Protein AF-A0A3M5ZUZ1-F1 (afdb_monomer_lite)

pLDDT: mean 70.33, std 20.99, range [25.12, 96.31]

Secondary structure (DSSP, 8-state):
------HHHHHHHHHHHHTT--THHHHHHHHHHHHHHGGG-------EEEEEEEEE-----------PPPP--------------TTGGGGGEEEPPTTTTTT--HHHHHHHHHHHTTSS-HHHHHHH--HHHHHHHHHHHHHHHHS--SSHHHHHHHHHHHHHHHHHHTT--EEEEEEEEEGGGHHHHHHHHTSTTEEEEEEEEEEETTEEEEEEEEEEEETTEEEEEETTTEEEEEETTTHHHHHHHHHHHHHHHTT-S--HHHHHHHHTS-HHHHHHHHHHTT--TT----------TTHHHHHHHHHHHHHSPPTT---EEEEEEEEEEEEEESSPPPPPBTTBPPP--S-EEEEEEEEEEEEEETTTTEEEEEEESS--GGGGG-------

Sequence (396 aa):
MLLLRSAELSRRTRERLEQSFPTAEEDKQQADSIVQRGRTRVRSGAGLHRLEILTHQSVERGCSSSKALSSSDDDVSSAESSEADIDAVFNYRIAALNNANASQSCMGLAIQWLRLRDEGEASYRMEALDLDHASDIQNQYENAAGSVSGPREQREAGRISARKTLLRSQDLQPVGEPSVFHADRQSTALQKIARDGSAHLISLCFENNGKRVRHAITASSSEGSVNLFDPNYGEFSTTLPELPSMFQNLMTRYGSRLNGHLQLESMARAAGISSTTVHKLWAANDLKPHLTRTFKLSNDPQFEEKFWDVIGLYLAPPDKALVLCCDEKSQVQALERTQPGLPLGIGHIQTKSHDYTRHGTVTLFAALDYLQGKLISSIERQHRHSRVAGVSQEDQ

Radius of gyration: 28.64 Å; chains: 1; bounding box: 67×58×81 Å

InterPro domains:
  IPR006473 Peptidase C58, YopT-type domain [PF03543] (88-268)
  IPR006473 Peptidase C58, YopT-type domain [TIGR01586] (90-268)
  IPR038765 Papain-like cysteine peptidase superfamily [SSF54001] (89-262)

Organism: Pseudomonas savastanoi (NCBI:txid29438)

Foldseek 3Di:
DDDDDDVVVLPVVVVVVVVPDPPPPVVVVVVVVLVVVLPPDDDDFWFQFKKKKWWWADPDDDDDDDDDDDDDDDDPPDDDDDPPPLCVLCVQFQEWADCQCVVVLQLLQQLQCLVCVVPDGQHVSSVPRDPVSSNVLSVQLCVQLVVQDDDPVSSVVSSQVSSCVSSVVSVIHTDDGMDMDTPVPVVVVLVVLQDASIKIWMWTWIDDPNDIDIGIKIWHHHPQKIWIQGSRTGIGIDGSVCSVVSVVSVRVNCSVCVLPLVDLVSVCVSSVHDSVVSVVVCVVVVNDSVDDDDDDDDPDPCCVVVVSVLVCCLVPNPPPDFDKDKDKDWFAWPKDAPDDWDDDDDVDDTDGDPDIDTPGGKMKIWIARSVVRDIDIDIGRDDDPVCVPDPDDPDD

Structure (mmCIF, N/CA/C/O backbone):
data_AF-A0A3M5ZUZ1-F1
#
_entry.id   AF-A0A3M5ZUZ1-F1
#
loop_
_atom_site.group_PDB
_atom_site.id
_atom_site.type_symbol
_atom_site.label_atom_id
_atom_site.label_alt_id
_atom_site.label_comp_id
_atom_site.label_asym_id
_atom_site.label_entity_id
_atom_site.label_seq_id
_atom_site.pdbx_PDB_ins_code
_atom_site.Cartn_x
_atom_site.Cartn_y
_atom_site.Cartn_z
_atom_site.occupancy
_atom_site.B_iso_or_equiv
_atom_site.auth_seq_id
_atom_site.auth_comp_id
_atom_site.auth_asym_id
_atom_site.auth_atom_id
_atom_site.pdbx_PDB_model_num
ATOM 1 N N . MET A 1 1 ? 25.439 -23.753 -20.422 1.00 34.78 1 MET A N 1
ATOM 2 C CA . MET A 1 1 ? 26.272 -24.328 -19.345 1.00 34.78 1 MET A CA 1
ATOM 3 C C . MET A 1 1 ? 27.610 -24.704 -19.965 1.00 34.78 1 MET A C 1
ATOM 5 O O . MET A 1 1 ? 27.639 -25.662 -20.719 1.00 34.78 1 MET A O 1
ATOM 9 N N . LEU A 1 2 ? 28.662 -23.910 -19.750 1.00 25.83 2 LEU A N 1
ATOM 10 C CA . LEU A 1 2 ? 30.067 -24.305 -19.936 1.00 25.83 2 LEU A CA 1
ATOM 11 C C . LEU A 1 2 ? 30.952 -23.242 -19.265 1.00 25.83 2 LEU A C 1
ATOM 13 O O . LEU A 1 2 ? 30.914 -22.071 -19.628 1.00 25.83 2 LEU A O 1
ATOM 17 N N . LEU A 1 3 ? 31.666 -23.683 -18.229 1.00 34.84 3 LEU A N 1
ATOM 18 C CA . LEU A 1 3 ? 32.649 -22.955 -17.428 1.00 34.84 3 LEU A CA 1
ATOM 19 C C . LEU A 1 3 ? 34.019 -23.074 -18.104 1.00 34.84 3 LEU A C 1
ATOM 21 O O . LEU A 1 3 ? 34.517 -24.192 -18.227 1.00 34.84 3 LEU A O 1
ATOM 25 N N . LEU A 1 4 ? 34.660 -21.958 -18.455 1.00 29.80 4 LEU A N 1
ATOM 26 C CA . LEU A 1 4 ? 36.109 -21.899 -18.675 1.00 29.80 4 LEU A CA 1
ATOM 27 C C . LEU A 1 4 ? 36.680 -20.625 -18.031 1.00 29.80 4 LEU A C 1
ATOM 29 O O . LEU A 1 4 ? 36.145 -19.534 -18.186 1.00 29.80 4 LEU A O 1
ATOM 33 N N . ARG A 1 5 ? 37.747 -20.828 -17.251 1.00 37.72 5 ARG A N 1
ATOM 34 C CA . ARG A 1 5 ? 38.413 -19.890 -16.331 1.00 37.72 5 ARG A CA 1
ATOM 35 C C . ARG A 1 5 ? 38.852 -18.588 -17.029 1.00 37.72 5 ARG A C 1
ATOM 37 O O . ARG A 1 5 ? 39.708 -18.652 -17.906 1.00 37.72 5 ARG A O 1
ATOM 44 N N . SER A 1 6 ? 38.339 -17.429 -16.586 1.00 32.53 6 SER A N 1
ATOM 45 C CA . SER A 1 6 ? 38.612 -16.095 -17.174 1.00 32.53 6 SER A CA 1
ATOM 46 C C . SER A 1 6 ? 39.343 -15.096 -16.244 1.00 32.53 6 SER A C 1
ATOM 48 O O . SER A 1 6 ? 39.505 -13.925 -16.589 1.00 32.53 6 SER A O 1
ATOM 50 N N . ALA A 1 7 ? 39.841 -15.540 -15.081 1.00 36.84 7 ALA A N 1
ATOM 51 C CA . ALA A 1 7 ? 40.311 -14.658 -13.998 1.00 36.84 7 ALA A CA 1
ATOM 52 C C . ALA A 1 7 ? 41.355 -13.584 -14.401 1.00 36.84 7 ALA A C 1
ATOM 54 O O . ALA A 1 7 ? 41.451 -12.545 -13.753 1.00 36.84 7 ALA A O 1
ATOM 55 N N . GLU A 1 8 ? 42.111 -13.783 -15.484 1.00 36.66 8 GLU A N 1
ATOM 56 C CA . GLU A 1 8 ? 43.169 -12.862 -15.923 1.00 36.66 8 GLU A CA 1
ATOM 57 C C . GLU A 1 8 ? 42.714 -11.840 -16.992 1.00 36.66 8 GLU A C 1
ATOM 59 O O . GLU A 1 8 ? 43.302 -10.764 -17.116 1.00 36.66 8 GLU A O 1
ATOM 64 N N . LEU A 1 9 ? 41.614 -12.115 -17.709 1.00 38.94 9 LEU A N 1
ATOM 65 C CA . LEU A 1 9 ? 41.008 -11.204 -18.698 1.00 38.94 9 LEU A CA 1
ATOM 66 C C . LEU A 1 9 ? 40.111 -10.137 -18.041 1.00 38.94 9 LEU A C 1
ATOM 68 O O . LEU A 1 9 ? 40.000 -9.015 -18.544 1.00 38.94 9 LEU A O 1
ATOM 72 N N . SER A 1 10 ? 39.526 -10.454 -16.883 1.00 51.03 10 SER A N 1
ATOM 73 C CA . SER A 1 10 ? 38.612 -9.576 -16.138 1.00 51.03 10 SER A CA 1
ATOM 74 C C . SER A 1 10 ? 39.303 -8.320 -15.580 1.00 51.03 10 SER A C 1
ATOM 76 O O . SER A 1 10 ? 38.789 -7.205 -15.698 1.00 51.03 10 SER A O 1
ATOM 78 N N . ARG A 1 11 ? 40.533 -8.450 -15.065 1.00 46.84 11 ARG A N 1
ATOM 79 C CA . ARG A 1 11 ? 41.207 -7.351 -14.355 1.00 46.84 11 ARG A CA 1
ATOM 80 C C . ARG A 1 11 ? 41.618 -6.185 -15.267 1.00 46.84 11 ARG A C 1
ATOM 82 O O . ARG A 1 11 ? 41.347 -5.032 -14.949 1.00 46.84 11 ARG A O 1
ATOM 89 N N . ARG A 1 12 ? 42.214 -6.472 -16.432 1.00 46.00 12 ARG A N 1
ATOM 90 C CA . ARG A 1 12 ? 42.627 -5.433 -17.404 1.00 46.00 12 ARG A CA 1
ATOM 91 C C . ARG A 1 12 ? 41.441 -4.718 -18.056 1.00 46.00 12 ARG A C 1
ATOM 93 O O . ARG A 1 12 ? 41.565 -3.564 -18.457 1.00 46.00 12 ARG A O 1
ATOM 100 N N . THR A 1 13 ? 40.305 -5.401 -18.174 1.00 48.91 13 THR A N 1
ATOM 101 C CA . THR A 1 13 ? 39.075 -4.845 -18.758 1.00 48.91 13 THR A CA 1
ATOM 102 C C . THR A 1 13 ? 38.362 -3.936 -17.754 1.00 48.91 13 THR A C 1
ATOM 104 O O . THR A 1 13 ? 37.908 -2.852 -18.118 1.00 48.91 13 THR A O 1
ATOM 107 N N . ARG A 1 14 ? 38.374 -4.318 -16.470 1.00 46.56 14 ARG A N 1
ATOM 108 C CA . ARG A 1 14 ? 37.874 -3.521 -15.343 1.00 46.56 14 ARG A CA 1
ATOM 109 C C . ARG A 1 14 ? 38.654 -2.217 -15.141 1.00 46.56 14 ARG A C 1
ATOM 111 O O . ARG A 1 14 ? 38.046 -1.153 -15.094 1.00 46.56 14 ARG A O 1
ATOM 118 N N . GLU A 1 15 ? 39.988 -2.277 -15.140 1.00 49.69 15 GLU A N 1
ATOM 119 C CA . GLU A 1 15 ? 40.851 -1.095 -14.954 1.00 49.69 15 GLU A CA 1
ATOM 120 C C . GLU A 1 15 ? 40.660 -0.031 -16.065 1.00 49.69 15 GLU A C 1
ATOM 122 O O . GLU A 1 15 ? 40.760 1.166 -15.800 1.00 49.69 15 GLU A O 1
ATOM 127 N N . ARG A 1 16 ? 40.331 -0.427 -17.308 1.00 47.22 16 ARG A N 1
ATOM 128 C CA . ARG A 1 16 ? 40.065 0.519 -18.418 1.00 47.22 16 ARG A CA 1
ATOM 129 C C . ARG A 1 16 ? 38.681 1.175 -18.342 1.00 47.22 16 ARG A C 1
ATOM 131 O O . ARG A 1 16 ? 38.518 2.299 -18.813 1.00 47.22 16 ARG A O 1
ATOM 138 N N . LEU A 1 17 ? 37.693 0.492 -17.766 1.00 43.78 17 LEU A N 1
ATOM 139 C CA . LEU A 1 17 ? 36.330 1.011 -17.615 1.00 43.78 17 LEU A CA 1
ATOM 140 C C . LEU A 1 17 ? 36.210 1.964 -16.418 1.00 43.78 17 LEU A C 1
ATOM 142 O O . LEU A 1 17 ? 35.552 2.995 -16.532 1.00 43.78 17 LEU A O 1
ATOM 146 N N . GLU A 1 18 ? 36.909 1.683 -15.315 1.00 48.16 18 GLU A N 1
ATOM 147 C CA . GLU A 1 18 ? 36.943 2.552 -14.126 1.00 48.16 18 GLU A CA 1
ATOM 148 C C . GLU A 1 18 ? 37.613 3.915 -14.409 1.00 48.16 18 GLU A C 1
ATOM 150 O O . GLU A 1 18 ? 37.200 4.934 -13.865 1.00 48.16 18 GLU A O 1
ATOM 155 N N . GLN A 1 19 ? 38.568 3.981 -15.346 1.00 51.69 19 GLN A N 1
ATOM 156 C CA . GLN A 1 19 ? 39.190 5.243 -15.786 1.00 51.69 19 GLN A CA 1
ATOM 157 C C . GLN A 1 19 ? 38.265 6.148 -16.624 1.00 51.69 19 GLN A C 1
ATOM 159 O O . GLN A 1 19 ? 38.619 7.293 -16.898 1.00 51.69 19 GLN A O 1
ATOM 164 N N . SER A 1 20 ? 37.090 5.661 -17.037 1.00 41.59 20 SER A N 1
ATOM 165 C CA . SER A 1 20 ? 36.193 6.377 -17.956 1.00 41.59 20 SER A CA 1
ATOM 166 C C . SER A 1 20 ? 35.068 7.167 -17.261 1.00 41.59 20 SER A C 1
ATOM 168 O O . SER A 1 20 ? 34.337 7.879 -17.946 1.00 41.59 20 SER A O 1
ATOM 170 N N . PHE A 1 21 ? 34.923 7.090 -15.928 1.00 41.91 21 PHE A N 1
ATOM 171 C CA . PHE A 1 21 ? 33.821 7.732 -15.182 1.00 41.91 21 PHE A CA 1
ATOM 172 C C . PHE A 1 21 ? 34.289 8.451 -13.890 1.00 41.91 21 PHE A C 1
ATOM 174 O O . PHE A 1 21 ? 34.092 7.924 -12.798 1.00 41.91 21 PHE A O 1
ATOM 181 N N . PRO A 1 22 ? 34.881 9.662 -13.970 1.00 39.38 22 PRO A N 1
ATOM 182 C CA . PRO A 1 22 ? 35.411 10.388 -12.806 1.00 39.38 22 PRO A CA 1
ATOM 183 C C . PRO A 1 22 ? 34.400 11.307 -12.081 1.00 39.38 22 PRO A C 1
ATOM 185 O O . PRO A 1 22 ? 34.723 11.852 -11.033 1.00 39.38 22 PRO A O 1
ATOM 188 N N . THR A 1 23 ? 33.188 11.512 -12.607 1.00 46.59 23 THR A N 1
ATOM 189 C CA . THR A 1 23 ? 32.266 12.592 -12.183 1.00 46.59 23 THR A CA 1
ATOM 190 C C . THR A 1 23 ? 31.438 12.316 -10.920 1.00 46.59 23 THR A C 1
ATOM 192 O O . THR A 1 23 ? 30.857 13.236 -10.357 1.00 46.59 23 THR A O 1
ATOM 195 N N . ALA A 1 24 ? 31.375 11.073 -10.435 1.00 41.72 24 ALA A N 1
ATOM 196 C CA . ALA A 1 24 ? 30.440 10.698 -9.367 1.00 41.72 24 ALA A CA 1
ATOM 197 C C . ALA A 1 24 ? 30.808 11.238 -7.968 1.00 41.72 24 ALA A C 1
ATOM 199 O O . ALA A 1 24 ? 29.923 11.440 -7.135 1.00 41.72 24 ALA A O 1
ATOM 200 N N . GLU A 1 25 ? 32.094 11.480 -7.698 1.00 40.75 25 GLU A N 1
ATOM 201 C CA . GLU A 1 25 ? 32.556 11.854 -6.354 1.00 40.75 25 GLU A CA 1
ATOM 202 C C . GLU A 1 25 ? 32.456 13.371 -6.093 1.00 40.75 25 GLU A C 1
ATOM 204 O O . GLU A 1 25 ? 32.211 13.789 -4.960 1.00 40.75 25 GLU A O 1
ATOM 209 N N . GLU A 1 26 ? 32.561 14.196 -7.141 1.00 44.91 26 GLU A N 1
ATOM 210 C CA . GLU A 1 26 ? 32.371 15.655 -7.064 1.00 44.91 26 GLU A CA 1
ATOM 211 C C . GLU A 1 26 ? 30.886 16.021 -6.877 1.00 44.91 26 GLU A C 1
ATOM 213 O O . GLU A 1 26 ? 30.549 16.847 -6.022 1.00 44.91 26 GLU A O 1
ATOM 218 N N . ASP A 1 27 ? 29.981 15.325 -7.575 1.00 41.25 27 ASP A N 1
ATOM 219 C CA . ASP A 1 27 ? 28.526 15.506 -7.450 1.00 41.25 27 ASP A CA 1
ATOM 220 C C . ASP A 1 27 ? 28.016 15.175 -6.034 1.00 41.25 27 ASP A C 1
ATOM 222 O O . ASP A 1 27 ? 27.109 15.826 -5.501 1.00 41.25 27 ASP A O 1
ATOM 226 N N . LYS A 1 28 ? 28.644 14.191 -5.382 1.00 37.62 28 LYS A N 1
ATOM 227 C CA . LYS A 1 28 ? 28.319 13.760 -4.017 1.00 37.62 28 LYS A CA 1
ATOM 228 C C . LYS A 1 28 ? 28.689 14.821 -2.974 1.00 37.62 28 LYS A C 1
ATOM 230 O O . LYS A 1 28 ? 27.882 15.132 -2.100 1.00 37.62 28 LYS A O 1
ATOM 235 N N . GLN A 1 29 ? 29.861 15.446 -3.105 1.00 41.16 29 GLN A N 1
ATOM 236 C CA . GLN A 1 29 ? 30.312 16.503 -2.187 1.00 41.16 29 GLN A CA 1
ATOM 237 C C . GLN A 1 29 ? 29.487 17.792 -2.323 1.00 41.16 29 GLN A C 1
ATOM 239 O O . GLN A 1 29 ? 29.234 18.493 -1.336 1.00 41.16 29 GLN A O 1
ATOM 244 N N . GLN A 1 30 ? 29.020 18.100 -3.534 1.00 37.03 30 GLN A N 1
ATOM 245 C CA . GLN A 1 30 ? 28.183 19.271 -3.781 1.00 37.03 30 GLN A CA 1
ATOM 246 C C . GLN A 1 30 ? 26.756 19.100 -3.232 1.00 37.03 30 GLN A C 1
ATOM 248 O O . GLN A 1 30 ? 26.184 20.062 -2.707 1.00 37.03 30 GLN A O 1
ATOM 253 N N . ALA A 1 31 ? 26.208 17.880 -3.268 1.00 33.44 31 ALA A N 1
ATOM 254 C CA . ALA A 1 31 ? 24.922 17.553 -2.654 1.00 33.44 31 ALA A CA 1
ATOM 255 C C . ALA A 1 31 ? 24.942 17.738 -1.123 1.00 33.44 31 ALA A C 1
ATOM 257 O O . ALA A 1 31 ? 24.043 18.379 -0.568 1.00 33.44 31 ALA A O 1
ATOM 258 N N . ASP A 1 32 ? 26.003 17.285 -0.449 1.00 33.84 32 ASP A N 1
ATOM 259 C CA . ASP A 1 32 ? 26.138 17.392 1.012 1.00 33.84 32 ASP A CA 1
ATOM 260 C C . ASP A 1 32 ? 26.249 18.853 1.497 1.00 33.84 32 ASP A C 1
ATOM 262 O O . ASP A 1 32 ? 25.678 19.231 2.526 1.00 33.84 32 ASP A O 1
ATOM 266 N N . SER A 1 33 ? 26.905 19.725 0.720 1.00 36.34 33 SER A N 1
ATOM 267 C CA . SER A 1 33 ? 27.034 21.163 1.021 1.00 36.34 33 SER A CA 1
ATOM 268 C C . SER A 1 33 ? 25.692 21.914 0.977 1.00 36.34 33 SER A C 1
ATOM 270 O O . SER A 1 33 ? 25.433 22.816 1.784 1.00 36.34 33 SER A O 1
ATOM 272 N N . ILE A 1 34 ? 24.805 21.533 0.052 1.00 37.56 34 ILE A N 1
ATOM 273 C CA . ILE A 1 34 ? 23.483 22.153 -0.126 1.00 37.56 34 ILE A CA 1
ATOM 274 C C . ILE A 1 34 ? 22.536 21.742 1.010 1.00 37.56 34 ILE A C 1
ATOM 276 O O . ILE A 1 34 ? 21.806 22.586 1.539 1.00 37.56 34 ILE A O 1
ATOM 280 N N . VAL A 1 35 ? 22.606 20.481 1.447 1.00 34.22 35 VAL A N 1
ATOM 281 C CA . VAL A 1 35 ? 21.817 19.948 2.571 1.00 34.22 35 VAL A CA 1
ATOM 282 C C . VAL A 1 35 ? 22.137 20.674 3.884 1.00 34.22 35 VAL A C 1
ATOM 284 O O . VAL A 1 35 ? 21.235 20.937 4.680 1.00 34.22 35 VAL A O 1
ATOM 287 N N . GLN A 1 36 ? 23.390 21.081 4.112 1.00 33.06 36 GLN A N 1
ATOM 288 C CA . GLN A 1 36 ? 23.755 21.817 5.329 1.00 33.06 36 GLN A CA 1
ATOM 289 C C . GLN A 1 36 ? 23.239 23.266 5.364 1.00 33.06 36 GLN A C 1
ATOM 291 O O . GLN A 1 36 ? 22.896 23.763 6.437 1.00 33.06 36 GLN A O 1
ATOM 296 N N . ARG A 1 37 ? 23.115 23.948 4.217 1.00 34.44 37 ARG A N 1
ATOM 297 C CA . ARG A 1 37 ? 22.659 25.355 4.160 1.00 34.44 37 ARG A CA 1
ATOM 298 C C . ARG A 1 37 ? 21.145 25.528 4.325 1.00 34.44 37 ARG A C 1
ATOM 300 O O . ARG A 1 37 ? 20.709 26.584 4.777 1.00 34.44 37 ARG A O 1
ATOM 307 N N . GLY A 1 38 ? 20.347 24.503 4.016 1.00 31.03 38 GLY A N 1
ATOM 308 C CA . GLY A 1 38 ? 18.881 24.529 4.147 1.00 31.03 38 GLY A CA 1
ATOM 309 C C . GLY A 1 38 ? 18.345 24.439 5.586 1.00 31.03 38 GLY A C 1
ATOM 310 O O . GLY A 1 38 ? 17.158 24.659 5.812 1.00 31.03 38 GLY A O 1
ATOM 311 N N . ARG A 1 39 ? 19.202 24.156 6.577 1.00 31.62 39 ARG A N 1
ATOM 312 C CA . ARG A 1 39 ? 18.813 23.868 7.972 1.00 31.62 39 ARG A CA 1
ATOM 313 C C . ARG A 1 39 ? 18.324 25.073 8.804 1.00 31.62 39 ARG A C 1
ATOM 315 O O . ARG A 1 39 ? 17.899 24.876 9.935 1.00 31.62 39 ARG A O 1
ATOM 322 N N . THR A 1 40 ? 18.346 26.312 8.298 1.00 27.70 40 THR A N 1
ATOM 323 C CA . THR A 1 40 ? 18.153 27.527 9.134 1.00 27.70 40 THR A CA 1
ATOM 324 C C . THR A 1 40 ? 16.782 28.216 9.072 1.00 27.70 40 THR A C 1
ATOM 326 O O . THR A 1 40 ? 16.598 29.236 9.736 1.00 27.70 40 THR A O 1
ATOM 329 N N . ARG A 1 41 ? 15.770 27.695 8.361 1.00 28.47 41 ARG A N 1
ATOM 330 C CA . ARG A 1 41 ? 14.402 28.265 8.413 1.00 28.47 41 ARG A CA 1
ATOM 331 C C . ARG A 1 41 ? 13.316 27.195 8.359 1.00 28.47 41 ARG A C 1
ATOM 333 O O . ARG A 1 41 ? 12.845 26.827 7.291 1.00 28.47 41 ARG A O 1
ATOM 340 N N . VAL A 1 42 ? 12.864 26.755 9.531 1.00 26.94 42 VAL A N 1
ATOM 341 C CA . VAL A 1 42 ? 11.729 25.834 9.679 1.00 26.94 42 VAL A CA 1
ATOM 342 C C . VAL A 1 42 ? 10.481 26.624 10.076 1.00 26.94 42 VAL A C 1
ATOM 344 O O . VAL A 1 42 ? 10.418 27.134 11.191 1.00 26.94 42 VAL A O 1
ATOM 347 N N . ARG A 1 43 ? 9.465 26.700 9.200 1.00 29.16 43 ARG A N 1
ATOM 348 C CA . ARG A 1 43 ? 8.064 26.916 9.616 1.00 29.16 43 ARG A CA 1
ATOM 349 C C . ARG A 1 43 ? 7.053 26.155 8.736 1.00 29.16 43 ARG A C 1
ATOM 351 O O . ARG A 1 43 ? 7.025 26.320 7.523 1.00 29.16 43 ARG A O 1
ATOM 358 N N . SER A 1 44 ? 6.228 25.372 9.449 1.00 34.53 44 SER A N 1
ATOM 359 C CA . SER A 1 44 ? 4.926 24.733 9.152 1.00 34.53 44 SER A CA 1
ATOM 360 C C . SER A 1 44 ? 4.786 23.846 7.902 1.00 34.53 44 SER A C 1
ATOM 362 O O . SER A 1 44 ? 4.429 24.323 6.825 1.00 34.53 44 SER A O 1
ATOM 364 N N . GLY A 1 45 ? 4.976 22.532 8.088 1.00 36.16 45 GLY A N 1
ATOM 365 C CA . GLY A 1 45 ? 4.643 21.469 7.128 1.00 36.16 45 GLY A CA 1
ATOM 366 C C . GLY A 1 45 ? 3.220 20.900 7.289 1.00 36.16 45 GLY A C 1
ATOM 367 O O . GLY A 1 45 ? 2.520 21.207 8.252 1.00 36.16 45 GLY A O 1
ATOM 368 N N . ALA A 1 46 ? 2.793 20.074 6.325 1.00 45.72 46 ALA A N 1
ATOM 369 C CA . ALA A 1 46 ? 1.489 19.404 6.297 1.00 45.72 46 ALA A CA 1
ATOM 370 C C . ALA A 1 46 ? 1.344 18.404 7.460 1.00 45.72 46 ALA A C 1
ATOM 372 O O . ALA A 1 46 ? 1.930 17.323 7.445 1.00 45.72 46 ALA A O 1
ATOM 373 N N . GLY A 1 47 ? 0.572 18.783 8.477 1.00 50.16 47 GLY A N 1
ATOM 374 C CA . GLY A 1 47 ? 0.248 17.928 9.617 1.00 50.16 47 GLY A CA 1
ATOM 375 C C . GLY A 1 47 ? -0.972 17.046 9.354 1.00 50.16 47 GLY A C 1
ATOM 376 O O . GLY A 1 47 ? -1.832 17.365 8.526 1.00 50.16 47 GLY A O 1
ATOM 377 N N . LEU A 1 48 ? -1.072 15.940 10.098 1.00 52.50 48 LEU A N 1
ATOM 378 C CA . LEU A 1 48 ? -2.340 15.234 10.285 1.00 52.50 48 LEU A CA 1
ATOM 379 C C . LEU A 1 48 ? -3.417 16.271 10.624 1.00 52.50 48 LEU A C 1
ATOM 381 O O . LEU A 1 48 ? -3.211 17.106 11.497 1.00 52.50 48 LEU A O 1
ATOM 385 N N . HIS A 1 49 ? -4.547 16.247 9.922 1.00 59.34 49 HIS A N 1
ATOM 386 C CA . HIS A 1 49 ? -5.622 17.213 10.159 1.00 59.34 49 HIS A CA 1
ATOM 387 C C . HIS A 1 49 ? -6.721 16.604 11.037 1.00 59.34 49 HIS A C 1
ATOM 389 O O . HIS A 1 49 ? -7.316 17.277 11.882 1.00 59.34 49 HIS A O 1
ATOM 395 N N . ARG A 1 50 ? -7.052 15.330 10.801 1.00 70.56 50 ARG A N 1
ATOM 396 C CA . ARG A 1 50 ? -8.174 14.645 11.451 1.00 70.56 50 ARG A CA 1
ATOM 397 C C . ARG A 1 50 ? -7.972 13.131 11.436 1.00 70.56 50 ARG A C 1
ATOM 399 O O . ARG A 1 50 ? -7.486 12.589 10.448 1.00 70.56 50 ARG A O 1
ATOM 406 N N . LEU A 1 51 ? -8.418 12.467 12.495 1.00 71.69 51 LEU A N 1
ATOM 407 C CA . LEU A 1 51 ? -8.614 11.026 12.560 1.00 71.69 51 LEU A CA 1
ATOM 408 C C . LEU A 1 51 ? -10.106 10.729 12.625 1.00 71.69 51 LEU A C 1
ATOM 410 O O . LEU A 1 51 ? -10.858 11.419 13.311 1.00 71.69 51 LEU A O 1
ATOM 414 N N . GLU A 1 52 ? -10.531 9.673 11.953 1.00 72.56 52 GLU A N 1
ATOM 415 C CA . GLU A 1 52 ? -11.870 9.137 12.129 1.00 72.56 52 GLU A CA 1
ATOM 416 C C . GLU A 1 52 ? -11.799 7.651 12.459 1.00 72.56 52 GLU A C 1
ATOM 418 O O . GLU A 1 52 ? -11.178 6.885 11.729 1.00 72.56 52 GLU A O 1
ATOM 423 N N . ILE A 1 53 ? -12.427 7.259 13.566 1.00 79.38 53 ILE A N 1
ATOM 424 C CA . ILE A 1 53 ? -12.342 5.913 14.128 1.00 79.38 53 ILE A CA 1
ATOM 425 C C . ILE A 1 53 ? -13.717 5.254 14.072 1.00 79.38 53 ILE A C 1
ATOM 427 O O . ILE A 1 53 ? -14.658 5.703 14.733 1.00 79.38 53 ILE A O 1
ATOM 431 N N . LEU A 1 54 ? -13.808 4.157 13.324 1.00 72.00 54 LEU A N 1
ATOM 432 C CA . LEU A 1 54 ? -14.937 3.234 13.301 1.00 72.00 54 LEU A CA 1
ATOM 433 C C . LEU A 1 54 ? -14.590 2.010 14.154 1.00 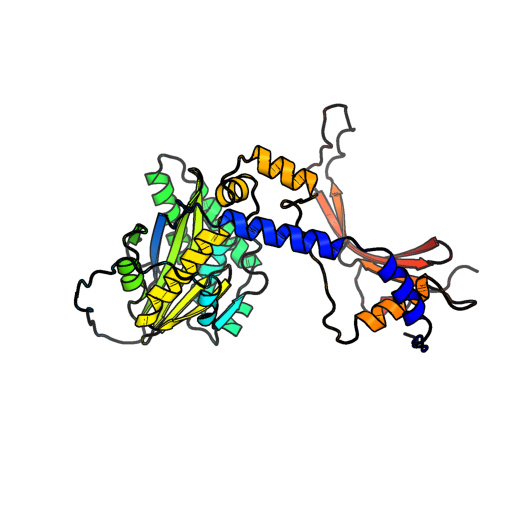72.00 54 LEU A C 1
ATOM 435 O O . LEU A 1 54 ? -13.648 1.284 13.852 1.00 72.00 54 LEU A O 1
ATOM 439 N N . THR A 1 55 ? -15.326 1.804 15.248 1.00 74.44 55 THR A N 1
ATOM 440 C CA . THR A 1 55 ? -15.153 0.638 16.126 1.00 74.44 55 THR A CA 1
ATOM 441 C C . THR A 1 55 ? -15.879 -0.572 15.560 1.00 74.44 55 THR A C 1
ATOM 443 O O . THR A 1 55 ? -16.992 -0.439 15.059 1.00 74.44 55 THR A O 1
ATOM 446 N N . HIS A 1 56 ? -15.277 -1.746 15.705 1.00 61.72 56 HIS A N 1
ATOM 447 C CA . HIS A 1 56 ? -15.854 -3.042 15.382 1.00 61.72 56 HIS A CA 1
ATOM 448 C C . HIS A 1 56 ? -16.005 -3.899 16.633 1.00 61.72 56 HIS A C 1
ATOM 450 O O . HIS A 1 56 ? -15.190 -3.828 17.551 1.00 61.72 56 HIS A O 1
ATOM 456 N N . GLN A 1 57 ? -17.079 -4.684 16.663 1.00 52.44 57 GLN A N 1
ATOM 457 C CA . GLN A 1 57 ? -17.348 -5.649 17.721 1.00 52.44 57 GLN A CA 1
ATOM 458 C C . GLN A 1 57 ? -16.405 -6.842 17.543 1.00 52.44 57 GLN A C 1
ATOM 460 O O . GLN A 1 57 ? -16.336 -7.421 16.456 1.00 52.44 57 GLN A O 1
ATOM 465 N N . SER A 1 58 ? -15.673 -7.196 18.599 1.00 47.16 58 SER A N 1
ATOM 466 C CA . SER A 1 58 ? -14.986 -8.484 18.652 1.00 47.16 58 SER A CA 1
ATOM 467 C C . SER A 1 58 ? -16.016 -9.577 18.941 1.00 47.16 58 SER A C 1
ATOM 469 O O . SER A 1 58 ? -16.963 -9.343 19.694 1.00 47.16 58 SER A O 1
ATOM 471 N N . VAL A 1 59 ? -15.883 -10.750 18.318 1.00 41.62 59 VAL A N 1
ATOM 472 C CA . VAL A 1 59 ? -16.748 -11.896 18.630 1.00 41.62 59 VAL A CA 1
ATOM 473 C C . VAL A 1 59 ? -16.398 -12.337 20.053 1.00 41.62 59 VAL A C 1
ATOM 475 O O . VAL A 1 59 ? -15.321 -12.876 20.288 1.00 41.62 59 VAL A O 1
ATOM 478 N N . GLU A 1 60 ? -17.264 -12.032 21.024 1.00 38.72 60 GLU A N 1
ATOM 479 C CA . GLU A 1 60 ? -16.988 -12.278 22.441 1.00 38.72 60 GLU A CA 1
ATOM 480 C C . GLU A 1 60 ? -16.784 -13.772 22.748 1.00 38.72 60 GLU A C 1
ATOM 482 O O . GLU A 1 60 ? -17.662 -14.606 22.518 1.00 38.72 60 GLU A O 1
ATOM 487 N N . ARG A 1 61 ? -15.675 -14.084 23.428 1.00 33.16 61 ARG A N 1
ATOM 488 C CA . ARG A 1 61 ? -15.688 -15.042 24.539 1.00 33.16 61 ARG A CA 1
ATOM 489 C C . ARG A 1 61 ? -15.222 -14.334 25.813 1.00 33.16 61 ARG A C 1
ATOM 491 O O . ARG A 1 61 ? -14.033 -14.249 26.069 1.00 33.16 61 ARG A O 1
ATOM 498 N N . GLY A 1 62 ? -16.182 -13.885 26.622 1.00 26.47 62 GLY A N 1
ATOM 499 C CA . GLY A 1 62 ? -16.059 -13.869 28.084 1.00 26.47 62 GLY A CA 1
ATOM 500 C C . GLY A 1 62 ? -15.336 -12.698 28.770 1.00 26.47 62 GLY A C 1
ATOM 501 O O . GLY A 1 62 ? -14.163 -12.793 29.087 1.00 26.47 62 GLY A O 1
ATOM 502 N N . CYS A 1 63 ? -16.157 -11.747 29.229 1.00 25.12 63 CYS A N 1
ATOM 503 C CA . CYS A 1 63 ? -16.185 -11.192 30.597 1.00 25.12 63 CYS A CA 1
ATOM 504 C C . CYS A 1 63 ? -15.219 -10.055 31.033 1.00 25.12 63 CYS A C 1
ATOM 506 O O . CYS A 1 63 ? -14.071 -10.270 31.391 1.00 25.12 63 CYS A O 1
ATOM 508 N N . SER A 1 64 ? -15.840 -8.875 31.190 1.00 28.97 64 SER A N 1
ATOM 509 C CA . SER A 1 64 ? -15.854 -7.960 32.355 1.00 28.97 64 SER A CA 1
ATOM 510 C C . SER A 1 64 ? -14.554 -7.446 32.994 1.00 28.97 64 SER A C 1
ATOM 512 O O . SER A 1 64 ? -13.919 -8.141 33.776 1.00 28.97 64 SER A O 1
ATOM 514 N N . SER A 1 65 ? -14.332 -6.129 32.881 1.00 28.25 65 SER A N 1
ATOM 515 C CA . SER A 1 65 ? -14.240 -5.177 34.013 1.00 28.25 65 SER A CA 1
ATOM 516 C C . SER A 1 65 ? -13.527 -3.890 33.583 1.00 28.25 65 SER A C 1
ATOM 518 O O . SER A 1 65 ? -12.337 -3.869 33.293 1.00 28.25 65 SER A O 1
ATOM 520 N N . SER A 1 66 ? -14.253 -2.779 33.633 1.00 35.03 66 SER A N 1
ATOM 521 C CA . SER A 1 66 ? -13.771 -1.413 33.434 1.00 35.03 66 SER A CA 1
ATOM 522 C C . SER A 1 66 ? -12.757 -0.956 34.494 1.00 35.03 66 SER A C 1
ATOM 524 O O . SER A 1 66 ? -13.058 -0.977 35.687 1.00 35.03 66 SER A O 1
ATOM 526 N N . LYS A 1 67 ? -11.619 -0.401 34.055 1.00 27.92 67 LYS A N 1
ATOM 527 C CA . LYS A 1 67 ? -10.832 0.579 34.822 1.00 27.92 67 LYS A CA 1
ATOM 528 C C . LYS A 1 67 ? -10.566 1.809 33.956 1.00 27.92 67 LYS A C 1
ATOM 530 O O . LYS A 1 67 ? -9.878 1.736 32.944 1.00 27.92 67 LYS A O 1
ATOM 535 N N . ALA A 1 68 ? -11.158 2.931 34.353 1.00 26.72 68 ALA A N 1
ATOM 536 C CA . ALA A 1 68 ? -10.847 4.244 33.811 1.00 26.72 68 ALA A CA 1
ATOM 537 C C . ALA A 1 68 ? -9.470 4.686 34.330 1.00 26.72 68 ALA A C 1
ATOM 539 O O . ALA A 1 68 ? -9.212 4.610 35.531 1.00 26.72 68 ALA A O 1
ATOM 540 N N . LEU A 1 69 ? -8.597 5.133 33.427 1.00 31.98 69 LEU A N 1
ATOM 541 C CA . LEU A 1 69 ? -7.354 5.809 33.787 1.00 31.98 69 LEU A CA 1
ATOM 542 C C . LEU A 1 69 ? -7.689 7.214 34.300 1.00 31.98 69 LEU A C 1
ATOM 544 O O . LEU A 1 69 ? -8.416 7.969 33.652 1.00 31.98 69 LEU A O 1
ATOM 548 N N . SER A 1 70 ? -7.191 7.514 35.496 1.00 26.12 70 SER A N 1
ATOM 549 C CA . SER A 1 70 ? -7.318 8.790 36.191 1.00 26.12 70 SER A CA 1
ATOM 550 C C . SER A 1 70 ? -6.571 9.907 35.467 1.00 26.12 70 SER A C 1
ATOM 552 O O . SER A 1 70 ? -5.467 9.705 34.968 1.00 26.12 70 SER A O 1
ATOM 554 N N . SER A 1 71 ? -7.182 11.089 35.466 1.00 26.86 71 SER A N 1
ATOM 555 C CA . SER 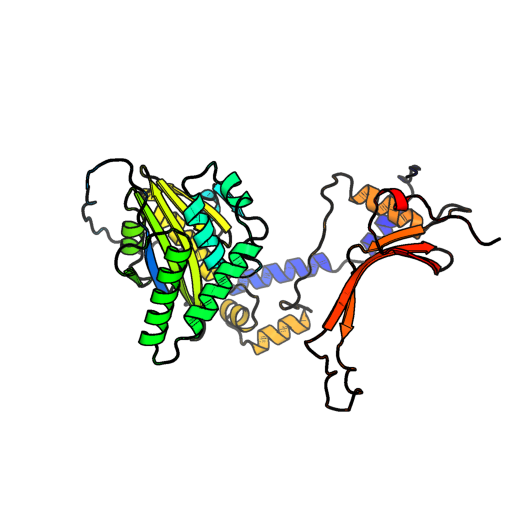A 1 71 ? -6.628 12.350 34.986 1.00 26.86 71 SER A CA 1
ATOM 556 C C . SER A 1 71 ? -5.510 12.857 35.899 1.00 26.86 71 SER A C 1
ATOM 558 O O . SER A 1 71 ? -5.755 13.147 37.071 1.00 26.86 71 SER A O 1
ATOM 560 N N . SER A 1 72 ? -4.325 13.044 35.336 1.00 26.89 72 SER A N 1
ATOM 561 C CA . SER A 1 72 ? -3.328 13.987 35.836 1.00 26.89 72 SER A CA 1
ATOM 562 C C . SER A 1 72 ? -2.836 14.780 34.631 1.00 26.89 72 SER A C 1
ATOM 564 O O . SER A 1 72 ? -2.166 14.238 33.752 1.00 26.89 72 SER A O 1
ATOM 566 N N . ASP A 1 73 ? -3.293 16.028 34.559 1.00 30.30 73 ASP A N 1
ATOM 567 C CA . ASP A 1 73 ? -2.810 17.039 33.629 1.00 30.30 73 ASP A CA 1
ATOM 568 C C . ASP A 1 73 ? -1.395 17.429 34.062 1.00 30.30 73 ASP A C 1
ATOM 570 O O . ASP A 1 73 ? -1.236 18.174 35.026 1.00 30.30 73 ASP A O 1
ATOM 574 N N . ASP A 1 74 ? -0.386 16.917 33.362 1.00 27.22 74 ASP A N 1
ATOM 575 C CA . ASP A 1 74 ? 0.971 17.447 33.441 1.00 27.22 74 ASP A CA 1
ATOM 576 C C . ASP A 1 74 ? 1.362 18.039 32.084 1.00 27.22 74 ASP A C 1
ATOM 578 O O . ASP A 1 74 ? 1.355 17.374 31.042 1.00 27.22 74 ASP A O 1
ATOM 582 N N . ASP A 1 75 ? 1.667 19.334 32.139 1.00 27.73 75 ASP A N 1
ATOM 583 C CA . ASP A 1 75 ? 2.206 20.186 31.089 1.00 27.73 75 ASP A CA 1
ATOM 584 C C . ASP A 1 75 ? 3.351 19.506 30.322 1.00 27.73 75 ASP A C 1
ATOM 586 O O . ASP A 1 75 ? 4.469 19.355 30.826 1.00 27.73 75 ASP A O 1
ATOM 590 N N . VAL A 1 76 ? 3.129 19.193 29.042 1.00 29.75 76 VAL A N 1
ATOM 591 C CA . VAL A 1 76 ? 4.240 18.922 28.121 1.00 29.75 76 VAL A CA 1
ATOM 592 C C . VAL A 1 76 ? 4.781 20.260 27.636 1.00 29.75 76 VAL A C 1
ATOM 594 O O . VAL A 1 76 ? 4.404 20.797 26.592 1.00 29.75 76 VAL A O 1
ATOM 597 N N . SER A 1 77 ? 5.669 20.802 28.465 1.00 28.34 77 SER A N 1
ATOM 598 C CA . SER A 1 77 ? 6.600 21.862 28.106 1.00 28.34 77 SER A CA 1
ATOM 599 C C . SER A 1 77 ? 7.390 21.502 26.842 1.00 28.34 77 SER A C 1
ATOM 601 O O . SER A 1 77 ? 7.750 20.355 26.579 1.00 28.34 77 SER A O 1
ATOM 603 N N . SER A 1 78 ? 7.630 22.535 26.042 1.00 33.97 78 SER A N 1
ATOM 604 C CA . SER A 1 78 ? 8.438 22.558 24.830 1.00 33.97 78 SER A CA 1
ATOM 605 C C . SER A 1 78 ? 9.832 21.959 25.049 1.00 33.97 78 SER A C 1
ATOM 607 O O . SER A 1 78 ? 10.743 22.656 25.492 1.00 33.97 78 SER A O 1
ATOM 609 N N . ALA A 1 79 ? 9.997 20.682 24.706 1.00 28.56 79 ALA A N 1
ATOM 610 C CA . ALA A 1 79 ? 11.301 20.055 24.561 1.00 28.56 79 ALA A CA 1
ATOM 611 C C . ALA A 1 79 ? 11.892 20.420 23.192 1.00 28.56 79 ALA A C 1
ATOM 613 O O . ALA A 1 79 ? 11.249 20.260 22.150 1.00 28.56 79 ALA A O 1
ATOM 614 N N . GLU A 1 80 ? 13.111 20.952 23.215 1.00 26.77 80 GLU A N 1
ATOM 615 C CA . GLU A 1 80 ? 13.915 21.261 22.040 1.00 26.77 80 GLU A CA 1
ATOM 616 C C . GLU A 1 80 ? 14.034 20.033 21.127 1.00 26.77 80 GLU A C 1
ATOM 618 O O . GLU A 1 80 ? 14.303 18.918 21.572 1.00 26.77 80 GLU A O 1
ATOM 623 N N . SER A 1 81 ? 13.806 20.247 19.831 1.00 30.50 81 SER A N 1
ATOM 624 C CA . SER A 1 81 ? 13.836 19.215 18.802 1.00 30.50 81 SER A CA 1
ATOM 625 C C . SER A 1 81 ? 15.256 18.674 18.607 1.00 30.50 81 SER A C 1
ATOM 627 O O . SER A 1 81 ? 16.022 19.212 17.803 1.00 30.50 81 SER A O 1
ATOM 629 N N . SER A 1 82 ? 15.601 17.590 19.300 1.00 35.06 82 SER A N 1
ATOM 630 C CA . SER A 1 82 ? 16.571 16.636 18.764 1.00 35.06 82 SER A CA 1
ATOM 631 C C . SER A 1 82 ? 15.974 16.019 17.492 1.00 35.06 82 SER A C 1
ATOM 633 O O . SER A 1 82 ? 14.757 15.849 17.401 1.00 35.06 82 SER A O 1
ATOM 635 N N . GLU A 1 83 ? 16.796 15.781 16.462 1.00 41.62 83 GLU A N 1
ATOM 636 C CA . GLU A 1 83 ? 16.358 15.184 15.191 1.00 41.62 83 GLU A CA 1
ATOM 637 C C . GLU A 1 83 ? 15.620 13.867 15.481 1.00 41.62 83 GLU A C 1
ATOM 639 O O . GLU A 1 83 ? 16.241 12.849 15.777 1.00 41.62 83 GLU A O 1
ATOM 644 N N . ALA A 1 84 ? 14.284 13.901 15.458 1.00 50.38 84 ALA A N 1
ATOM 645 C CA . ALA A 1 84 ? 13.468 12.718 15.667 1.00 50.38 84 ALA A CA 1
ATOM 646 C C . ALA A 1 84 ? 13.811 11.716 14.564 1.00 50.38 84 ALA A C 1
ATOM 648 O O . ALA A 1 84 ? 13.598 12.001 13.383 1.00 50.38 84 ALA A O 1
ATOM 649 N N . ASP A 1 85 ? 14.357 10.566 14.951 1.00 62.88 85 ASP A N 1
ATOM 650 C CA . ASP A 1 85 ? 14.624 9.465 14.037 1.00 62.88 85 ASP A CA 1
ATOM 651 C C . ASP A 1 85 ? 13.302 9.049 13.368 1.00 62.88 85 ASP A C 1
ATOM 653 O O . ASP A 1 85 ? 12.418 8.445 13.979 1.00 62.88 85 ASP A O 1
ATOM 657 N N . ILE A 1 86 ? 13.142 9.428 12.096 1.00 61.00 86 ILE A N 1
ATOM 658 C CA . ILE A 1 86 ? 11.929 9.194 11.298 1.00 61.00 86 ILE A CA 1
ATOM 659 C C . ILE A 1 86 ? 11.661 7.686 11.147 1.00 61.00 86 ILE A C 1
ATOM 661 O O . ILE A 1 86 ? 10.515 7.271 10.919 1.00 61.00 86 ILE A O 1
ATOM 665 N N . ASP A 1 87 ? 12.698 6.858 11.285 1.00 71.44 87 ASP A N 1
ATOM 666 C CA . ASP A 1 87 ? 12.627 5.406 11.201 1.00 71.44 87 ASP A CA 1
ATOM 667 C C . ASP A 1 87 ? 12.391 4.727 12.560 1.00 71.44 87 ASP A C 1
ATOM 669 O O . ASP A 1 87 ? 12.065 3.540 12.575 1.00 71.44 87 ASP A O 1
ATOM 673 N N . ALA A 1 88 ? 12.368 5.469 13.677 1.00 78.31 88 ALA A N 1
ATOM 674 C CA . ALA A 1 88 ? 12.102 4.926 15.014 1.00 78.31 88 ALA A CA 1
ATOM 675 C C . ALA A 1 88 ? 10.747 4.207 15.139 1.00 78.31 88 ALA A C 1
ATOM 677 O O . ALA A 1 88 ? 10.574 3.349 16.004 1.00 78.31 88 ALA A O 1
ATOM 678 N N . VAL A 1 89 ? 9.774 4.512 14.270 1.00 85.31 89 VAL A N 1
ATOM 679 C CA . VAL A 1 89 ? 8.499 3.775 14.217 1.00 85.31 89 VAL A CA 1
ATOM 680 C C . VAL A 1 89 ? 8.695 2.294 13.869 1.00 85.31 89 VAL A C 1
ATOM 682 O O . VAL A 1 89 ? 7.910 1.453 14.297 1.00 85.31 89 VAL A O 1
ATOM 685 N N . PHE A 1 90 ? 9.745 1.938 13.126 1.00 87.12 90 PHE A N 1
ATOM 686 C CA . PHE A 1 90 ? 9.994 0.550 12.740 1.00 87.12 90 PHE A CA 1
ATOM 687 C C . PHE A 1 90 ? 10.565 -0.313 13.855 1.00 87.12 90 PHE A C 1
ATOM 689 O O . PHE A 1 90 ? 10.511 -1.532 13.724 1.00 87.12 90 PHE A O 1
ATOM 696 N N . ASN A 1 91 ? 11.011 0.282 14.962 1.00 89.12 91 ASN A N 1
ATOM 697 C CA . ASN A 1 91 ? 11.359 -0.478 16.163 1.00 89.12 91 ASN A CA 1
ATOM 698 C C . ASN A 1 91 ? 10.141 -1.228 16.732 1.00 89.12 91 ASN A C 1
ATOM 700 O O . ASN A 1 91 ? 10.306 -2.236 17.406 1.00 89.12 91 ASN A O 1
ATOM 704 N N . TYR A 1 92 ? 8.927 -0.770 16.411 1.00 91.31 92 TYR A N 1
ATOM 705 C CA . TYR A 1 92 ? 7.666 -1.408 16.794 1.00 91.31 92 TYR A CA 1
ATOM 706 C C . TYR A 1 92 ? 7.131 -2.376 15.727 1.00 91.31 92 TYR A C 1
ATOM 708 O O . TYR A 1 92 ? 6.096 -3.008 15.932 1.00 91.31 92 TYR A O 1
ATOM 716 N N . ARG A 1 93 ? 7.770 -2.470 14.550 1.00 93.19 93 ARG A N 1
ATOM 717 C CA . ARG A 1 93 ? 7.252 -3.275 13.437 1.00 93.19 93 ARG A CA 1
ATOM 718 C C . ARG A 1 93 ? 7.562 -4.750 13.660 1.00 93.19 93 ARG A C 1
ATOM 720 O O . ARG A 1 93 ? 8.724 -5.138 13.702 1.00 93.19 93 ARG A O 1
ATOM 727 N N . ILE A 1 94 ? 6.514 -5.564 13.698 1.00 94.25 94 ILE A N 1
ATOM 728 C CA . ILE A 1 94 ? 6.600 -7.013 13.911 1.00 94.25 94 ILE A CA 1
ATOM 729 C C . ILE A 1 94 ? 6.535 -7.804 12.599 1.00 94.25 94 ILE A C 1
ATOM 731 O O . ILE A 1 94 ? 7.080 -8.899 12.519 1.00 94.25 94 ILE A O 1
ATOM 735 N N . ALA A 1 95 ? 5.915 -7.251 11.552 1.00 92.25 95 ALA A N 1
ATOM 736 C CA . ALA A 1 95 ? 5.889 -7.860 10.225 1.00 92.25 95 ALA A CA 1
ATOM 737 C C . ALA A 1 95 ? 5.823 -6.792 9.128 1.00 92.25 95 ALA A C 1
ATOM 739 O O . ALA A 1 95 ? 5.111 -5.797 9.253 1.00 92.25 95 ALA A O 1
ATOM 740 N N . ALA A 1 96 ? 6.572 -6.985 8.043 1.00 85.56 96 ALA A N 1
ATOM 741 C CA . ALA A 1 96 ? 6.541 -6.101 6.881 1.00 85.56 96 ALA A CA 1
ATOM 742 C C . ALA A 1 96 ? 5.601 -6.658 5.805 1.00 85.56 96 ALA A C 1
ATOM 744 O O . ALA A 1 96 ? 5.565 -7.865 5.578 1.00 85.56 96 ALA A O 1
ATOM 745 N N . LEU A 1 97 ? 4.885 -5.772 5.111 1.00 79.44 97 LEU A N 1
ATOM 746 C CA . LEU A 1 97 ? 4.066 -6.151 3.962 1.00 79.44 97 LEU A CA 1
ATOM 747 C C . LEU A 1 97 ? 4.879 -6.040 2.665 1.00 79.44 97 LEU A C 1
ATOM 749 O O . LEU A 1 97 ? 5.363 -4.961 2.312 1.00 79.44 97 LEU A O 1
ATOM 753 N N . ASN A 1 98 ? 5.009 -7.146 1.935 1.00 70.94 98 ASN A N 1
ATOM 754 C CA . ASN A 1 98 ? 5.632 -7.150 0.611 1.00 70.94 98 ASN A CA 1
ATOM 755 C C . ASN A 1 98 ? 4.723 -6.433 -0.402 1.00 70.94 98 ASN A C 1
ATOM 757 O O . ASN A 1 98 ? 3.509 -6.606 -0.376 1.00 70.94 98 ASN A O 1
ATOM 761 N N . ASN A 1 99 ? 5.300 -5.623 -1.299 1.00 63.47 99 ASN A N 1
ATOM 762 C CA . ASN A 1 99 ? 4.550 -4.778 -2.248 1.00 63.47 99 ASN A CA 1
ATOM 763 C C . ASN A 1 99 ? 3.531 -3.830 -1.581 1.00 63.47 99 ASN A C 1
ATOM 765 O O . ASN A 1 99 ? 2.477 -3.539 -2.151 1.00 63.47 99 ASN A O 1
ATOM 769 N N . ALA A 1 100 ? 3.866 -3.344 -0.379 1.00 62.97 100 ALA A N 1
ATOM 770 C CA . ALA A 1 100 ? 3.030 -2.499 0.468 1.00 62.97 100 ALA A CA 1
ATOM 771 C C . ALA A 1 100 ? 2.213 -1.450 -0.310 1.00 62.97 100 ALA A C 1
ATOM 773 O O . ALA A 1 100 ? 2.765 -0.505 -0.878 1.00 62.97 100 ALA A O 1
ATOM 774 N N . ASN A 1 101 ? 0.890 -1.644 -0.319 1.00 65.62 101 ASN A N 1
ATOM 775 C CA . ASN A 1 101 ? -0.125 -0.742 -0.869 1.00 65.62 101 ASN A CA 1
ATOM 776 C C . ASN A 1 101 ? 0.185 -0.163 -2.271 1.00 65.62 101 ASN A C 1
ATOM 778 O O . ASN A 1 101 ? -0.215 0.959 -2.590 1.00 65.62 101 ASN A O 1
ATOM 782 N N . ALA A 1 102 ? 0.887 -0.915 -3.127 1.00 61.28 102 ALA A N 1
ATOM 783 C CA . ALA A 1 102 ? 1.298 -0.447 -4.454 1.00 61.28 102 ALA A CA 1
ATOM 784 C C . ALA A 1 102 ? 0.107 -0.082 -5.365 1.00 61.28 102 ALA A C 1
ATOM 786 O O . ALA A 1 102 ? 0.212 0.826 -6.189 1.00 61.28 102 ALA A O 1
ATOM 787 N N . SER A 1 103 ? -1.038 -0.748 -5.183 1.00 62.56 103 SER A N 1
ATOM 788 C CA . SER A 1 103 ? -2.298 -0.495 -5.896 1.00 62.56 103 SER A CA 1
ATOM 789 C C . SER A 1 103 ? -3.193 0.565 -5.237 1.00 62.56 103 SER A C 1
ATOM 791 O O . SER A 1 103 ? -4.303 0.793 -5.708 1.00 62.56 103 SER A O 1
ATOM 793 N N . GLN A 1 104 ? -2.738 1.235 -4.168 1.00 76.31 104 GLN A N 1
ATOM 794 C CA . GLN A 1 104 ? -3.527 2.202 -3.382 1.00 76.31 104 GLN A CA 1
ATOM 795 C C . GLN A 1 104 ? -4.802 1.608 -2.743 1.00 76.31 104 GLN A C 1
ATOM 797 O O . GLN A 1 104 ? -5.741 2.330 -2.406 1.00 76.31 104 GLN A O 1
ATOM 802 N N . SER A 1 105 ? -4.817 0.298 -2.492 1.00 82.88 105 SER A N 1
ATOM 803 C CA . SER A 1 105 ? -5.917 -0.471 -1.900 1.00 82.88 105 SER A CA 1
ATOM 804 C C . SER A 1 105 ? -5.963 -0.457 -0.363 1.00 82.88 105 SER A C 1
ATOM 806 O O . SER A 1 105 ? -6.327 -1.454 0.268 1.00 82.88 105 SER A O 1
ATOM 808 N N . CYS A 1 106 ? -5.593 0.663 0.268 1.00 85.75 106 CYS A N 1
ATOM 809 C CA . CYS A 1 106 ? -5.443 0.756 1.725 1.00 85.75 106 CYS A CA 1
ATOM 810 C C . CYS A 1 106 ? -6.706 0.351 2.505 1.00 85.75 106 CYS A C 1
ATOM 812 O O . CYS A 1 106 ? -6.593 -0.302 3.539 1.00 85.75 106 CYS A O 1
ATOM 814 N N . MET A 1 107 ? -7.904 0.682 2.008 1.00 90.88 107 MET A N 1
ATOM 815 C CA . MET A 1 107 ? -9.169 0.302 2.645 1.00 90.88 107 MET A CA 1
ATOM 816 C C . MET A 1 107 ? -9.380 -1.211 2.598 1.00 90.88 107 MET A C 1
ATOM 818 O O . MET A 1 107 ? -9.764 -1.809 3.599 1.00 90.88 107 MET A O 1
ATOM 822 N N . GLY A 1 108 ? -9.116 -1.833 1.447 1.00 90.62 108 GLY A N 1
ATOM 823 C CA . GLY A 1 108 ? -9.271 -3.275 1.279 1.00 90.62 108 GLY A CA 1
ATOM 824 C C . GLY A 1 108 ? -8.306 -4.071 2.147 1.00 90.62 108 GLY A C 1
ATOM 825 O O . GLY A 1 108 ? -8.729 -4.993 2.839 1.00 90.62 108 GLY A O 1
ATOM 826 N N . LEU A 1 109 ? -7.035 -3.658 2.182 1.00 91.75 109 LEU A N 1
ATOM 827 C CA . LEU A 1 109 ? -6.009 -4.300 3.008 1.00 91.75 109 LEU A CA 1
ATOM 828 C C . LEU A 1 109 ? -6.324 -4.171 4.500 1.00 91.75 109 LEU A C 1
ATOM 830 O O . LEU A 1 109 ? -6.246 -5.152 5.233 1.00 91.75 109 LEU A O 1
ATOM 834 N N . ALA A 1 110 ? -6.741 -2.982 4.943 1.00 94.19 110 ALA A N 1
ATOM 835 C CA . ALA A 1 110 ? -7.186 -2.749 6.313 1.00 94.19 110 ALA A CA 1
ATOM 836 C C . ALA A 1 110 ? -8.349 -3.682 6.707 1.00 94.19 110 ALA A C 1
ATOM 838 O O . ALA A 1 110 ? -8.336 -4.299 7.771 1.00 94.19 110 ALA A O 1
ATOM 839 N N . ILE A 1 111 ? -9.353 -3.828 5.840 1.00 94.44 111 ILE A N 1
ATOM 840 C CA . ILE A 1 111 ? -10.519 -4.673 6.125 1.00 94.44 111 ILE A CA 1
ATOM 841 C C . ILE A 1 111 ? -10.153 -6.161 6.162 1.00 94.44 111 ILE A C 1
ATOM 843 O O . ILE A 1 111 ? -10.615 -6.867 7.060 1.00 94.44 111 ILE A O 1
ATOM 847 N N . GLN A 1 112 ? -9.309 -6.639 5.245 1.00 94.56 112 GLN A N 1
ATOM 848 C CA . GLN A 1 112 ? -8.813 -8.017 5.297 1.00 94.56 112 GLN A CA 1
ATOM 849 C C . GLN A 1 112 ? -8.020 -8.277 6.581 1.00 94.56 112 GLN A C 1
ATOM 851 O O . GLN A 1 112 ? -8.274 -9.270 7.263 1.00 94.56 112 GLN A O 1
ATOM 856 N N . TRP A 1 113 ? -7.131 -7.356 6.967 1.00 95.62 113 TRP A N 1
ATOM 857 C CA . TRP A 1 113 ? -6.371 -7.491 8.207 1.00 95.62 113 TRP A CA 1
ATOM 858 C C . TRP A 1 113 ? -7.284 -7.565 9.435 1.00 95.62 113 TRP A C 1
ATOM 860 O O . TRP A 1 113 ? -7.074 -8.409 10.297 1.00 95.62 113 TRP A O 1
ATOM 870 N N . LEU A 1 114 ? -8.356 -6.764 9.503 1.00 93.88 114 LEU A N 1
ATOM 871 C CA . LEU A 1 114 ? -9.317 -6.840 10.614 1.00 93.88 114 LEU A CA 1
ATOM 872 C C . LEU A 1 114 ? -9.967 -8.217 10.767 1.00 93.88 114 LEU A C 1
ATOM 874 O O . LEU A 1 114 ? -10.324 -8.573 11.889 1.00 93.88 114 LEU A O 1
ATOM 878 N N . ARG A 1 115 ? -10.144 -8.967 9.674 1.00 92.56 115 ARG A N 1
ATOM 879 C CA . ARG A 1 115 ? -10.673 -10.340 9.707 1.00 92.56 115 ARG A CA 1
ATOM 880 C C . ARG A 1 115 ? -9.627 -11.345 10.178 1.00 92.56 115 ARG A C 1
ATOM 882 O O . ARG A 1 115 ? -9.984 -12.316 10.828 1.00 92.56 115 ARG A O 1
ATOM 889 N N . LEU A 1 116 ? -8.362 -11.093 9.855 1.00 92.50 116 LEU A N 1
ATOM 890 C CA . LEU A 1 116 ? -7.232 -11.962 10.174 1.00 92.50 116 LEU A CA 1
ATOM 891 C C . LEU A 1 116 ? -6.549 -11.617 11.501 1.00 92.50 116 LEU A C 1
ATOM 893 O O . LEU A 1 116 ? -5.645 -12.334 11.895 1.00 92.50 116 LEU A O 1
ATOM 897 N N . ARG A 1 117 ? -6.927 -10.529 12.184 1.00 89.75 117 ARG A N 1
ATOM 898 C CA . ARG A 1 117 ? -6.196 -9.973 13.342 1.00 89.75 117 ARG A CA 1
ATOM 899 C C . ARG A 1 117 ? -5.917 -10.976 14.472 1.00 89.75 117 ARG A C 1
ATOM 901 O O . ARG A 1 117 ? -4.910 -10.839 15.156 1.00 89.75 117 ARG A O 1
ATOM 908 N N . ASP A 1 118 ? -6.800 -11.960 14.635 1.00 87.62 118 ASP A N 1
ATOM 909 C CA . ASP A 1 118 ? -6.739 -12.986 15.681 1.00 87.62 118 ASP A CA 1
ATOM 910 C C . ASP A 1 118 ? -6.136 -14.312 15.153 1.00 87.62 118 ASP A C 1
ATOM 912 O O . ASP A 1 118 ? -6.035 -15.295 15.884 1.00 87.62 118 ASP A O 1
ATOM 916 N N . GLU A 1 119 ? -5.719 -14.346 13.881 1.00 87.06 119 GLU A N 1
ATOM 917 C CA . GLU A 1 119 ? -5.186 -15.519 13.185 1.00 87.06 119 GLU A CA 1
ATOM 918 C C . GLU A 1 119 ? -3.653 -15.501 13.147 1.00 87.06 119 GLU A C 1
ATOM 920 O O . GLU A 1 119 ? -3.031 -14.559 12.643 1.00 87.06 119 GLU A O 1
ATOM 925 N N . GLY A 1 120 ? -3.045 -16.591 13.619 1.00 88.50 120 GLY A N 1
ATOM 926 C CA . GLY A 1 120 ? -1.621 -16.890 13.451 1.00 88.50 120 GLY A CA 1
ATOM 927 C C . GLY A 1 120 ? -0.646 -15.814 13.950 1.00 88.50 120 GLY A C 1
ATOM 928 O O . GLY A 1 120 ? -0.957 -14.961 14.783 1.00 88.50 120 GLY A O 1
ATOM 929 N N . GLU A 1 121 ? 0.581 -15.874 13.436 1.00 91.44 121 GLU A N 1
ATOM 930 C CA . GLU A 1 121 ? 1.607 -14.856 13.670 1.00 91.44 121 GLU A CA 1
ATOM 931 C C . GLU A 1 121 ? 1.468 -13.684 12.686 1.00 91.44 121 GLU A C 1
ATOM 933 O O . GLU A 1 121 ? 0.856 -13.797 11.622 1.00 91.44 121 GLU A O 1
ATOM 938 N N . ALA A 1 122 ? 2.077 -12.542 13.011 1.00 91.94 122 ALA A N 1
ATOM 939 C CA . ALA A 1 122 ? 2.008 -11.342 12.176 1.00 91.94 122 ALA A CA 1
ATOM 940 C C . ALA A 1 122 ? 2.555 -11.559 10.754 1.00 91.94 122 ALA A C 1
ATOM 942 O O . ALA A 1 122 ? 2.009 -11.027 9.791 1.00 91.94 122 ALA A O 1
ATOM 943 N N . SER A 1 123 ? 3.600 -12.376 10.608 1.00 90.94 123 SER A N 1
ATOM 944 C CA . SER A 1 123 ? 4.158 -12.790 9.314 1.00 90.94 123 SER A CA 1
ATOM 945 C C . SER A 1 123 ? 3.123 -13.520 8.455 1.00 90.94 123 SER A C 1
ATOM 947 O O . SER A 1 123 ? 2.900 -13.135 7.309 1.00 90.94 123 SER A O 1
ATOM 949 N N . TYR A 1 124 ? 2.430 -14.501 9.039 1.00 91.88 124 TYR A N 1
ATOM 950 C CA . TYR A 1 124 ? 1.351 -15.237 8.382 1.00 91.88 124 TYR A CA 1
ATOM 951 C C . TYR A 1 124 ? 0.230 -14.299 7.932 1.00 91.88 124 TYR A C 1
ATOM 953 O O . TYR A 1 124 ? -0.221 -14.385 6.792 1.00 91.88 124 TYR A O 1
ATOM 961 N N . ARG A 1 125 ? -0.179 -13.346 8.783 1.00 93.75 125 ARG A N 1
ATOM 962 C CA . ARG A 1 125 ? -1.183 -12.344 8.395 1.00 93.75 125 ARG A CA 1
ATOM 963 C C . ARG A 1 125 ? -0.744 -11.530 7.185 1.00 93.75 125 ARG A C 1
ATOM 965 O O . ARG A 1 125 ? -1.569 -11.302 6.313 1.00 93.75 125 ARG A O 1
ATOM 972 N N . MET A 1 126 ? 0.523 -11.108 7.105 1.00 93.25 126 MET A N 1
ATOM 973 C CA . MET A 1 126 ? 1.024 -10.347 5.950 1.00 93.25 126 MET A CA 1
ATOM 974 C C . MET A 1 126 ? 1.027 -11.171 4.658 1.00 93.25 126 MET A C 1
ATOM 976 O O . MET A 1 126 ? 0.747 -10.618 3.598 1.00 93.25 126 MET A O 1
ATOM 980 N N . GLU A 1 127 ? 1.327 -12.468 4.736 1.00 89.94 127 GLU A N 1
ATOM 981 C CA . GLU A 1 127 ? 1.296 -13.383 3.585 1.00 89.94 127 GLU A CA 1
ATOM 982 C C . GLU A 1 127 ? -0.131 -13.746 3.154 1.00 89.94 127 GLU A C 1
ATOM 984 O O . GLU A 1 127 ? -0.384 -13.954 1.970 1.00 89.94 127 GLU A O 1
ATOM 989 N N . ALA A 1 128 ? -1.066 -13.790 4.103 1.00 91.56 128 ALA A N 1
ATOM 990 C CA . ALA A 1 128 ? -2.469 -14.111 3.862 1.00 91.56 128 ALA A CA 1
ATOM 991 C C . ALA A 1 128 ? -3.280 -12.948 3.255 1.00 91.56 128 ALA A C 1
ATOM 993 O O . ALA A 1 128 ? -4.429 -13.155 2.863 1.00 91.56 128 ALA A O 1
ATOM 994 N N . LEU A 1 129 ? -2.717 -11.735 3.176 1.00 91.69 129 LEU A N 1
ATOM 995 C CA . LEU A 1 129 ? -3.368 -10.601 2.517 1.00 91.69 129 LEU A CA 1
ATOM 996 C C . LEU A 1 129 ? -3.367 -10.780 0.994 1.00 91.69 129 LEU A C 1
ATOM 998 O O . LEU A 1 129 ? -2.319 -10.834 0.352 1.00 91.69 129 LEU A O 1
ATOM 1002 N N . ASP A 1 130 ? -4.559 -10.783 0.407 1.00 91.06 130 ASP A N 1
ATOM 1003 C CA . ASP A 1 130 ? -4.765 -10.872 -1.035 1.00 91.06 130 ASP A CA 1
ATOM 1004 C C . ASP A 1 130 ? -4.874 -9.460 -1.631 1.00 91.06 130 ASP A C 1
ATOM 1006 O O . ASP A 1 130 ? -5.866 -8.748 -1.428 1.00 91.06 130 ASP A O 1
ATOM 1010 N N . LEU A 1 131 ? -3.835 -9.050 -2.367 1.00 84.69 131 LEU A N 1
ATOM 1011 C CA . LEU A 1 131 ? -3.725 -7.726 -2.987 1.00 84.69 131 LEU A CA 1
ATOM 1012 C C . LEU A 1 131 ? -4.794 -7.475 -4.065 1.00 84.69 131 LEU A C 1
ATOM 1014 O O . LEU A 1 131 ? -5.271 -6.341 -4.198 1.00 84.69 131 LEU A O 1
ATOM 1018 N N . ASP A 1 132 ? -5.184 -8.507 -4.815 1.00 85.19 132 ASP A N 1
ATOM 1019 C CA . ASP A 1 132 ? -6.184 -8.389 -5.879 1.00 85.19 132 ASP A CA 1
ATOM 1020 C C . ASP A 1 132 ? -7.570 -8.240 -5.250 1.00 85.19 132 ASP A C 1
ATOM 1022 O O . ASP A 1 132 ? -8.288 -7.274 -5.526 1.00 85.19 132 ASP A O 1
ATOM 1026 N N . HIS A 1 133 ? -7.895 -9.100 -4.281 1.00 89.12 133 HIS A N 1
ATOM 1027 C CA . HIS A 1 133 ? -9.148 -8.988 -3.539 1.00 89.12 133 HIS A CA 1
ATOM 1028 C C . HIS A 1 133 ? -9.242 -7.671 -2.747 1.00 89.12 133 HIS A C 1
ATOM 1030 O O . HIS A 1 133 ? -10.309 -7.061 -2.649 1.00 89.12 133 HIS A O 1
ATOM 1036 N N . ALA A 1 134 ? -8.127 -7.174 -2.203 1.00 88.44 134 ALA A N 1
ATOM 1037 C CA . ALA A 1 134 ? -8.094 -5.880 -1.525 1.00 88.44 134 ALA A CA 1
ATOM 1038 C C . ALA A 1 134 ? -8.387 -4.729 -2.497 1.00 88.44 134 ALA A C 1
ATOM 1040 O O . ALA A 1 134 ? -9.052 -3.758 -2.127 1.00 88.44 134 ALA A O 1
ATOM 1041 N N . SER A 1 135 ? -7.923 -4.839 -3.741 1.00 86.12 135 SER A N 1
ATOM 1042 C CA . SER A 1 135 ? -8.205 -3.864 -4.794 1.00 86.12 135 SER A CA 1
ATOM 1043 C C . SER A 1 135 ? -9.687 -3.877 -5.187 1.00 86.12 135 SER A C 1
ATOM 1045 O O . SER A 1 135 ? -10.285 -2.813 -5.348 1.00 86.12 135 SER A O 1
ATOM 1047 N N . ASP A 1 136 ? -10.331 -5.047 -5.223 1.00 87.69 136 ASP A N 1
ATOM 1048 C CA . ASP A 1 136 ? -11.780 -5.148 -5.436 1.00 87.69 136 ASP A CA 1
ATOM 1049 C C . ASP A 1 136 ? -12.581 -4.473 -4.314 1.00 87.69 136 ASP A C 1
ATOM 1051 O O . ASP A 1 136 ? -13.498 -3.690 -4.582 1.00 87.69 136 ASP A O 1
ATOM 1055 N N . ILE A 1 137 ? -12.209 -4.716 -3.053 1.00 88.88 137 ILE A N 1
ATOM 1056 C CA . ILE A 1 137 ? -12.832 -4.070 -1.886 1.00 88.88 137 ILE A CA 1
ATOM 1057 C C . ILE A 1 137 ? -12.632 -2.544 -1.939 1.00 88.88 137 ILE A C 1
ATOM 1059 O O . ILE A 1 137 ? -13.563 -1.781 -1.661 1.00 88.88 137 ILE A O 1
ATOM 1063 N N . GLN A 1 138 ? -11.442 -2.079 -2.332 1.00 88.31 138 GLN A N 1
ATOM 1064 C CA . GLN A 1 138 ? -11.148 -0.655 -2.518 1.00 88.31 138 GLN A CA 1
ATOM 1065 C C . GLN A 1 138 ? -12.044 -0.033 -3.602 1.00 88.31 138 GLN A C 1
ATOM 1067 O O . GLN A 1 138 ? -12.647 1.014 -3.371 1.00 88.31 138 GLN A O 1
ATOM 1072 N N . ASN A 1 139 ? -12.198 -0.693 -4.750 1.00 86.25 139 ASN A N 1
ATOM 1073 C CA . ASN A 1 139 ? -13.056 -0.213 -5.835 1.00 86.25 139 ASN A CA 1
ATOM 1074 C C . ASN A 1 139 ? -14.526 -0.126 -5.401 1.00 86.25 139 ASN A C 1
ATOM 1076 O O . ASN A 1 139 ? -15.219 0.846 -5.709 1.00 86.25 139 ASN A O 1
ATOM 1080 N N . GLN A 1 140 ? -15.011 -1.109 -4.636 1.00 89.12 140 GLN A N 1
ATOM 1081 C CA . GLN A 1 140 ? -16.358 -1.070 -4.058 1.00 89.12 140 GLN A CA 1
ATOM 1082 C C . GLN A 1 140 ? -16.537 0.132 -3.121 1.00 89.12 140 GLN A C 1
ATOM 1084 O O . GLN A 1 140 ? -17.548 0.835 -3.210 1.00 89.12 140 GLN A O 1
ATOM 1089 N N . TYR A 1 141 ? -15.546 0.409 -2.264 1.00 89.12 141 TYR A N 1
ATOM 1090 C CA . TYR A 1 141 ? -15.545 1.594 -1.406 1.00 89.12 141 TYR A CA 1
ATOM 1091 C C . TYR A 1 141 ? -15.609 2.890 -2.219 1.00 89.12 141 TYR A C 1
ATOM 1093 O O . TYR A 1 141 ? -16.434 3.755 -1.925 1.00 89.12 141 TYR A O 1
ATOM 1101 N N . GLU A 1 142 ? -14.759 3.037 -3.234 1.00 86.38 142 GLU A N 1
ATOM 1102 C CA . GLU A 1 142 ? -14.669 4.258 -4.037 1.00 86.38 142 GLU A CA 1
ATOM 1103 C C . GLU A 1 142 ? -15.943 4.520 -4.836 1.00 86.38 142 GLU A C 1
ATOM 1105 O O . GLU A 1 142 ? -16.441 5.647 -4.835 1.00 86.38 142 GLU A O 1
ATOM 1110 N N . ASN A 1 143 ? -16.532 3.476 -5.421 1.00 86.94 143 ASN A N 1
ATOM 1111 C CA . ASN A 1 143 ? -17.809 3.567 -6.122 1.00 86.94 143 ASN A CA 1
ATOM 1112 C C . ASN A 1 143 ? -18.944 3.988 -5.175 1.00 86.94 143 ASN A C 1
ATOM 1114 O O . ASN A 1 143 ? -19.716 4.898 -5.487 1.00 86.94 143 ASN A O 1
ATOM 1118 N N . ALA A 1 144 ? -19.022 3.382 -3.986 1.00 87.19 144 ALA A N 1
ATOM 1119 C CA . ALA A 1 144 ? -20.035 3.728 -2.990 1.00 87.19 144 ALA A CA 1
ATOM 1120 C C . ALA A 1 144 ? -19.828 5.134 -2.398 1.00 87.19 144 ALA A C 1
ATOM 1122 O O . ALA A 1 144 ? -20.790 5.858 -2.152 1.00 87.19 144 ALA A O 1
ATOM 1123 N N . ALA A 1 145 ? -18.579 5.552 -2.187 1.00 83.75 145 ALA A N 1
ATOM 1124 C CA . ALA A 1 145 ? -18.241 6.885 -1.695 1.00 83.75 145 ALA A CA 1
ATOM 1125 C C . ALA A 1 145 ? -18.423 7.980 -2.762 1.00 83.75 145 ALA A C 1
ATOM 1127 O O . ALA A 1 145 ? -18.683 9.136 -2.413 1.00 83.75 145 ALA A O 1
ATOM 1128 N N . GLY A 1 146 ? -18.248 7.633 -4.040 1.00 81.44 146 GLY A N 1
ATOM 1129 C CA . GLY A 1 146 ? -18.366 8.526 -5.191 1.00 81.44 146 GLY A CA 1
ATOM 1130 C C . GLY A 1 146 ? -19.800 8.753 -5.667 1.00 81.44 146 GLY A C 1
ATOM 1131 O O . GLY A 1 146 ? -20.078 9.802 -6.244 1.00 81.44 146 GLY A O 1
ATOM 1132 N N . SER A 1 147 ? -20.725 7.831 -5.382 1.00 80.12 147 SER A N 1
ATOM 1133 C CA . SER A 1 147 ? -22.136 7.966 -5.777 1.00 80.12 147 SER A CA 1
ATOM 1134 C C . SER A 1 147 ? -22.865 9.106 -5.049 1.00 80.12 147 SER A C 1
ATOM 1136 O O . SER A 1 147 ? -23.851 9.643 -5.555 1.00 80.12 147 SER A O 1
ATOM 1138 N N . VAL A 1 148 ? -22.362 9.531 -3.884 1.00 82.88 148 VAL A N 1
ATOM 1139 C CA . VAL A 1 148 ? -22.952 10.609 -3.081 1.00 82.88 148 VAL A CA 1
ATOM 1140 C C . VAL A 1 148 ? -22.401 11.970 -3.508 1.00 82.88 148 VAL A C 1
ATOM 1142 O O . VAL A 1 148 ? -21.303 12.382 -3.123 1.00 82.88 148 VAL A O 1
ATOM 1145 N N . SER A 1 149 ? -23.206 12.699 -4.279 1.00 79.31 149 SER A N 1
ATOM 1146 C CA . SER A 1 149 ? -22.972 14.100 -4.650 1.00 79.31 149 SER A CA 1
ATOM 1147 C C . SER A 1 149 ? -23.724 15.051 -3.715 1.00 79.31 149 SER A C 1
ATOM 1149 O O . SER A 1 149 ? -24.799 14.721 -3.229 1.00 79.31 149 SER A O 1
ATOM 1151 N N . GLY A 1 150 ? -23.175 16.240 -3.456 1.00 82.81 150 GLY A N 1
ATOM 1152 C CA . GLY A 1 150 ? -23.811 17.235 -2.582 1.00 82.81 150 GLY A CA 1
ATOM 1153 C C . GLY A 1 150 ? -22.812 18.046 -1.752 1.00 82.81 150 GLY A C 1
ATOM 1154 O O . GLY A 1 150 ? -21.601 17.965 -1.999 1.00 82.81 150 GLY A O 1
ATOM 1155 N N . PRO A 1 151 ? -23.291 18.839 -0.774 1.00 81.75 151 PRO A N 1
ATOM 1156 C CA . PRO A 1 151 ? -22.464 19.571 0.179 1.00 81.75 151 PRO A CA 1
ATOM 1157 C C . PRO A 1 151 ? -21.506 18.663 0.956 1.00 81.75 151 PRO A C 1
ATOM 1159 O O . PRO A 1 151 ? -21.687 17.449 1.055 1.00 81.75 151 PRO A O 1
ATOM 1162 N N . ARG A 1 152 ? -20.466 19.267 1.538 1.00 76.31 152 ARG A N 1
ATOM 1163 C CA . ARG A 1 152 ? -19.375 18.549 2.218 1.00 76.31 152 ARG A CA 1
ATOM 1164 C C . ARG A 1 152 ? -19.870 17.536 3.255 1.00 76.31 152 ARG A C 1
ATOM 1166 O O . ARG A 1 152 ? -19.352 16.426 3.286 1.00 76.31 152 ARG A O 1
ATOM 1173 N N . GLU A 1 153 ? -20.847 17.913 4.070 1.00 79.94 153 GLU A N 1
ATOM 1174 C CA . GLU A 1 153 ? -21.398 17.063 5.131 1.00 79.94 153 GLU A CA 1
ATOM 1175 C C . GLU A 1 153 ? -22.071 15.806 4.572 1.00 79.94 153 GLU A C 1
ATOM 1177 O O . GLU A 1 153 ? -21.793 14.706 5.041 1.00 79.94 153 GLU A O 1
ATOM 1182 N N . GLN A 1 154 ? -22.857 15.939 3.499 1.00 80.62 154 GLN A N 1
ATOM 1183 C CA . GLN A 1 154 ? -23.494 14.799 2.832 1.00 80.62 154 GLN A CA 1
ATOM 1184 C C . GLN A 1 154 ? -22.461 13.848 2.223 1.00 80.62 154 GLN A C 1
ATOM 1186 O O . GLN A 1 154 ? -22.584 12.633 2.354 1.00 80.62 154 GLN A O 1
ATOM 1191 N N . ARG A 1 155 ? -21.394 14.382 1.618 1.00 80.62 155 ARG A N 1
ATOM 1192 C CA . ARG A 1 155 ? -20.302 13.560 1.072 1.00 80.62 155 ARG A CA 1
ATOM 1193 C C . ARG A 1 155 ? -19.493 12.835 2.152 1.00 80.62 155 ARG A C 1
ATOM 1195 O O . ARG A 1 155 ? -18.907 11.790 1.866 1.00 80.62 155 ARG A O 1
ATOM 1202 N N . GLU A 1 156 ? -19.404 13.389 3.359 1.00 80.69 156 GLU A N 1
ATOM 1203 C CA . GLU A 1 156 ? -18.752 12.727 4.497 1.00 80.69 156 GLU A CA 1
ATOM 1204 C C . GLU A 1 156 ? -19.659 11.639 5.082 1.00 80.69 156 GLU A C 1
ATOM 1206 O O . GLU A 1 156 ? -19.219 10.505 5.261 1.00 80.69 156 GLU A O 1
ATOM 1211 N N . ALA A 1 157 ? -20.951 11.933 5.256 1.00 82.88 157 ALA A N 1
ATOM 1212 C CA . ALA A 1 157 ? -21.953 10.948 5.657 1.00 82.88 157 ALA A CA 1
ATOM 1213 C C . ALA A 1 157 ? -22.028 9.771 4.667 1.00 82.88 157 ALA A C 1
ATOM 1215 O O . ALA A 1 157 ? -22.073 8.613 5.081 1.00 82.88 157 ALA A O 1
ATOM 1216 N N . GLY A 1 158 ? -21.945 10.048 3.361 1.00 85.62 158 GLY A N 1
ATOM 1217 C CA . GLY A 1 158 ? -21.861 9.030 2.312 1.00 85.62 158 GLY A CA 1
ATOM 1218 C C . GLY A 1 158 ? -20.648 8.109 2.465 1.00 85.62 158 GLY A C 1
ATOM 1219 O O . GLY A 1 158 ? -20.786 6.892 2.394 1.00 85.62 158 GLY A O 1
ATOM 1220 N N . ARG A 1 159 ? -19.467 8.663 2.772 1.00 86.94 159 ARG A N 1
ATOM 1221 C CA . ARG A 1 159 ? -18.242 7.878 3.031 1.00 86.94 159 ARG A CA 1
ATOM 1222 C C . ARG A 1 159 ? -18.318 7.044 4.303 1.00 86.94 159 ARG A C 1
ATOM 1224 O O . ARG A 1 159 ? -17.775 5.941 4.352 1.00 86.94 159 ARG A O 1
ATOM 1231 N N . ILE A 1 160 ? -18.936 7.578 5.353 1.00 86.19 160 ILE A N 1
ATOM 1232 C CA . ILE A 1 160 ? -19.214 6.835 6.588 1.00 86.19 160 ILE A CA 1
ATOM 1233 C C . ILE A 1 160 ? -20.138 5.653 6.281 1.00 86.19 160 ILE A C 1
ATOM 1235 O O . ILE A 1 160 ? -19.825 4.521 6.649 1.00 86.19 160 ILE A O 1
ATOM 1239 N N . SER A 1 161 ? -21.232 5.904 5.560 1.00 87.75 161 SER A N 1
ATOM 1240 C CA . SER A 1 161 ? -22.181 4.870 5.143 1.00 87.75 161 SER A CA 1
ATOM 1241 C C . SER A 1 161 ? -21.502 3.790 4.297 1.00 87.75 161 SER A C 1
ATOM 1243 O O . SER A 1 161 ? -21.620 2.607 4.610 1.00 87.75 161 SER A O 1
ATOM 1245 N N . ALA A 1 162 ? -20.701 4.188 3.301 1.00 89.56 162 ALA A N 1
ATOM 1246 C CA . ALA A 1 162 ? -19.956 3.275 2.436 1.00 89.56 162 ALA A CA 1
ATOM 1247 C C . ALA A 1 162 ? -19.053 2.328 3.239 1.00 89.56 162 ALA A C 1
ATOM 1249 O O . ALA A 1 162 ? -19.109 1.118 3.039 1.00 89.56 162 ALA A O 1
ATOM 1250 N N . ARG A 1 163 ? -18.288 2.849 4.210 1.00 91.00 163 ARG A N 1
ATOM 1251 C CA . ARG A 1 163 ? -17.453 2.018 5.094 1.00 91.00 163 ARG A CA 1
ATOM 1252 C C . ARG A 1 163 ? -18.280 1.070 5.952 1.00 91.00 163 ARG A C 1
ATOM 1254 O O . ARG A 1 163 ? -17.964 -0.112 5.995 1.00 91.00 163 ARG A O 1
ATOM 1261 N N . LYS A 1 164 ? -19.350 1.545 6.604 1.00 89.38 164 LYS A N 1
ATOM 1262 C CA . LYS A 1 164 ? -20.216 0.677 7.427 1.00 89.38 164 LYS A CA 1
ATOM 1263 C C . LYS A 1 164 ? -20.811 -0.468 6.598 1.00 89.38 164 LYS A C 1
ATOM 1265 O O . LYS A 1 164 ? -20.839 -1.601 7.065 1.00 89.38 164 LYS A O 1
ATOM 1270 N N . THR A 1 165 ? -21.268 -0.181 5.381 1.00 89.44 165 THR A N 1
ATOM 1271 C CA . THR A 1 165 ? -21.802 -1.188 4.452 1.00 89.44 165 THR A CA 1
ATOM 1272 C C . THR A 1 165 ? -20.728 -2.181 4.026 1.00 89.44 165 THR A C 1
ATOM 1274 O O . THR A 1 165 ? -20.963 -3.385 4.072 1.00 89.44 165 THR A O 1
ATOM 1277 N N . LEU A 1 166 ? -19.536 -1.691 3.682 1.00 90.69 166 LEU A N 1
ATOM 1278 C CA . LEU A 1 166 ? -18.421 -2.533 3.263 1.00 90.69 166 LEU A CA 1
ATOM 1279 C C . LEU A 1 166 ? -17.962 -3.469 4.382 1.00 90.69 166 LEU A C 1
ATOM 1281 O O . LEU A 1 166 ? -17.783 -4.657 4.156 1.00 90.69 166 LEU A O 1
ATOM 1285 N N . LEU A 1 167 ? -17.862 -2.963 5.608 1.00 90.12 167 LEU A N 1
ATOM 1286 C CA . LEU A 1 167 ? -17.506 -3.768 6.773 1.00 90.12 167 LEU A CA 1
ATOM 1287 C C . LEU A 1 167 ? -18.530 -4.885 7.015 1.00 90.12 167 LEU A C 1
ATOM 1289 O O . LEU A 1 167 ? -18.140 -6.038 7.166 1.00 90.12 167 LEU A O 1
ATOM 1293 N N . ARG A 1 168 ? -19.833 -4.579 6.932 1.00 89.94 168 ARG A N 1
ATOM 1294 C CA . ARG A 1 168 ? -20.892 -5.598 7.042 1.00 89.94 168 ARG A CA 1
ATOM 1295 C C . ARG A 1 168 ? -20.833 -6.642 5.931 1.00 89.94 168 ARG A C 1
ATOM 1297 O O . ARG A 1 168 ? -21.119 -7.800 6.196 1.00 89.94 168 ARG A O 1
ATOM 1304 N N . SER A 1 169 ? -20.457 -6.250 4.711 1.00 88.56 169 SER A N 1
ATOM 1305 C CA . SER A 1 169 ? -20.278 -7.193 3.594 1.00 88.56 169 SER A CA 1
ATOM 1306 C C . SER A 1 169 ? -19.087 -8.139 3.775 1.00 88.56 169 SER A C 1
ATOM 1308 O O . SER A 1 169 ? -18.976 -9.125 3.059 1.00 88.56 169 SER A O 1
ATOM 1310 N N . GLN A 1 170 ? -18.200 -7.824 4.720 1.00 89.50 170 GLN A N 1
ATOM 1311 C CA . GLN A 1 170 ? -16.995 -8.579 5.056 1.00 89.50 170 GLN A CA 1
ATOM 1312 C C . GLN A 1 170 ? -17.127 -9.266 6.425 1.00 89.50 170 GLN A C 1
ATOM 1314 O O . GLN A 1 170 ? -16.123 -9.529 7.082 1.00 89.50 170 GLN A O 1
ATOM 1319 N N . ASP A 1 171 ? -18.366 -9.501 6.872 1.00 87.12 171 ASP A N 1
ATOM 1320 C CA . ASP A 1 171 ? -18.726 -10.123 8.153 1.00 87.12 171 ASP A CA 1
ATOM 1321 C C . ASP A 1 171 ? -18.200 -9.389 9.402 1.00 87.12 171 ASP A C 1
ATOM 1323 O O . ASP A 1 171 ? -18.164 -9.936 10.504 1.00 87.12 171 ASP A O 1
ATOM 1327 N N . LEU A 1 172 ? -17.845 -8.107 9.267 1.00 87.69 172 LEU A N 1
ATOM 1328 C CA . LEU A 1 172 ? -17.442 -7.249 10.378 1.00 87.69 172 LEU A CA 1
ATOM 1329 C C . LEU A 1 172 ? -18.622 -6.386 10.838 1.00 87.69 172 LEU A C 1
ATOM 1331 O O . LEU A 1 172 ? -19.284 -5.717 10.043 1.00 87.69 172 LEU A O 1
ATOM 1335 N N . GLN A 1 173 ? -18.855 -6.330 12.150 1.00 86.00 173 GLN A N 1
ATOM 1336 C CA . GLN A 1 173 ? -19.963 -5.567 12.735 1.00 86.00 173 GLN A CA 1
ATOM 1337 C C . GLN A 1 173 ? -19.470 -4.218 13.284 1.00 86.00 173 GLN A C 1
ATOM 1339 O O . GLN A 1 173 ? -18.821 -4.194 14.333 1.00 86.00 173 GLN A O 1
ATOM 1344 N N . PRO A 1 174 ? -19.703 -3.081 12.593 1.00 85.12 174 PRO A N 1
ATOM 1345 C CA . PRO A 1 174 ? -19.379 -1.762 13.133 1.00 85.12 174 PRO A CA 1
ATOM 1346 C C . PRO A 1 174 ? -20.295 -1.406 14.313 1.00 85.12 174 PRO A C 1
ATOM 1348 O O . PRO A 1 174 ? -21.517 -1.530 14.217 1.00 85.12 174 PRO A O 1
ATOM 1351 N N . VAL A 1 175 ? -19.711 -0.903 15.399 1.00 81.38 175 VAL A N 1
ATOM 1352 C CA . VAL A 1 175 ? -20.395 -0.541 16.647 1.00 81.38 175 VAL A CA 1
ATOM 1353 C C . VAL A 1 175 ? -20.472 0.974 16.790 1.00 81.38 175 VAL A C 1
ATOM 1355 O O . VAL A 1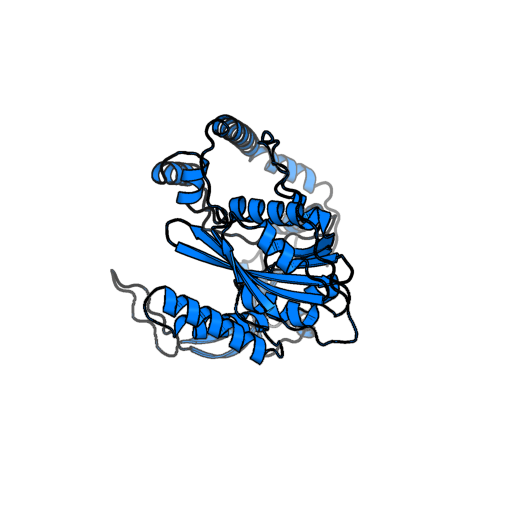 175 ? -19.452 1.661 16.872 1.00 81.38 175 VAL A O 1
ATOM 1358 N N . GLY A 1 176 ? -21.699 1.483 16.894 1.00 77.31 176 GLY A N 1
ATOM 1359 C CA . GLY A 1 176 ? -21.974 2.894 17.150 1.00 77.31 176 GLY A CA 1
ATOM 1360 C C . GLY A 1 176 ? -21.671 3.825 15.971 1.00 77.31 176 GLY A C 1
ATOM 1361 O O . GLY A 1 176 ? -21.558 3.413 14.811 1.00 77.31 176 GLY A O 1
ATOM 1362 N N . GLU A 1 177 ? -21.583 5.118 16.280 1.00 77.56 177 GLU A N 1
ATOM 1363 C CA . GLU A 1 177 ? -21.215 6.153 15.314 1.00 77.56 177 GLU A CA 1
ATOM 1364 C C . GLU A 1 177 ? -19.693 6.384 15.271 1.00 77.56 177 GLU A C 1
ATOM 1366 O O . GLU A 1 177 ? -19.018 6.241 16.300 1.00 77.56 177 GLU A O 1
ATOM 1371 N N . PRO A 1 178 ? -19.131 6.749 14.098 1.00 80.94 178 PRO A N 1
ATOM 1372 C CA . PRO A 1 178 ? -17.716 7.065 13.980 1.00 80.94 178 PRO A CA 1
ATOM 1373 C C . PRO A 1 178 ? -17.338 8.197 14.927 1.00 80.94 178 PRO A C 1
ATOM 1375 O O . PRO A 1 178 ? -18.005 9.228 15.005 1.00 80.94 178 PRO A O 1
ATOM 1378 N N . SER A 1 179 ? -16.229 8.0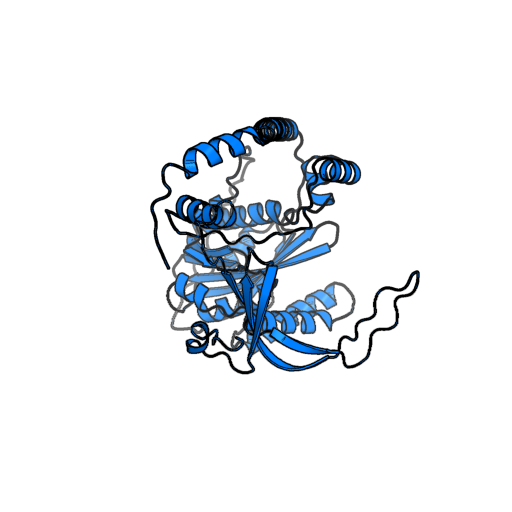15 15.633 1.00 82.06 179 SER A N 1
ATOM 1379 C CA . SER A 1 179 ? -15.658 9.060 16.475 1.00 82.06 179 SER A CA 1
ATOM 1380 C C . SER A 1 179 ? -14.645 9.855 15.656 1.00 82.06 179 SER A C 1
ATOM 1382 O O . SER A 1 179 ? -13.667 9.293 15.165 1.00 82.06 179 SER A O 1
ATOM 1384 N N . VAL A 1 180 ? -14.888 11.156 15.496 1.00 81.81 180 VAL A N 1
ATOM 1385 C CA . VAL A 1 180 ? -14.011 12.064 14.749 1.00 81.81 180 VAL A CA 1
ATOM 1386 C C . VAL A 1 180 ? -13.148 12.847 15.734 1.00 81.81 180 VAL A C 1
ATOM 1388 O O . VAL A 1 180 ? -13.671 13.561 16.587 1.00 81.81 180 VAL A O 1
ATOM 1391 N N . PHE A 1 181 ? -11.830 12.752 15.587 1.00 78.62 181 PHE A N 1
ATOM 1392 C CA . PHE A 1 181 ? -10.854 13.473 16.400 1.00 78.62 181 PHE A CA 1
ATOM 1393 C C . PHE A 1 181 ? -10.049 14.430 15.525 1.00 78.62 181 PHE A C 1
ATOM 1395 O O . PHE A 1 181 ? -9.637 14.092 14.415 1.00 78.62 181 PHE A O 1
ATOM 1402 N N . HIS A 1 182 ? -9.831 15.645 16.012 1.00 73.44 182 HIS A N 1
ATOM 1403 C CA . HIS A 1 182 ? -8.898 16.580 15.395 1.00 73.44 182 HIS A CA 1
ATOM 1404 C C . HIS A 1 182 ? -7.471 16.292 15.885 1.00 73.44 182 HIS A C 1
ATOM 1406 O O . HIS A 1 182 ? -7.276 15.603 16.886 1.00 73.44 182 HIS A O 1
ATOM 1412 N N . ALA A 1 183 ? -6.468 16.746 15.134 1.00 68.19 183 ALA A N 1
ATOM 1413 C CA . ALA A 1 183 ? -5.068 16.414 15.403 1.00 68.19 183 ALA A CA 1
ATOM 1414 C C . ALA A 1 183 ? -4.513 16.986 16.720 1.00 68.19 183 ALA A C 1
ATOM 1416 O O . ALA A 1 183 ? -3.492 16.508 17.199 1.00 68.19 183 ALA A O 1
ATOM 1417 N N . ASP A 1 184 ? -5.194 17.961 17.314 1.00 69.62 184 ASP A N 1
ATOM 1418 C CA . ASP A 1 184 ? -4.964 18.495 18.660 1.00 69.62 184 ASP A CA 1
ATOM 1419 C C . ASP A 1 184 ? -5.488 17.567 19.776 1.00 69.62 184 ASP A C 1
ATOM 1421 O O . ASP A 1 184 ? -5.097 17.704 20.929 1.00 69.62 184 ASP A O 1
ATOM 1425 N N . ARG A 1 185 ? -6.345 16.589 19.448 1.00 73.12 185 ARG A N 1
ATOM 1426 C CA . ARG A 1 185 ? -6.965 15.639 20.393 1.00 73.12 185 ARG A CA 1
ATOM 1427 C C . ARG A 1 185 ? -6.498 14.197 20.191 1.00 73.12 185 ARG A C 1
ATOM 1429 O O . ARG A 1 185 ? -7.275 13.251 20.352 1.00 73.12 185 ARG A O 1
ATOM 1436 N N . GLN A 1 186 ? -5.230 14.016 19.824 1.00 74.19 186 GLN A N 1
ATOM 1437 C CA . GLN A 1 186 ? -4.648 12.688 19.591 1.00 74.19 186 GLN A CA 1
ATOM 1438 C C . GLN A 1 186 ? -4.716 11.792 20.833 1.00 74.19 186 GLN A C 1
ATOM 1440 O O . GLN A 1 186 ? -5.048 10.618 20.708 1.00 74.19 186 GLN A O 1
ATOM 1445 N N . SER A 1 187 ? -4.509 12.339 22.032 1.00 78.00 187 SER A N 1
ATOM 1446 C CA . SER A 1 187 ? -4.581 11.588 23.294 1.00 78.00 187 SER A CA 1
ATOM 1447 C C . SER A 1 187 ? -5.929 10.879 23.489 1.00 78.00 187 SER A C 1
ATOM 1449 O O . SER A 1 187 ? -5.964 9.687 23.789 1.00 78.00 187 SER A O 1
ATOM 1451 N N . THR A 1 188 ? -7.051 11.558 23.234 1.00 81.12 188 THR A N 1
ATOM 1452 C CA . THR A 1 188 ? -8.394 10.961 23.343 1.00 81.12 188 THR A CA 1
ATOM 1453 C C . THR A 1 188 ? -8.637 9.884 22.282 1.00 81.12 188 THR A C 1
ATOM 1455 O O . THR A 1 188 ? -9.284 8.871 22.555 1.00 81.12 188 THR A O 1
ATOM 1458 N N . ALA A 1 189 ? -8.109 10.080 21.070 1.00 82.12 189 ALA A N 1
ATOM 1459 C CA . ALA A 1 189 ? -8.189 9.086 20.004 1.00 82.12 189 ALA A CA 1
ATOM 1460 C C . ALA A 1 189 ? -7.428 7.805 20.386 1.00 82.12 189 ALA A C 1
ATOM 1462 O O . ALA A 1 189 ? -7.963 6.705 20.250 1.00 82.12 189 ALA A O 1
ATOM 1463 N N . LEU A 1 190 ? -6.219 7.952 20.935 1.00 87.62 190 LEU A N 1
ATOM 1464 C CA . LEU A 1 190 ? -5.391 6.837 21.392 1.00 87.62 190 LEU A CA 1
ATOM 1465 C C . LEU A 1 190 ? -6.007 6.107 22.584 1.00 87.62 190 LEU A C 1
ATOM 1467 O O . LEU A 1 190 ? -6.016 4.884 22.593 1.00 87.62 190 LEU A O 1
ATOM 1471 N N . GLN A 1 191 ? -6.616 6.820 23.534 1.00 86.06 191 GLN A N 1
ATOM 1472 C CA . GLN A 1 191 ? -7.371 6.194 24.627 1.00 86.06 191 GLN A CA 1
ATOM 1473 C C . GLN A 1 191 ? -8.544 5.345 24.124 1.00 86.06 191 GLN A C 1
ATOM 1475 O O . GLN A 1 191 ? -8.876 4.330 24.732 1.00 86.06 191 GLN A O 1
ATOM 1480 N N . LYS A 1 192 ? -9.194 5.750 23.023 1.00 86.75 192 LYS A N 1
ATOM 1481 C CA . LYS A 1 192 ? -10.249 4.944 22.396 1.00 86.75 192 LYS A CA 1
ATOM 1482 C C . LYS A 1 192 ? -9.667 3.673 21.777 1.00 86.75 192 LYS A C 1
ATOM 1484 O O . LYS A 1 192 ? -10.248 2.619 21.998 1.00 86.75 192 LYS A O 1
ATOM 1489 N N . ILE A 1 193 ? -8.545 3.792 21.061 1.00 88.25 193 ILE A N 1
ATOM 1490 C CA . ILE A 1 193 ? -7.828 2.667 20.434 1.00 88.25 193 ILE A CA 1
ATOM 1491 C C . ILE A 1 193 ? -7.305 1.681 21.482 1.00 88.25 193 ILE A C 1
ATOM 1493 O O . ILE A 1 193 ? -7.352 0.478 21.279 1.00 88.25 193 ILE A O 1
ATOM 1497 N N . ALA A 1 194 ? -6.847 2.197 22.619 1.00 88.81 194 ALA A N 1
ATOM 1498 C CA . ALA A 1 194 ? -6.300 1.433 23.730 1.00 88.81 194 ALA A CA 1
ATOM 1499 C C . ALA A 1 194 ? -7.334 0.586 24.490 1.00 88.81 194 ALA A C 1
ATOM 1501 O O . ALA A 1 194 ? -6.941 -0.210 25.341 1.00 88.81 194 ALA A O 1
ATOM 1502 N N . ARG A 1 195 ? -8.642 0.744 24.239 1.00 87.00 195 ARG A N 1
ATOM 1503 C CA . ARG A 1 195 ? -9.673 -0.000 24.980 1.00 87.00 195 ARG A CA 1
ATOM 1504 C C . ARG A 1 195 ? -9.522 -1.494 24.735 1.00 87.00 195 ARG A C 1
ATOM 1506 O O . ARG A 1 195 ? -9.551 -1.928 23.591 1.00 87.00 195 ARG A O 1
ATOM 1513 N N . ASP A 1 196 ? -9.387 -2.260 25.805 1.00 85.56 196 ASP A N 1
ATOM 1514 C CA . ASP A 1 196 ? -9.205 -3.704 25.712 1.00 85.56 196 ASP A CA 1
ATOM 1515 C C . ASP A 1 196 ? -10.378 -4.383 24.983 1.00 85.56 196 ASP A C 1
ATOM 1517 O O . ASP A 1 196 ? -11.533 -3.958 25.106 1.00 85.56 196 ASP A O 1
ATOM 1521 N N . GLY A 1 197 ? -10.063 -5.394 24.173 1.00 84.19 197 GLY A N 1
ATOM 1522 C CA . GLY A 1 197 ? -11.025 -6.113 23.335 1.00 84.19 197 GLY A CA 1
ATOM 1523 C C . GLY A 1 197 ? -11.617 -5.290 22.185 1.00 84.19 197 GLY A C 1
ATOM 1524 O O . GLY A 1 197 ? -12.669 -5.648 21.649 1.00 84.19 197 GLY A O 1
ATOM 1525 N N . SER A 1 198 ? -10.988 -4.173 21.807 1.00 86.50 198 SER A N 1
ATOM 1526 C CA . SER A 1 198 ? -11.466 -3.316 20.720 1.00 86.50 198 SER A CA 1
ATOM 1527 C C . SER A 1 198 ? -10.690 -3.533 19.425 1.00 86.50 198 SER A C 1
ATOM 1529 O O . SER A 1 198 ? -9.484 -3.764 19.426 1.00 86.50 198 SER A O 1
ATOM 1531 N N . ALA A 1 199 ? -11.398 -3.423 18.301 1.00 91.75 199 ALA A N 1
ATOM 1532 C CA . ALA A 1 199 ? -10.814 -3.382 16.969 1.00 91.75 199 ALA A CA 1
ATOM 1533 C C . ALA A 1 199 ? -11.377 -2.181 16.207 1.00 91.75 199 ALA A C 1
ATOM 1535 O O . ALA A 1 199 ? -12.568 -1.866 16.293 1.00 91.75 199 ALA A O 1
ATOM 1536 N N . HIS A 1 200 ? -10.526 -1.485 15.467 1.00 93.19 200 HIS A N 1
ATOM 1537 C CA . HIS A 1 200 ? -10.851 -0.212 14.850 1.00 93.19 200 HIS A CA 1
ATOM 1538 C C . HIS A 1 200 ? -10.372 -0.148 13.408 1.00 93.19 200 HIS A C 1
ATOM 1540 O O . HIS A 1 200 ? -9.216 -0.443 13.112 1.00 93.19 200 HIS A O 1
ATOM 1546 N N . LEU A 1 201 ? -11.251 0.344 12.537 1.00 93.81 201 LEU A N 1
ATOM 1547 C CA . LEU A 1 201 ? -10.879 0.906 11.248 1.00 93.81 201 LEU A CA 1
ATOM 1548 C C . LEU A 1 201 ? -10.663 2.412 11.430 1.00 93.81 201 LEU A C 1
ATOM 1550 O O . LEU A 1 201 ? -11.575 3.136 11.837 1.00 93.81 201 LEU A O 1
ATOM 1554 N N . ILE A 1 202 ? -9.461 2.891 11.129 1.00 92.50 202 ILE A N 1
ATOM 1555 C CA . ILE A 1 202 ? -9.050 4.277 11.348 1.00 92.50 202 ILE A CA 1
ATOM 1556 C C . ILE A 1 202 ? -8.770 4.922 9.993 1.00 92.50 202 ILE A C 1
ATOM 1558 O O . ILE A 1 202 ? -7.944 4.462 9.213 1.00 92.50 202 ILE A O 1
ATOM 1562 N N . SER A 1 203 ? -9.458 6.020 9.702 1.00 89.38 203 SER A N 1
ATOM 1563 C CA . SER A 1 203 ? -9.219 6.842 8.518 1.00 89.38 203 SER A CA 1
ATOM 1564 C C . SER A 1 203 ? -8.411 8.078 8.905 1.00 89.38 203 SER A C 1
ATOM 1566 O O . SER A 1 203 ? -8.930 9.014 9.519 1.00 89.38 203 SER A O 1
ATOM 1568 N N . LEU A 1 204 ? -7.135 8.087 8.530 1.00 86.25 204 LEU A N 1
ATOM 1569 C CA . LEU A 1 204 ? -6.260 9.244 8.657 1.00 86.25 204 LEU A CA 1
ATOM 1570 C C . LEU A 1 204 ? -6.590 10.238 7.547 1.00 86.25 204 LEU A C 1
ATOM 1572 O O . LEU A 1 204 ? -6.592 9.886 6.369 1.00 86.25 204 LEU A O 1
ATOM 1576 N N . CYS A 1 205 ? -6.883 11.482 7.913 1.00 81.69 205 CYS A N 1
ATOM 1577 C CA . CYS A 1 205 ? -7.169 12.558 6.976 1.00 81.69 205 CYS A CA 1
ATOM 1578 C C . CYS A 1 205 ? -6.045 13.592 7.019 1.00 81.69 205 CYS A C 1
ATOM 1580 O O . CYS A 1 205 ? -5.847 14.284 8.023 1.00 81.69 205 CYS A O 1
ATOM 1582 N N . PHE A 1 206 ? -5.373 13.746 5.887 1.00 75.12 206 PHE A N 1
ATOM 1583 C CA . PHE A 1 206 ? -4.306 14.712 5.680 1.00 75.12 206 PHE A CA 1
ATOM 1584 C C . PHE A 1 206 ? -4.802 15.844 4.790 1.00 75.12 206 PHE A C 1
ATOM 1586 O O . PHE A 1 206 ? -5.561 15.616 3.844 1.00 75.12 206 PHE A O 1
ATOM 1593 N N . GLU A 1 207 ? -4.388 17.069 5.089 1.00 65.69 207 GLU A N 1
ATOM 1594 C CA . GLU A 1 207 ? -4.723 18.241 4.285 1.00 65.69 207 GLU A CA 1
ATOM 1595 C C . GLU A 1 207 ? -3.471 18.727 3.552 1.00 65.69 207 GLU A C 1
ATOM 1597 O O . GLU A 1 207 ? -2.466 19.058 4.174 1.00 65.69 207 GLU A O 1
ATOM 1602 N N . ASN A 1 208 ? -3.523 18.737 2.218 1.00 55.66 208 ASN A N 1
ATOM 1603 C CA . ASN A 1 208 ? -2.430 19.179 1.358 1.00 55.66 208 ASN A CA 1
ATOM 1604 C C . ASN A 1 208 ? -2.987 20.121 0.283 1.00 55.66 208 ASN A C 1
ATOM 1606 O O . ASN A 1 208 ? -3.752 19.697 -0.583 1.00 55.66 208 ASN A O 1
ATOM 1610 N N . ASN A 1 209 ? -2.636 21.408 0.355 1.00 50.62 209 ASN A N 1
ATOM 1611 C CA . ASN A 1 209 ? -3.025 22.441 -0.619 1.00 50.62 209 ASN A CA 1
ATOM 1612 C C . ASN A 1 209 ? -4.538 22.465 -0.929 1.00 50.62 209 ASN A C 1
ATOM 1614 O O . ASN A 1 209 ? -4.954 22.522 -2.084 1.00 50.62 209 ASN A O 1
ATOM 1618 N N . GLY A 1 210 ? -5.380 22.357 0.108 1.00 53.59 210 GLY A N 1
ATOM 1619 C CA . GLY A 1 210 ? -6.844 22.342 -0.020 1.00 53.59 210 GLY A CA 1
ATOM 1620 C C . GLY A 1 210 ? -7.444 21.012 -0.502 1.00 53.59 210 GLY A C 1
ATOM 1621 O O . GLY A 1 210 ? -8.667 20.854 -0.492 1.00 53.59 210 GLY A O 1
ATOM 1622 N N . LYS A 1 211 ? -6.618 20.021 -0.868 1.00 53.12 211 LYS A N 1
ATOM 1623 C CA . LYS A 1 211 ? -7.042 18.643 -1.150 1.00 53.12 211 LYS A CA 1
ATOM 1624 C C . LYS A 1 211 ? -6.870 17.776 0.097 1.00 53.12 211 LYS A C 1
ATOM 1626 O O . LYS A 1 211 ? -5.847 17.827 0.776 1.00 53.12 211 LYS A O 1
ATOM 1631 N N . ARG A 1 212 ? -7.886 16.964 0.403 1.00 66.50 212 ARG A N 1
ATOM 1632 C CA . ARG A 1 212 ? -7.843 16.005 1.517 1.00 66.50 212 ARG A CA 1
ATOM 1633 C C . ARG A 1 212 ? -7.464 14.630 0.996 1.00 66.50 212 ARG A C 1
ATOM 1635 O O . ARG A 1 212 ? -8.237 14.041 0.242 1.00 66.50 212 ARG A O 1
ATOM 1642 N N . VAL A 1 213 ? -6.314 14.130 1.427 1.00 71.75 213 VAL A N 1
ATOM 1643 C CA . VAL A 1 213 ? -5.885 12.750 1.187 1.00 71.75 213 VAL A CA 1
ATOM 1644 C C . VAL A 1 213 ? -6.311 11.920 2.390 1.00 71.75 213 VAL A C 1
ATOM 1646 O O . VAL A 1 213 ? -6.194 12.373 3.530 1.00 71.75 213 VAL A O 1
ATOM 1649 N N . ARG A 1 214 ? -6.856 10.730 2.142 1.00 78.56 214 ARG A N 1
ATOM 1650 C CA . ARG A 1 214 ? -7.250 9.799 3.199 1.00 78.56 214 ARG A CA 1
ATOM 1651 C C . ARG A 1 214 ? -6.432 8.526 3.085 1.00 78.56 214 ARG A C 1
ATOM 1653 O O . ARG A 1 214 ? -6.195 8.067 1.975 1.00 78.56 214 ARG A O 1
ATOM 1660 N N . HIS A 1 215 ? -6.046 7.976 4.225 1.00 87.00 215 HIS A N 1
ATOM 1661 C CA . HIS A 1 215 ? -5.363 6.692 4.328 1.00 87.00 215 HIS A CA 1
ATOM 1662 C C . HIS A 1 215 ? -6.054 5.844 5.391 1.00 87.00 215 HIS A C 1
ATOM 1664 O O . HIS A 1 215 ? -6.374 6.359 6.465 1.00 87.00 215 HIS A O 1
ATOM 1670 N N . ALA A 1 216 ? -6.327 4.580 5.085 1.00 89.94 216 ALA A N 1
ATOM 1671 C CA . ALA A 1 216 ? -6.938 3.652 6.026 1.00 89.94 216 ALA A CA 1
ATOM 1672 C C . ALA A 1 216 ? -5.855 2.816 6.719 1.00 89.94 216 ALA A C 1
ATOM 1674 O O . ALA A 1 216 ? -5.005 2.232 6.053 1.00 89.94 216 ALA A O 1
ATOM 1675 N N . ILE A 1 217 ? -5.919 2.762 8.047 1.00 93.88 217 ILE A N 1
ATOM 1676 C CA . ILE A 1 217 ? -5.128 1.872 8.904 1.00 93.88 217 ILE A CA 1
ATOM 1677 C C . ILE A 1 217 ? -6.071 1.174 9.882 1.00 93.88 217 ILE A C 1
ATOM 1679 O O . ILE A 1 217 ? -7.232 1.573 10.031 1.00 93.88 217 ILE A O 1
ATOM 1683 N N . THR A 1 218 ? -5.581 0.167 10.589 1.00 95.69 218 THR A N 1
ATOM 1684 C CA . THR A 1 218 ? -6.364 -0.555 11.596 1.00 95.69 218 THR A CA 1
ATOM 1685 C C . THR A 1 218 ? -5.600 -0.704 12.887 1.00 95.69 218 THR A C 1
ATOM 1687 O O . THR A 1 218 ? -4.374 -0.708 12.894 1.00 95.69 218 THR A O 1
ATOM 1690 N N . ALA A 1 219 ? -6.333 -0.817 13.987 1.00 94.69 219 ALA A N 1
ATOM 1691 C CA . ALA A 1 219 ? -5.749 -1.120 15.280 1.00 94.69 219 ALA A CA 1
ATOM 1692 C C . ALA A 1 219 ? -6.639 -2.090 16.051 1.00 94.69 219 ALA A C 1
ATOM 1694 O O . ALA A 1 219 ? -7.864 -1.980 15.985 1.00 94.69 219 ALA A O 1
ATOM 1695 N N . SER A 1 220 ? -6.033 -3.005 16.794 1.00 94.56 220 SER A N 1
ATOM 1696 C CA . SER A 1 220 ? -6.703 -3.855 17.772 1.00 94.56 220 SER A CA 1
ATOM 1697 C C . SER A 1 220 ? -5.956 -3.808 19.096 1.00 94.56 220 SER A C 1
ATOM 1699 O O . SER A 1 220 ? -4.727 -3.836 19.112 1.00 94.56 220 SER A O 1
ATOM 1701 N N . SER A 1 221 ? -6.691 -3.738 20.200 1.00 92.62 221 SER A N 1
ATOM 1702 C CA . SER A 1 221 ? -6.135 -3.755 21.553 1.00 92.62 221 SER A CA 1
ATOM 1703 C C . SER A 1 221 ? -6.609 -5.003 22.284 1.00 92.62 221 SER A C 1
ATOM 1705 O O . SER A 1 221 ? -7.810 -5.287 22.312 1.00 92.62 221 SER A O 1
ATOM 1707 N N . SER A 1 222 ? -5.658 -5.751 22.833 1.00 88.50 222 SER A N 1
ATOM 1708 C CA . SER A 1 222 ? -5.882 -7.008 23.543 1.00 88.50 222 SER A CA 1
ATOM 1709 C C . SER A 1 222 ? -4.804 -7.203 24.602 1.00 88.50 222 SER A C 1
ATOM 1711 O O . SER A 1 222 ? -3.615 -7.055 24.312 1.00 88.50 222 SER A O 1
ATOM 1713 N N . GLU A 1 223 ? -5.209 -7.561 25.820 1.00 83.44 223 GLU A N 1
ATOM 1714 C CA . GLU A 1 223 ? -4.312 -7.994 26.904 1.00 83.44 223 GLU A CA 1
ATOM 1715 C C . GLU A 1 223 ? -3.194 -6.977 27.224 1.00 83.44 223 GLU A C 1
ATOM 1717 O O . GLU A 1 223 ? -2.069 -7.329 27.572 1.00 83.44 223 GLU A O 1
ATOM 1722 N N . GLY A 1 224 ? -3.490 -5.678 27.097 1.00 81.69 224 GLY A N 1
ATOM 1723 C CA . GLY A 1 224 ? -2.526 -4.598 27.363 1.00 81.69 224 GLY A CA 1
ATOM 1724 C C . GLY A 1 224 ? -1.521 -4.328 26.234 1.00 81.69 224 GLY A C 1
ATOM 1725 O O . GLY A 1 224 ? -0.645 -3.472 26.391 1.00 81.69 224 GLY A O 1
ATOM 1726 N N . SER A 1 225 ? -1.673 -5.006 25.095 1.00 89.75 225 SER A N 1
ATOM 1727 C CA . SER A 1 225 ? -0.942 -4.752 23.852 1.00 89.75 225 SER A CA 1
ATOM 1728 C C . SER A 1 225 ? -1.851 -4.132 22.792 1.00 89.75 225 SER A C 1
ATOM 1730 O O . SER A 1 225 ? -3.063 -4.354 22.779 1.00 89.75 225 SER A O 1
ATOM 1732 N N . VAL A 1 226 ? -1.265 -3.335 21.902 1.00 94.50 226 VAL A N 1
ATOM 1733 C CA . VAL A 1 226 ? -1.958 -2.722 20.768 1.00 94.50 226 VAL A CA 1
ATOM 1734 C C . VAL A 1 226 ? -1.228 -3.112 19.496 1.00 94.50 226 VAL A C 1
ATOM 1736 O O . VAL A 1 226 ? -0.077 -2.724 19.290 1.00 94.50 226 VAL A O 1
ATOM 1739 N N . ASN A 1 227 ? -1.927 -3.834 18.626 1.00 95.44 227 ASN A N 1
ATOM 1740 C CA . ASN A 1 227 ? -1.462 -4.129 17.281 1.00 95.44 227 ASN A CA 1
ATOM 1741 C C . ASN A 1 227 ? -2.048 -3.100 16.321 1.00 95.44 227 ASN A C 1
ATOM 1743 O O . ASN A 1 227 ? -3.251 -2.842 16.327 1.00 95.44 227 ASN A O 1
ATOM 1747 N N . LEU A 1 228 ? -1.197 -2.503 15.498 1.00 96.12 228 LEU A N 1
ATOM 1748 C CA . LEU A 1 228 ? -1.581 -1.542 14.474 1.00 96.12 228 LEU A CA 1
ATOM 1749 C C . LEU A 1 228 ? -1.119 -2.070 13.126 1.00 96.12 228 LEU A C 1
ATOM 1751 O O . LEU A 1 228 ? 0.049 -2.398 12.958 1.00 96.12 228 LEU A O 1
ATOM 1755 N N . PHE A 1 229 ? -2.011 -2.104 12.148 1.00 96.31 229 PHE A N 1
ATOM 1756 C CA . PHE A 1 229 ? -1.655 -2.439 10.780 1.00 96.31 229 PHE A CA 1
ATOM 1757 C C . PHE A 1 229 ? -1.802 -1.227 9.875 1.00 96.31 229 PHE A C 1
ATOM 1759 O O . PHE A 1 229 ? -2.846 -0.572 9.817 1.00 96.31 229 PHE A O 1
ATOM 1766 N N . ASP A 1 230 ? -0.722 -0.942 9.156 1.00 92.75 230 ASP A N 1
ATOM 1767 C CA . ASP A 1 230 ? -0.665 0.093 8.145 1.00 92.75 230 ASP A CA 1
ATOM 1768 C C . ASP A 1 230 ? -0.339 -0.547 6.788 1.00 92.75 230 ASP A C 1
ATOM 1770 O O . ASP A 1 230 ? 0.773 -1.054 6.612 1.00 92.75 230 ASP A O 1
ATOM 1774 N N . PRO A 1 231 ? -1.242 -0.473 5.793 1.00 87.19 231 PRO A N 1
ATOM 1775 C CA . PRO A 1 231 ? -1.004 -1.015 4.457 1.00 87.19 231 PRO A CA 1
ATOM 1776 C C . PRO A 1 231 ? 0.303 -0.552 3.793 1.00 87.19 231 PRO A C 1
ATOM 1778 O O . PRO A 1 231 ? 0.828 -1.251 2.932 1.00 87.19 231 PRO A O 1
ATOM 1781 N N . ASN A 1 232 ? 0.841 0.613 4.169 1.00 83.19 232 ASN A N 1
ATOM 1782 C CA . ASN A 1 232 ? 2.092 1.129 3.611 1.00 83.19 232 ASN A CA 1
ATOM 1783 C C . ASN A 1 232 ? 3.352 0.518 4.247 1.00 83.19 232 ASN A C 1
ATOM 1785 O O . ASN A 1 232 ? 4.438 0.655 3.681 1.00 83.19 232 ASN A O 1
ATOM 1789 N N . TYR A 1 233 ? 3.247 -0.101 5.426 1.00 83.56 233 TYR A N 1
ATOM 1790 C CA . TYR A 1 233 ? 4.420 -0.466 6.228 1.00 83.56 233 TYR A CA 1
ATOM 1791 C C . TYR A 1 233 ? 4.385 -1.874 6.828 1.00 83.56 233 TYR A C 1
ATOM 1793 O O . TYR A 1 233 ? 5.460 -2.421 7.096 1.00 83.56 233 TYR A O 1
ATOM 1801 N N . GLY A 1 234 ? 3.198 -2.455 6.998 1.00 89.06 234 GLY A N 1
ATOM 1802 C CA . GLY A 1 234 ? 2.972 -3.739 7.651 1.00 89.06 234 GLY A CA 1
ATOM 1803 C C . GLY A 1 234 ? 2.364 -3.590 9.044 1.00 89.06 234 GLY A C 1
ATOM 1804 O O . GLY A 1 234 ? 1.671 -2.614 9.341 1.00 89.06 234 GLY A O 1
ATOM 1805 N N . GLU A 1 235 ? 2.607 -4.585 9.886 1.00 95.50 235 GLU A N 1
ATOM 1806 C CA . GLU A 1 235 ? 2.033 -4.691 11.222 1.00 95.50 235 GLU A CA 1
ATOM 1807 C C . GLU A 1 235 ? 3.036 -4.279 12.303 1.00 95.50 235 GLU A C 1
ATOM 1809 O O . GLU A 1 235 ? 4.215 -4.641 12.268 1.00 95.50 235 GLU A O 1
ATOM 1814 N N . PHE A 1 236 ? 2.541 -3.531 13.281 1.00 95.38 236 PHE A N 1
ATOM 1815 C CA . PHE A 1 236 ? 3.259 -3.012 14.433 1.00 95.38 236 PHE A CA 1
ATOM 1816 C C . PHE A 1 236 ? 2.614 -3.529 15.715 1.00 95.38 236 PHE A C 1
ATOM 1818 O O . PHE A 1 236 ? 1.395 -3.689 15.762 1.00 95.38 236 PHE A O 1
ATOM 1825 N N . SER A 1 237 ? 3.414 -3.724 16.759 1.00 94.88 237 SER A N 1
ATOM 1826 C CA . SER A 1 237 ? 2.931 -4.019 18.107 1.00 94.88 237 SER A CA 1
ATOM 1827 C C . SER A 1 237 ? 3.594 -3.093 19.112 1.00 94.88 237 SER A C 1
ATOM 1829 O O . SER A 1 237 ? 4.779 -2.778 19.001 1.00 94.88 237 SER A O 1
ATOM 1831 N N . THR A 1 238 ? 2.823 -2.635 20.090 1.00 94.69 238 THR A N 1
ATOM 1832 C CA . THR A 1 238 ? 3.320 -1.773 21.160 1.00 94.69 238 THR A CA 1
ATOM 1833 C C . THR A 1 238 ? 2.516 -1.963 22.442 1.00 94.69 238 THR A C 1
ATOM 1835 O O . THR A 1 238 ? 1.413 -2.514 22.439 1.00 94.69 238 THR A O 1
ATOM 1838 N N . THR A 1 239 ? 3.070 -1.490 23.552 1.00 93.00 239 THR A N 1
ATOM 1839 C CA . THR A 1 239 ? 2.393 -1.452 24.849 1.00 93.00 239 THR A CA 1
ATOM 1840 C C . THR A 1 239 ? 1.578 -0.165 25.002 1.00 93.00 239 THR A C 1
ATOM 1842 O O . THR A 1 239 ? 1.838 0.843 24.341 1.00 93.00 239 THR A O 1
ATOM 1845 N N . LEU A 1 240 ? 0.588 -0.158 25.902 1.00 87.19 240 LEU A N 1
ATOM 1846 C CA . LEU A 1 240 ? -0.225 1.040 26.163 1.00 87.19 240 LEU A CA 1
ATOM 1847 C C . LEU A 1 240 ? 0.591 2.312 26.499 1.00 87.19 240 LEU A C 1
ATOM 1849 O O . LEU A 1 240 ? 0.227 3.373 25.988 1.00 87.19 240 LEU A O 1
ATOM 1853 N N . PRO A 1 241 ? 1.679 2.255 27.300 1.00 89.12 241 PRO A N 1
ATOM 1854 C CA . PRO A 1 241 ? 2.510 3.431 27.578 1.00 89.12 241 PRO A CA 1
ATOM 1855 C C . PRO A 1 241 ? 3.303 3.945 26.368 1.00 89.12 241 PRO A C 1
ATOM 1857 O O . PRO A 1 241 ? 3.569 5.140 26.275 1.00 89.12 241 PRO A O 1
ATOM 1860 N N . GLU A 1 242 ? 3.678 3.063 25.440 1.00 90.19 242 GLU A N 1
ATOM 1861 C CA . GLU A 1 242 ? 4.495 3.402 24.267 1.00 90.19 242 GLU A CA 1
ATOM 1862 C C . GLU A 1 242 ? 3.660 3.800 23.041 1.00 90.19 242 GLU A C 1
ATOM 1864 O O . GLU A 1 242 ? 4.170 4.461 22.130 1.00 90.19 242 GLU A O 1
ATOM 1869 N N . LEU A 1 243 ? 2.362 3.473 23.038 1.00 91.38 243 LEU A N 1
ATOM 1870 C CA . LEU A 1 243 ? 1.425 3.794 21.962 1.00 91.38 243 LEU A CA 1
ATOM 1871 C C . LEU A 1 243 ? 1.475 5.270 21.513 1.00 91.38 243 LEU A C 1
ATOM 1873 O O . LEU A 1 243 ? 1.523 5.496 20.300 1.00 91.38 243 LEU A O 1
ATOM 1877 N N . PRO A 1 244 ? 1.491 6.284 22.406 1.00 90.31 244 PRO A N 1
ATOM 1878 C CA . PRO A 1 244 ? 1.596 7.681 21.985 1.00 90.31 244 PRO A CA 1
ATOM 1879 C C . PRO A 1 244 ? 2.873 7.975 21.200 1.00 90.31 244 PRO A C 1
ATOM 1881 O O . PRO A 1 244 ? 2.811 8.622 20.156 1.00 90.31 244 PRO A O 1
ATOM 1884 N N . SER A 1 245 ? 4.011 7.449 21.653 1.00 88.38 245 SER A N 1
ATOM 1885 C CA . SER A 1 245 ? 5.306 7.629 20.995 1.00 88.38 245 SER A CA 1
ATOM 1886 C C . SER A 1 245 ? 5.347 6.929 19.637 1.00 88.38 245 SER A C 1
ATOM 1888 O O . SER A 1 245 ? 5.737 7.541 18.641 1.00 88.38 245 SER A O 1
ATOM 1890 N N . MET A 1 246 ? 4.882 5.676 19.557 1.00 91.44 246 MET A N 1
ATOM 1891 C CA . MET A 1 246 ? 4.780 4.946 18.288 1.00 91.44 246 MET A CA 1
ATOM 1892 C C . MET A 1 246 ? 3.882 5.693 17.293 1.00 91.44 246 MET A C 1
ATOM 1894 O O . MET A 1 246 ? 4.262 5.895 16.137 1.00 91.44 246 MET A O 1
ATOM 1898 N N . PHE A 1 247 ? 2.701 6.133 17.737 1.00 89.25 247 PHE A N 1
ATOM 1899 C CA . PHE A 1 247 ? 1.750 6.834 16.881 1.00 89.25 247 PHE A CA 1
ATOM 1900 C C . PHE A 1 247 ? 2.295 8.187 16.414 1.00 89.25 247 PHE A C 1
ATOM 1902 O O . PHE A 1 247 ? 2.188 8.514 15.232 1.00 89.25 247 PHE A O 1
ATOM 1909 N N . GLN A 1 248 ? 2.941 8.947 17.303 1.00 85.06 248 GLN A N 1
ATOM 1910 C CA . GLN A 1 248 ? 3.601 10.200 16.948 1.00 85.06 248 GLN A CA 1
ATOM 1911 C C . GLN A 1 248 ? 4.698 9.971 15.903 1.00 85.06 248 GLN A C 1
ATOM 1913 O O . GLN A 1 248 ? 4.739 10.696 14.911 1.00 85.06 248 GLN A O 1
ATOM 1918 N N . ASN A 1 249 ? 5.533 8.938 16.055 1.00 83.50 249 ASN A N 1
ATOM 1919 C CA . ASN A 1 249 ? 6.563 8.597 15.069 1.00 83.50 249 ASN A CA 1
ATOM 1920 C C . ASN A 1 249 ? 5.950 8.227 13.709 1.00 83.50 249 ASN A C 1
ATOM 1922 O O . ASN A 1 249 ? 6.427 8.687 12.668 1.00 83.50 249 ASN A O 1
ATOM 1926 N N . LEU A 1 250 ? 4.846 7.471 13.700 1.00 84.38 250 LEU A N 1
ATOM 1927 C CA . LEU A 1 250 ? 4.101 7.163 12.477 1.00 84.38 250 LEU A CA 1
ATOM 1928 C C . LEU A 1 250 ? 3.547 8.436 11.815 1.00 84.38 250 LEU A C 1
ATOM 1930 O O . LEU A 1 250 ? 3.658 8.605 10.600 1.00 84.38 250 LEU A O 1
ATOM 1934 N N . MET A 1 251 ? 2.977 9.360 12.596 1.00 83.62 251 MET A N 1
ATOM 1935 C CA . MET A 1 251 ? 2.430 10.616 12.072 1.00 83.62 251 MET A CA 1
ATOM 1936 C C . MET A 1 251 ? 3.524 11.550 11.560 1.00 83.62 251 MET A C 1
ATOM 1938 O O . MET A 1 251 ? 3.360 12.143 10.494 1.00 83.62 251 MET A O 1
ATOM 1942 N N . THR A 1 252 ? 4.658 11.636 12.257 1.00 76.75 252 THR A N 1
ATOM 1943 C CA . THR A 1 252 ? 5.853 12.352 11.794 1.00 76.75 252 THR A CA 1
ATOM 1944 C C . THR A 1 252 ? 6.328 11.780 10.461 1.00 76.75 252 THR A C 1
ATOM 1946 O O . THR A 1 252 ? 6.569 12.531 9.517 1.00 76.75 252 THR A O 1
ATOM 1949 N N . ARG A 1 253 ? 6.366 10.448 10.323 1.00 75.00 253 ARG A N 1
ATOM 1950 C CA . ARG A 1 253 ? 6.706 9.784 9.060 1.00 75.00 253 ARG A CA 1
ATOM 1951 C C . ARG A 1 253 ? 5.735 10.143 7.937 1.00 75.00 253 ARG A C 1
ATOM 1953 O O . ARG A 1 253 ? 6.180 10.411 6.822 1.00 75.00 253 ARG A O 1
ATOM 1960 N N . TYR A 1 254 ? 4.431 10.193 8.208 1.00 72.19 254 TYR A N 1
ATOM 1961 C CA . TYR A 1 254 ? 3.441 10.660 7.234 1.00 72.19 254 TYR A CA 1
ATOM 1962 C C . TYR A 1 254 ? 3.601 12.142 6.892 1.00 72.19 254 TYR A C 1
ATOM 1964 O O . TYR A 1 254 ? 3.530 12.486 5.718 1.00 72.19 254 TYR A O 1
ATOM 1972 N N . GLY A 1 255 ? 3.887 13.011 7.861 1.00 63.22 255 GLY A N 1
ATOM 1973 C CA . GLY A 1 255 ? 4.204 14.420 7.606 1.00 63.22 255 GLY A CA 1
ATOM 1974 C C . GLY A 1 255 ? 5.438 14.592 6.712 1.00 63.22 255 GLY A C 1
ATOM 1975 O O . GLY A 1 255 ? 5.454 15.448 5.828 1.00 63.22 255 GLY A O 1
ATOM 1976 N N . SER A 1 256 ? 6.434 13.717 6.865 1.00 57.12 256 SER A N 1
ATOM 1977 C CA . SER A 1 256 ? 7.642 13.690 6.035 1.00 57.12 256 SER A CA 1
ATOM 1978 C C . SER A 1 256 ? 7.417 13.060 4.649 1.00 57.12 256 SER A C 1
ATOM 1980 O O . SER A 1 256 ? 7.975 13.545 3.667 1.00 57.12 256 SER A O 1
ATOM 1982 N N . ARG A 1 257 ? 6.586 12.008 4.524 1.00 49.91 257 ARG A N 1
ATOM 1983 C CA . ARG A 1 257 ? 6.372 11.231 3.277 1.00 49.91 257 ARG A CA 1
ATOM 1984 C C . ARG A 1 257 ? 5.097 11.545 2.490 1.00 49.91 257 ARG A C 1
ATOM 1986 O O . ARG A 1 257 ? 5.036 11.201 1.317 1.00 49.91 257 ARG A O 1
ATOM 1993 N N . LEU A 1 258 ? 4.096 12.228 3.040 1.00 46.59 258 LEU A N 1
ATOM 1994 C CA . LEU A 1 258 ? 3.012 12.818 2.229 1.00 46.59 258 LEU A CA 1
ATOM 1995 C C . LEU A 1 258 ? 3.498 14.042 1.443 1.00 46.59 258 LEU A C 1
ATOM 1997 O O . LEU A 1 258 ? 2.840 14.482 0.502 1.00 46.59 258 LEU A O 1
ATOM 2001 N N . ASN A 1 259 ? 4.709 14.504 1.755 1.00 42.47 259 ASN A N 1
ATOM 2002 C CA . ASN A 1 259 ? 5.550 15.323 0.887 1.00 42.47 259 ASN A CA 1
ATOM 2003 C C . ASN A 1 259 ? 6.367 14.488 -0.132 1.00 42.47 259 ASN A C 1
ATOM 2005 O O . ASN A 1 259 ? 7.212 15.044 -0.826 1.00 42.47 259 ASN A O 1
ATOM 2009 N N . GLY A 1 260 ? 6.138 13.170 -0.210 1.00 37.41 260 GLY A N 1
ATOM 2010 C CA . GLY A 1 260 ? 7.041 12.153 -0.768 1.00 37.41 260 GLY A CA 1
ATOM 2011 C C . GLY A 1 260 ? 6.559 11.416 -2.022 1.00 37.41 260 GLY A C 1
ATOM 2012 O O . GLY A 1 260 ? 7.127 10.389 -2.373 1.00 37.41 260 GLY A O 1
ATOM 2013 N N . HIS A 1 261 ? 5.604 11.961 -2.779 1.00 41.56 261 HIS A N 1
ATOM 2014 C CA . HIS A 1 261 ? 5.938 12.075 -4.199 1.00 41.56 261 HIS A CA 1
ATOM 2015 C C . HIS A 1 261 ? 6.873 13.278 -4.270 1.00 41.56 261 HIS A C 1
ATOM 2017 O O . HIS A 1 261 ? 6.521 14.330 -3.735 1.00 41.56 261 HIS A O 1
ATOM 2023 N N . LEU A 1 262 ? 8.032 13.143 -4.912 1.00 48.19 262 LEU A N 1
ATOM 2024 C CA . LEU A 1 262 ? 8.885 14.271 -5.292 1.00 48.19 262 LEU A CA 1
ATOM 2025 C C . LEU A 1 262 ? 8.116 15.154 -6.295 1.00 48.19 262 LEU A C 1
ATOM 2027 O O . LEU A 1 262 ? 8.393 15.183 -7.489 1.00 48.19 262 LEU A O 1
ATOM 2031 N N . GLN A 1 263 ? 7.078 15.833 -5.818 1.00 52.72 263 GLN A N 1
ATOM 2032 C CA . GLN A 1 263 ? 6.324 16.818 -6.561 1.00 52.72 263 GLN A CA 1
ATOM 2033 C C . GLN A 1 263 ? 7.068 18.134 -6.428 1.00 52.72 263 GLN A C 1
ATOM 2035 O O . GLN A 1 263 ? 7.595 18.476 -5.365 1.00 52.72 263 GLN A O 1
ATOM 2040 N N . LEU A 1 264 ? 7.088 18.876 -7.527 1.00 51.16 264 LEU A N 1
ATOM 2041 C CA . LEU A 1 264 ? 7.781 20.149 -7.653 1.00 51.16 264 LEU A CA 1
ATOM 2042 C C . LEU A 1 264 ? 7.477 21.108 -6.486 1.00 51.16 264 LEU A C 1
ATOM 2044 O O . LEU A 1 264 ? 8.375 21.753 -5.949 1.00 51.16 264 LEU A O 1
ATOM 2048 N N . GLU A 1 265 ? 6.216 21.149 -6.053 1.00 52.44 265 GLU A N 1
ATOM 2049 C CA . GLU A 1 265 ? 5.735 22.003 -4.960 1.00 52.44 265 GLU A CA 1
ATOM 2050 C C . GLU A 1 265 ? 6.176 21.541 -3.566 1.00 52.44 265 GLU A C 1
ATOM 2052 O O . GLU A 1 265 ? 6.334 22.360 -2.661 1.00 52.44 265 GLU A O 1
ATOM 2057 N N . SER A 1 266 ? 6.381 20.241 -3.361 1.00 53.59 266 SER A N 1
ATOM 2058 C CA . SER A 1 266 ? 6.860 19.703 -2.083 1.00 53.59 266 SER A CA 1
ATOM 2059 C C . SER A 1 266 ? 8.327 20.067 -1.863 1.00 53.59 266 SER A C 1
ATOM 2061 O O . SER A 1 266 ? 8.690 20.548 -0.792 1.00 53.59 266 SER A O 1
ATOM 2063 N N . MET A 1 267 ? 9.153 19.939 -2.907 1.00 61.72 267 MET A N 1
ATOM 2064 C CA . MET A 1 267 ? 10.572 20.305 -2.854 1.00 61.72 267 MET A CA 1
ATOM 2065 C C . MET A 1 267 ? 10.771 21.823 -2.751 1.00 61.72 267 MET A C 1
ATOM 2067 O O . MET A 1 267 ? 11.621 22.291 -2.001 1.00 61.72 267 MET A O 1
ATOM 2071 N N . ALA A 1 268 ? 9.936 22.600 -3.446 1.00 61.41 268 ALA A N 1
ATOM 2072 C CA . ALA A 1 268 ? 9.939 24.061 -3.372 1.00 61.41 268 ALA A CA 1
ATOM 2073 C C . ALA A 1 268 ? 9.702 24.551 -1.940 1.00 61.41 268 ALA A C 1
ATOM 2075 O O . ALA A 1 268 ? 10.427 25.407 -1.438 1.00 61.41 268 ALA A O 1
ATOM 2076 N N . ARG A 1 269 ? 8.727 23.943 -1.254 1.00 53.03 269 ARG A N 1
ATOM 2077 C CA . ARG A 1 269 ? 8.406 24.249 0.142 1.00 53.03 269 ARG A CA 1
ATOM 2078 C C . ARG A 1 269 ? 9.494 23.805 1.110 1.00 53.03 269 ARG A C 1
ATOM 2080 O O . ARG A 1 269 ? 9.867 24.594 1.969 1.00 53.03 269 ARG A O 1
ATOM 2087 N N . ALA A 1 270 ? 10.022 22.592 0.951 1.00 55.03 270 ALA A N 1
ATOM 2088 C CA . ALA A 1 270 ? 11.097 22.083 1.800 1.00 55.03 270 ALA A CA 1
ATOM 2089 C C . ALA A 1 270 ? 12.372 22.940 1.707 1.00 55.03 270 ALA A C 1
ATOM 2091 O O . ALA A 1 270 ? 13.018 23.196 2.717 1.00 55.03 270 ALA A O 1
ATOM 2092 N N . ALA A 1 271 ? 12.704 23.422 0.506 1.00 64.56 271 ALA A N 1
ATOM 2093 C CA . ALA A 1 271 ? 13.887 24.245 0.265 1.00 64.56 271 ALA A CA 1
ATOM 2094 C C . ALA A 1 271 ? 13.633 25.763 0.385 1.00 64.56 271 ALA A C 1
ATOM 2096 O O . ALA A 1 271 ? 14.569 26.548 0.245 1.00 64.56 271 ALA A O 1
ATOM 2097 N N . GLY A 1 272 ? 12.390 26.202 0.625 1.00 68.56 272 GLY A N 1
ATOM 2098 C CA . GLY A 1 272 ? 12.038 27.624 0.725 1.00 68.56 272 GLY A CA 1
ATOM 2099 C C . GLY A 1 272 ? 12.248 28.425 -0.570 1.00 68.56 272 GLY A C 1
ATOM 2100 O O . GLY A 1 272 ? 12.483 29.632 -0.514 1.00 68.56 272 GLY A O 1
ATOM 2101 N N . ILE A 1 273 ? 12.186 27.771 -1.732 1.00 75.44 273 ILE A N 1
ATOM 2102 C CA . ILE A 1 273 ? 12.410 28.370 -3.059 1.00 75.44 273 ILE A CA 1
ATOM 2103 C C . ILE A 1 273 ? 11.172 28.228 -3.949 1.00 75.44 273 ILE A C 1
ATOM 2105 O O . ILE A 1 273 ? 10.265 27.455 -3.660 1.00 75.44 273 ILE A O 1
ATOM 2109 N N . SER A 1 274 ? 11.116 28.973 -5.058 1.00 69.00 274 SER A N 1
ATOM 2110 C CA . SER A 1 274 ? 9.986 28.864 -5.991 1.00 69.00 274 SER A CA 1
ATOM 2111 C C . SER A 1 274 ? 9.959 27.503 -6.700 1.00 69.00 274 SER A C 1
ATOM 2113 O O . SER A 1 274 ? 11.010 26.931 -7.004 1.00 69.00 274 SER A O 1
ATOM 2115 N N . SER A 1 275 ? 8.765 27.008 -7.037 1.00 61.97 275 SER A N 1
ATOM 2116 C CA . SER A 1 275 ? 8.584 25.794 -7.852 1.00 61.97 275 SER A CA 1
ATOM 2117 C C . SER A 1 275 ? 9.297 25.896 -9.202 1.00 61.97 275 SER A C 1
ATOM 2119 O O . SER A 1 275 ? 9.899 24.931 -9.666 1.00 61.97 275 SER A O 1
ATOM 2121 N N . THR A 1 276 ? 9.335 27.089 -9.792 1.00 68.31 276 THR A N 1
ATOM 2122 C CA . THR A 1 276 ? 10.086 27.385 -11.016 1.00 68.31 276 THR A CA 1
ATOM 2123 C C . THR A 1 276 ? 11.594 27.210 -10.824 1.00 68.31 276 THR A C 1
ATOM 2125 O O . THR A 1 276 ? 12.280 26.724 -11.722 1.00 68.31 276 THR A O 1
ATOM 2128 N N . THR A 1 277 ? 12.123 27.576 -9.652 1.00 64.62 277 THR A N 1
ATOM 2129 C CA . THR A 1 277 ? 13.538 27.385 -9.295 1.00 64.62 277 THR A CA 1
ATOM 2130 C C . THR A 1 277 ? 13.862 25.904 -9.132 1.00 64.62 277 THR A C 1
ATOM 2132 O O . THR A 1 277 ? 14.854 25.444 -9.689 1.00 64.62 277 THR A O 1
ATOM 2135 N N . VAL A 1 278 ? 13.004 25.139 -8.450 1.00 72.06 278 VAL A N 1
ATOM 2136 C CA . VAL A 1 278 ? 13.147 23.675 -8.349 1.00 72.06 278 VAL A CA 1
ATOM 2137 C C . VAL A 1 278 ? 13.133 23.033 -9.730 1.00 72.06 278 VAL A C 1
ATOM 2139 O O . VAL A 1 278 ? 13.967 22.184 -10.012 1.00 72.06 278 VAL A O 1
ATOM 2142 N N . HIS A 1 279 ? 12.235 23.468 -10.615 1.00 64.06 279 HIS A N 1
ATOM 2143 C CA . HIS A 1 279 ? 12.109 22.888 -11.951 1.00 64.06 279 HIS A CA 1
ATOM 2144 C C . HIS A 1 279 ? 13.374 23.129 -12.772 1.00 64.06 279 HIS A C 1
ATOM 2146 O O . HIS A 1 279 ? 13.864 22.225 -13.441 1.00 64.06 279 HIS A O 1
ATOM 2152 N N . LYS A 1 280 ? 13.933 24.343 -12.689 1.00 72.12 280 LYS A N 1
ATOM 2153 C CA . LYS A 1 280 ? 15.213 24.683 -13.318 1.00 72.12 280 LYS A CA 1
ATOM 2154 C C . LYS A 1 280 ? 16.360 23.848 -12.757 1.00 72.12 280 LYS A C 1
ATOM 2156 O O . LYS A 1 280 ? 17.172 23.368 -13.535 1.00 72.12 280 LYS A O 1
ATOM 2161 N N . LEU A 1 281 ? 16.409 23.649 -11.440 1.00 75.81 281 LEU A N 1
ATOM 2162 C CA . LEU A 1 281 ? 17.425 22.814 -10.798 1.00 75.81 281 LEU A CA 1
ATOM 2163 C C . LEU A 1 281 ? 17.294 21.347 -11.213 1.00 75.81 281 LEU A C 1
ATOM 2165 O O . LEU A 1 281 ? 18.291 20.725 -11.554 1.00 75.81 281 LEU A O 1
ATOM 2169 N N . TRP A 1 282 ? 16.082 20.799 -11.246 1.00 75.56 282 TRP A N 1
ATOM 2170 C CA . TRP A 1 282 ? 15.851 19.431 -11.705 1.00 75.56 282 TRP A CA 1
ATOM 2171 C C . TRP A 1 282 ? 16.218 19.251 -13.173 1.00 75.56 282 TRP A C 1
ATOM 2173 O O . TRP A 1 282 ? 16.927 18.309 -13.498 1.00 75.56 282 TRP A O 1
ATOM 2183 N N . ALA A 1 283 ? 15.818 20.184 -14.039 1.00 68.12 283 ALA A N 1
ATOM 2184 C CA . ALA A 1 283 ? 16.195 20.161 -15.447 1.00 68.12 283 ALA A CA 1
ATOM 2185 C C . ALA A 1 283 ? 17.717 20.280 -15.645 1.00 68.12 283 ALA A C 1
ATOM 2187 O O . ALA A 1 283 ? 18.273 19.585 -16.487 1.00 68.12 283 ALA A O 1
ATOM 2188 N N . ALA A 1 284 ? 18.395 21.119 -14.855 1.00 76.75 284 ALA A N 1
ATOM 2189 C CA . ALA A 1 284 ? 19.846 21.288 -14.922 1.00 76.75 284 ALA A CA 1
ATOM 2190 C C . ALA A 1 284 ? 20.629 20.051 -14.445 1.00 76.75 284 ALA A C 1
ATOM 2192 O O . ALA A 1 284 ? 21.747 19.846 -14.898 1.00 76.75 284 ALA A O 1
ATOM 2193 N N . ASN A 1 285 ? 20.046 19.235 -13.559 1.00 73.94 285 ASN A N 1
ATOM 2194 C CA . ASN A 1 285 ? 20.673 18.035 -12.988 1.00 73.94 285 ASN A CA 1
ATOM 2195 C C . ASN A 1 285 ? 20.068 16.723 -13.534 1.00 73.94 285 ASN A C 1
ATOM 2197 O O . ASN A 1 285 ? 20.227 15.668 -12.931 1.00 73.94 285 ASN A O 1
ATOM 2201 N N . ASP A 1 286 ? 19.306 16.798 -14.631 1.00 72.44 286 ASP A N 1
ATOM 2202 C CA . ASP A 1 286 ? 18.561 15.686 -15.248 1.00 72.44 286 ASP A CA 1
ATOM 2203 C C . ASP A 1 286 ? 17.700 14.845 -14.275 1.00 72.44 286 ASP A C 1
ATOM 2205 O O . ASP A 1 286 ? 17.432 13.659 -14.490 1.00 72.44 286 ASP A O 1
ATOM 2209 N N . LEU A 1 287 ? 17.213 15.462 -13.196 1.00 68.62 287 LEU A N 1
ATOM 2210 C CA . LEU A 1 287 ? 16.362 14.798 -12.216 1.00 68.62 287 LEU A CA 1
ATOM 2211 C C . LEU A 1 287 ? 14.939 14.666 -12.766 1.00 68.62 287 LEU A C 1
ATOM 2213 O O . LEU A 1 287 ? 14.246 15.655 -13.015 1.00 68.62 287 LEU A O 1
ATOM 2217 N N . LYS A 1 288 ? 14.476 13.420 -12.910 1.00 64.44 288 LYS A N 1
ATOM 2218 C CA . LYS A 1 288 ? 13.146 13.073 -13.441 1.00 64.44 288 LYS A CA 1
ATOM 2219 C C . LYS A 1 288 ? 12.313 12.331 -12.389 1.00 64.44 288 LYS A C 1
ATOM 2221 O O . LYS A 1 288 ? 12.091 11.133 -12.528 1.00 64.44 288 LYS A O 1
ATOM 2226 N N . PRO A 1 289 ? 11.815 13.018 -11.345 1.00 59.47 289 PRO A N 1
ATOM 2227 C CA . PRO A 1 289 ? 11.093 12.379 -10.238 1.00 59.47 289 PRO A CA 1
ATOM 2228 C C . PRO A 1 289 ? 9.760 11.719 -10.621 1.00 59.47 289 PRO A C 1
ATOM 2230 O O . PRO A 1 289 ? 9.214 10.946 -9.842 1.00 59.47 289 PRO A O 1
ATOM 2233 N N . HIS A 1 290 ? 9.240 12.003 -11.817 1.00 63.44 290 HIS A N 1
ATOM 2234 C CA . HIS A 1 290 ? 8.083 11.320 -12.400 1.00 63.44 290 HIS A CA 1
ATOM 2235 C C . HIS A 1 290 ? 8.442 9.973 -13.052 1.00 63.44 290 HIS A C 1
ATOM 2237 O O . HIS A 1 290 ? 7.548 9.245 -13.474 1.00 63.44 290 HIS A O 1
ATOM 2243 N N . LEU A 1 291 ? 9.731 9.646 -13.176 1.00 54.00 291 LEU A N 1
ATOM 2244 C CA . LEU A 1 291 ? 10.195 8.364 -13.686 1.00 54.00 291 LEU A CA 1
ATOM 2245 C C . LEU A 1 291 ? 10.598 7.473 -12.518 1.00 54.00 291 LEU A C 1
ATOM 2247 O O . LEU A 1 291 ? 11.571 7.734 -11.815 1.00 54.00 291 LEU A O 1
ATOM 2251 N N . THR A 1 292 ? 9.880 6.371 -12.356 1.00 52.00 292 THR A N 1
ATOM 2252 C CA . THR A 1 292 ? 10.293 5.274 -11.485 1.00 52.00 292 THR A CA 1
ATOM 2253 C C . THR A 1 292 ? 10.900 4.183 -12.352 1.00 52.00 292 THR A C 1
ATOM 2255 O O . THR A 1 292 ? 10.288 3.740 -13.323 1.00 52.00 292 THR A O 1
ATOM 2258 N N . ARG A 1 293 ? 12.119 3.752 -12.021 1.00 46.16 293 ARG A N 1
ATOM 2259 C CA . ARG A 1 293 ? 12.766 2.601 -12.656 1.00 46.16 293 ARG A CA 1
ATOM 2260 C C . ARG A 1 293 ? 12.821 1.467 -11.649 1.00 46.16 293 ARG A C 1
ATOM 2262 O O . ARG A 1 293 ? 13.344 1.635 -10.553 1.00 46.16 293 ARG A O 1
ATOM 2269 N N . THR A 1 294 ? 12.290 0.317 -12.028 1.00 45.16 294 THR A N 1
ATOM 2270 C CA . THR A 1 294 ? 12.485 -0.928 -11.289 1.00 45.16 294 THR A CA 1
ATOM 2271 C C . THR A 1 294 ? 13.776 -1.575 -11.774 1.00 45.16 294 THR A C 1
ATOM 2273 O O . THR A 1 294 ? 13.963 -1.720 -12.982 1.00 45.16 294 THR A O 1
ATOM 2276 N N . PHE A 1 295 ? 14.654 -1.982 -10.861 1.00 49.75 295 PHE A N 1
ATOM 2277 C CA . PHE A 1 295 ? 15.816 -2.807 -11.187 1.00 49.75 295 PHE A CA 1
ATOM 2278 C C . PHE A 1 295 ? 15.668 -4.166 -10.510 1.00 49.75 295 PHE A C 1
ATOM 2280 O O . PHE A 1 295 ? 15.124 -4.269 -9.412 1.00 49.75 295 PHE A O 1
ATOM 2287 N N . LYS A 1 296 ? 16.140 -5.215 -11.178 1.00 51.31 296 LYS A N 1
ATOM 2288 C CA . LYS A 1 296 ? 16.227 -6.556 -10.609 1.00 51.31 296 LYS A CA 1
ATOM 2289 C C . LYS A 1 296 ? 17.699 -6.831 -10.342 1.00 51.31 296 LYS A C 1
ATOM 2291 O O . LYS A 1 296 ? 18.462 -7.002 -11.287 1.00 51.31 296 LYS A O 1
ATOM 2296 N N . LEU A 1 297 ? 18.096 -6.815 -9.074 1.00 65.94 297 LEU A N 1
ATOM 2297 C CA . LEU A 1 297 ? 19.442 -7.206 -8.661 1.00 65.94 297 LEU A CA 1
ATOM 2298 C C . LEU A 1 297 ? 19.432 -8.686 -8.287 1.00 65.94 297 LEU A C 1
ATOM 2300 O O . LEU A 1 297 ? 18.481 -9.163 -7.667 1.00 65.94 297 LEU A O 1
ATOM 2304 N N . SER A 1 298 ? 20.463 -9.418 -8.695 1.00 70.75 298 SER A N 1
ATOM 2305 C CA . SER A 1 298 ? 20.647 -10.793 -8.240 1.00 70.75 298 SER A CA 1
ATOM 2306 C C . SER A 1 298 ? 21.125 -10.794 -6.788 1.00 70.75 298 SER A C 1
ATOM 2308 O O . SER A 1 298 ? 21.991 -10.000 -6.433 1.00 70.75 298 SER A O 1
ATOM 2310 N N . ASN A 1 299 ? 20.615 -11.721 -5.978 1.00 76.94 299 ASN A N 1
ATOM 2311 C CA . ASN A 1 299 ? 21.108 -11.964 -4.615 1.00 76.94 299 ASN A CA 1
ATOM 2312 C C . ASN A 1 299 ? 22.306 -12.935 -4.588 1.00 76.94 299 ASN A C 1
ATOM 2314 O O . ASN A 1 299 ? 22.707 -13.388 -3.520 1.00 76.94 299 ASN A O 1
ATOM 2318 N N . ASP A 1 300 ? 22.841 -13.309 -5.753 1.00 79.31 300 ASP A N 1
ATOM 2319 C CA . ASP A 1 300 ? 23.995 -14.200 -5.870 1.00 79.31 300 ASP A CA 1
ATOM 2320 C C . ASP A 1 300 ? 25.265 -13.506 -5.336 1.00 79.31 300 ASP A C 1
ATOM 2322 O O . ASP A 1 300 ? 25.668 -12.485 -5.900 1.00 79.31 300 ASP A O 1
ATOM 2326 N N . PRO A 1 301 ? 25.934 -14.045 -4.296 1.00 83.75 301 PRO A N 1
ATOM 2327 C CA . PRO A 1 301 ? 27.162 -13.461 -3.752 1.00 83.75 301 PRO A CA 1
ATOM 2328 C C . PRO A 1 301 ? 28.299 -13.332 -4.776 1.00 83.75 301 PRO A C 1
ATOM 2330 O O . PRO A 1 301 ? 29.197 -12.518 -4.591 1.00 83.75 301 PRO A O 1
ATOM 2333 N N . GLN A 1 302 ? 28.261 -14.118 -5.858 1.00 82.00 302 GLN A N 1
ATOM 2334 C CA . GLN A 1 302 ? 29.229 -14.088 -6.959 1.00 82.00 302 GLN A CA 1
ATOM 2335 C C . GLN A 1 302 ? 28.670 -13.397 -8.215 1.00 82.00 302 GLN A C 1
ATOM 2337 O O . GLN A 1 302 ? 29.170 -13.619 -9.318 1.00 82.00 302 GLN A O 1
ATOM 2342 N N . PHE A 1 303 ? 27.608 -12.592 -8.084 1.00 80.44 303 PHE A N 1
ATOM 2343 C CA . PHE A 1 303 ? 26.924 -11.980 -9.226 1.00 80.44 303 PHE A CA 1
ATOM 2344 C C . PHE A 1 303 ? 27.870 -11.185 -10.122 1.00 80.44 303 PHE A C 1
ATOM 2346 O O . PHE A 1 303 ? 27.832 -11.356 -11.334 1.00 80.44 303 PHE A O 1
ATOM 2353 N N . GLU A 1 304 ? 28.717 -10.339 -9.535 1.00 80.00 304 GLU A N 1
ATOM 2354 C CA . GLU A 1 304 ? 29.625 -9.476 -10.290 1.00 80.00 304 GLU A CA 1
ATOM 2355 C C . GLU A 1 304 ? 30.622 -10.295 -11.122 1.00 80.00 304 GLU A C 1
ATOM 2357 O O . GLU A 1 304 ? 30.798 -10.030 -12.308 1.00 80.00 304 GLU A O 1
ATOM 2362 N N . GLU A 1 305 ? 31.219 -11.333 -10.532 1.00 79.75 305 GLU A N 1
ATOM 2363 C CA . GLU A 1 305 ? 32.152 -12.229 -11.225 1.00 79.75 305 GLU A CA 1
ATOM 2364 C C . GLU A 1 305 ? 31.467 -12.936 -12.404 1.00 79.75 305 GLU A C 1
ATOM 2366 O O . GLU A 1 305 ? 31.930 -12.848 -13.541 1.00 79.75 305 GLU A O 1
ATOM 2371 N N . LYS A 1 306 ? 30.298 -13.545 -12.163 1.00 83.44 306 LYS A N 1
ATOM 2372 C CA . LYS A 1 306 ? 29.512 -14.234 -13.202 1.00 83.44 306 LYS A CA 1
ATOM 2373 C C . LYS A 1 306 ? 29.012 -13.280 -14.284 1.00 83.44 306 LYS A C 1
ATOM 2375 O O . LYS A 1 306 ? 28.937 -13.657 -15.452 1.00 83.44 306 LYS A O 1
ATOM 2380 N N . PHE A 1 307 ? 28.653 -12.056 -13.907 1.00 82.12 307 PHE A N 1
ATOM 2381 C CA . PHE A 1 307 ? 28.237 -11.015 -14.837 1.00 82.12 307 PHE A CA 1
ATOM 2382 C C . PHE A 1 307 ? 29.370 -10.694 -15.812 1.00 82.12 307 PHE A C 1
ATOM 2384 O O . PHE A 1 307 ? 29.160 -10.740 -17.024 1.00 82.12 307 PHE A O 1
ATOM 2391 N N . TRP A 1 308 ? 30.579 -10.446 -15.302 1.00 82.75 308 TRP A N 1
ATOM 2392 C CA . TRP A 1 308 ? 31.739 -10.162 -16.144 1.00 82.75 308 TRP A CA 1
ATOM 2393 C C . TRP A 1 308 ? 32.157 -11.353 -17.006 1.00 82.75 308 TRP A C 1
ATOM 2395 O O . TRP A 1 308 ? 32.479 -11.147 -18.175 1.00 82.75 308 TRP A O 1
ATOM 2405 N N . ASP A 1 309 ? 32.081 -12.582 -16.489 1.00 83.44 309 ASP A N 1
ATOM 2406 C CA . ASP A 1 309 ? 32.333 -13.795 -17.278 1.00 83.44 309 ASP A CA 1
ATOM 2407 C C . ASP A 1 309 ? 31.387 -13.896 -18.485 1.00 83.44 309 ASP A C 1
ATOM 2409 O O . ASP A 1 309 ? 31.824 -14.154 -19.608 1.00 83.44 309 ASP A O 1
ATOM 2413 N N . VAL A 1 310 ? 30.089 -13.645 -18.284 1.00 82.88 310 VAL A N 1
ATOM 2414 C CA . VAL A 1 310 ? 29.089 -13.687 -19.363 1.00 82.88 310 VAL A CA 1
ATOM 2415 C C . VAL A 1 310 ? 29.292 -12.547 -20.360 1.00 82.88 310 VAL A C 1
ATOM 2417 O O . VAL A 1 310 ? 29.249 -12.782 -21.566 1.00 82.88 310 VAL A O 1
ATOM 2420 N N . ILE A 1 311 ? 29.545 -11.321 -19.892 1.00 84.25 311 ILE A N 1
ATOM 2421 C CA . ILE A 1 311 ? 29.828 -10.174 -20.771 1.00 84.25 311 ILE A CA 1
ATOM 2422 C C . ILE A 1 311 ? 31.108 -10.402 -21.584 1.00 84.25 311 ILE A C 1
ATOM 2424 O O . ILE A 1 311 ? 31.156 -10.052 -22.765 1.00 84.25 311 ILE A O 1
ATOM 2428 N N . GLY A 1 312 ? 32.117 -11.048 -20.996 1.00 83.81 312 GLY A N 1
ATOM 2429 C CA . GLY A 1 312 ? 33.342 -11.440 -21.688 1.00 83.81 312 GLY A CA 1
ATOM 2430 C C . GLY A 1 312 ? 33.077 -12.288 -22.934 1.00 83.81 312 GLY A C 1
ATOM 2431 O O . GLY A 1 312 ? 33.696 -12.044 -23.967 1.00 83.81 312 GLY A O 1
ATOM 2432 N N . LEU A 1 313 ? 32.099 -13.201 -22.886 1.00 83.44 313 LEU A N 1
ATOM 2433 C CA . LEU A 1 313 ? 31.712 -14.034 -24.035 1.00 83.44 313 LEU A CA 1
ATOM 2434 C C . LEU A 1 313 ? 31.100 -13.229 -25.192 1.00 83.44 313 LEU A C 1
ATOM 2436 O O . LEU A 1 313 ? 31.227 -13.637 -26.343 1.00 83.44 313 LEU A O 1
ATOM 2440 N N . TYR A 1 314 ? 30.459 -12.093 -24.905 1.00 80.38 314 TYR A N 1
ATOM 2441 C CA . TYR A 1 314 ? 29.921 -11.195 -25.932 1.00 80.38 314 TYR A CA 1
ATOM 2442 C C . TYR A 1 314 ? 30.995 -10.308 -26.562 1.00 80.38 314 TYR A C 1
ATOM 2444 O O . TYR A 1 314 ? 30.941 -10.026 -27.757 1.00 80.38 314 TYR A O 1
ATOM 2452 N N . LEU A 1 315 ? 31.956 -9.840 -25.761 1.00 85.62 315 LEU A N 1
ATOM 2453 C CA . LEU A 1 315 ? 33.000 -8.917 -26.215 1.00 85.62 315 LEU A CA 1
ATOM 2454 C C . LEU A 1 315 ? 34.160 -9.631 -26.918 1.00 85.62 315 LEU A C 1
ATOM 2456 O O . LEU A 1 315 ? 34.710 -9.106 -27.883 1.00 85.62 315 LEU A O 1
ATOM 2460 N N . ALA A 1 316 ? 34.539 -10.807 -26.423 1.00 83.75 316 ALA A N 1
ATOM 2461 C CA . ALA A 1 316 ? 35.645 -11.612 -26.926 1.00 83.75 316 ALA A CA 1
ATOM 2462 C C . ALA A 1 316 ? 35.221 -13.092 -26.984 1.00 83.75 316 ALA A C 1
ATOM 2464 O O . ALA A 1 316 ? 35.673 -13.902 -26.169 1.00 83.75 316 ALA A O 1
ATOM 2465 N N . PRO A 1 317 ? 34.321 -13.453 -27.919 1.00 84.38 317 PRO A N 1
ATOM 2466 C CA . PRO A 1 317 ? 33.891 -14.834 -28.089 1.00 84.38 317 PRO A CA 1
ATOM 2467 C C . PRO A 1 317 ? 35.094 -15.725 -28.454 1.00 84.38 317 PRO A C 1
ATOM 2469 O O . PRO A 1 317 ? 35.938 -15.311 -29.251 1.00 84.38 317 PRO A O 1
ATOM 2472 N N . PRO A 1 318 ? 35.189 -16.952 -27.913 1.00 85.19 318 PRO A N 1
ATOM 2473 C CA . PRO A 1 318 ? 36.220 -17.904 -28.319 1.00 85.19 318 PRO A CA 1
ATOM 2474 C C . PRO A 1 318 ? 36.143 -18.256 -29.812 1.00 85.19 318 PRO A C 1
ATOM 2476 O O . PRO A 1 318 ? 35.069 -18.219 -30.419 1.00 85.19 318 PRO A O 1
ATOM 2479 N N . ASP A 1 319 ? 37.267 -18.672 -30.397 1.00 82.00 319 ASP A N 1
ATOM 2480 C CA . ASP A 1 319 ? 37.312 -19.082 -31.803 1.00 82.00 319 ASP A CA 1
ATOM 2481 C C . ASP A 1 319 ? 36.307 -20.205 -32.095 1.00 82.00 319 ASP A C 1
ATOM 2483 O O . ASP A 1 319 ? 36.276 -21.233 -31.414 1.00 82.00 319 ASP A O 1
ATOM 2487 N N . LYS A 1 320 ? 35.502 -20.018 -33.150 1.00 82.00 320 LYS A N 1
ATOM 2488 C CA . LYS A 1 320 ? 34.427 -20.936 -33.579 1.00 82.00 320 LYS A CA 1
ATOM 2489 C C . LYS A 1 320 ? 33.314 -21.142 -32.536 1.00 82.00 320 LYS A C 1
ATOM 2491 O O . LYS A 1 320 ? 32.589 -22.134 -32.614 1.00 82.00 320 LYS A O 1
ATOM 2496 N N . ALA A 1 321 ? 33.158 -20.232 -31.574 1.00 81.25 321 ALA A N 1
ATOM 2497 C CA . ALA A 1 321 ? 32.047 -20.277 -30.633 1.00 81.25 321 ALA A CA 1
ATOM 2498 C C . ALA A 1 321 ? 30.728 -19.830 -31.282 1.00 81.25 321 ALA A C 1
ATOM 2500 O O . ALA A 1 321 ? 30.687 -18.882 -32.064 1.00 81.25 321 ALA A O 1
ATOM 2501 N N . LEU A 1 322 ? 29.639 -20.497 -30.896 1.00 84.38 322 LEU A N 1
ATOM 2502 C CA . LEU A 1 322 ? 28.273 -20.055 -31.160 1.00 84.38 322 LEU A CA 1
ATOM 2503 C C . LEU A 1 322 ? 27.756 -19.319 -29.918 1.00 84.38 322 LEU A C 1
ATOM 2505 O O . LEU A 1 322 ? 27.679 -19.912 -28.840 1.00 84.38 322 LEU A O 1
ATOM 2509 N N . VAL A 1 323 ? 27.400 -18.041 -30.065 1.00 86.94 323 VAL A N 1
ATOM 2510 C CA . VAL A 1 323 ? 26.861 -17.214 -28.974 1.00 86.94 323 VAL A CA 1
ATOM 2511 C C . VAL A 1 323 ? 25.391 -16.925 -29.254 1.00 86.94 323 VAL A C 1
ATOM 2513 O O . VAL A 1 323 ? 25.066 -16.117 -30.123 1.00 86.94 323 VAL A O 1
ATOM 2516 N N . LEU A 1 324 ? 24.506 -17.600 -28.516 1.00 87.69 324 LEU A N 1
ATOM 2517 C CA . LEU A 1 324 ? 23.057 -17.428 -28.624 1.00 87.69 324 LEU A CA 1
ATOM 2518 C C . LEU A 1 324 ? 22.505 -16.656 -27.421 1.00 87.69 324 LEU A C 1
ATOM 2520 O O . LEU A 1 324 ? 22.678 -17.083 -26.277 1.00 87.69 324 LEU A O 1
ATOM 2524 N N . CYS A 1 325 ? 21.788 -15.562 -27.678 1.00 86.94 325 CYS A N 1
ATOM 2525 C CA . CYS A 1 325 ? 20.958 -14.892 -26.677 1.00 86.94 325 CYS A CA 1
ATOM 2526 C C . CYS A 1 325 ? 19.549 -15.472 -26.743 1.00 86.94 325 CYS A C 1
ATOM 2528 O O . CYS A 1 325 ? 18.784 -15.114 -27.639 1.00 86.94 325 CYS A O 1
ATOM 2530 N N . CYS A 1 326 ? 19.209 -16.359 -25.814 1.00 88.12 326 CYS A N 1
ATOM 2531 C CA . CYS A 1 326 ? 17.878 -16.950 -25.753 1.00 88.12 326 CYS A CA 1
ATOM 2532 C C . CYS A 1 326 ? 17.014 -16.217 -24.729 1.00 88.12 326 CYS A C 1
ATOM 2534 O O . CYS A 1 326 ? 17.450 -16.003 -23.599 1.00 88.12 326 CYS A O 1
ATOM 2536 N N . ASP A 1 327 ? 15.783 -15.892 -25.106 1.00 88.31 327 ASP A N 1
ATOM 2537 C CA . ASP A 1 327 ? 14.765 -15.408 -24.184 1.00 88.31 327 ASP A CA 1
ATOM 2538 C C . ASP A 1 327 ? 13.422 -16.081 -24.466 1.00 88.31 327 ASP A C 1
ATOM 2540 O O . ASP A 1 327 ? 13.090 -16.450 -25.601 1.00 88.31 327 ASP A O 1
ATOM 2544 N N . GLU A 1 328 ? 12.645 -16.228 -23.402 1.00 86.94 328 GLU A N 1
ATOM 2545 C CA . GLU A 1 328 ? 11.272 -16.683 -23.463 1.00 86.94 328 GLU A CA 1
ATOM 2546 C C . GLU A 1 328 ? 10.362 -15.567 -22.967 1.00 86.94 328 GLU A C 1
ATOM 2548 O O . GLU A 1 328 ? 10.385 -15.168 -21.801 1.00 86.94 328 GLU A O 1
ATOM 2553 N N . LYS A 1 329 ? 9.462 -15.132 -23.844 1.00 85.25 329 LYS A N 1
ATOM 2554 C CA . LYS A 1 329 ? 8.352 -14.279 -23.451 1.00 85.25 329 LYS A CA 1
ATOM 2555 C C . LYS A 1 329 ? 7.081 -15.111 -23.386 1.00 85.25 329 LYS A C 1
ATOM 2557 O O . LYS A 1 329 ? 6.400 -15.318 -24.392 1.00 85.25 329 LYS A O 1
ATOM 2562 N N . SER A 1 330 ? 6.763 -15.587 -22.188 1.00 83.25 330 SER A N 1
ATOM 2563 C CA . SER A 1 330 ? 5.527 -16.319 -21.923 1.00 83.25 330 SER A CA 1
ATOM 2564 C C . SER A 1 330 ? 4.319 -15.385 -21.812 1.00 83.25 330 SER A C 1
ATOM 2566 O O . SER A 1 330 ? 4.449 -14.175 -21.605 1.00 83.25 330 SER A O 1
ATOM 2568 N N . GLN A 1 331 ? 3.124 -15.962 -21.973 1.00 80.38 331 GLN A N 1
ATOM 2569 C CA . GLN A 1 331 ? 1.836 -15.291 -21.753 1.00 80.38 331 GLN A CA 1
ATOM 2570 C C . GLN A 1 331 ? 1.636 -13.993 -22.557 1.00 80.38 331 GLN A C 1
ATOM 2572 O O . GLN A 1 331 ? 0.916 -13.087 -22.131 1.00 80.38 331 GLN A O 1
ATOM 2577 N N . VAL A 1 332 ? 2.230 -13.898 -23.749 1.00 82.88 332 VAL A N 1
ATOM 2578 C CA . VAL A 1 332 ? 1.988 -12.779 -24.661 1.00 82.88 332 VAL A CA 1
ATOM 2579 C C . VAL A 1 332 ? 0.525 -12.828 -25.083 1.00 82.88 332 VAL A C 1
ATOM 2581 O O . VAL A 1 332 ? 0.081 -13.772 -25.736 1.00 82.88 332 VAL A O 1
ATOM 2584 N N . GLN A 1 333 ? -0.250 -11.825 -24.679 1.00 83.44 333 GLN A N 1
ATOM 2585 C CA . GLN A 1 333 ? -1.653 -11.734 -25.063 1.00 83.44 333 GLN A CA 1
ATOM 2586 C C . GLN A 1 333 ? -1.751 -11.375 -26.546 1.00 83.44 333 GLN A C 1
ATOM 2588 O O . GLN A 1 333 ? -1.283 -10.317 -26.969 1.00 83.44 333 GLN A O 1
ATOM 2593 N N . ALA A 1 334 ? -2.387 -12.244 -27.330 1.00 79.38 334 ALA A N 1
ATOM 2594 C CA . ALA A 1 334 ? -2.715 -11.957 -28.717 1.00 79.38 334 ALA A CA 1
ATOM 2595 C C . ALA A 1 334 ? -3.971 -11.072 -28.736 1.00 79.38 334 ALA A C 1
ATOM 2597 O O . ALA A 1 334 ? -5.100 -11.562 -28.666 1.00 79.38 334 ALA A O 1
ATOM 2598 N N . LEU A 1 335 ? -3.759 -9.755 -28.733 1.00 82.69 335 LEU A N 1
ATOM 2599 C CA . LEU A 1 335 ? -4.825 -8.757 -28.721 1.00 82.69 335 LEU A CA 1
ATOM 2600 C C . LEU A 1 335 ? -4.972 -8.122 -30.099 1.00 82.69 335 LEU A C 1
ATOM 2602 O O . LEU A 1 335 ? -4.000 -7.633 -30.672 1.00 82.69 335 LEU A O 1
ATOM 2606 N N . GLU A 1 336 ? -6.205 -8.058 -30.580 1.00 82.19 336 GLU A N 1
ATOM 2607 C CA . GLU A 1 336 ? -6.577 -7.278 -31.755 1.00 82.19 336 GLU A CA 1
ATOM 2608 C C . GLU A 1 336 ? -7.535 -6.168 -31.326 1.00 82.19 336 GLU A C 1
ATOM 2610 O O . GLU A 1 336 ? -8.447 -6.399 -30.531 1.00 82.19 336 GLU A O 1
ATOM 2615 N N . ARG A 1 337 ? -7.330 -4.938 -31.808 1.00 80.44 337 ARG A N 1
ATOM 2616 C CA . ARG A 1 337 ? -8.275 -3.854 -31.509 1.00 80.44 337 ARG A CA 1
ATOM 2617 C C . ARG A 1 337 ? -9.525 -4.033 -32.360 1.00 80.44 337 ARG A C 1
ATOM 2619 O O . ARG A 1 337 ? -9.416 -4.309 -33.547 1.00 80.44 337 ARG A O 1
ATOM 2626 N N . THR A 1 338 ? -10.699 -3.826 -31.769 1.00 77.69 338 THR A N 1
ATOM 2627 C CA . THR A 1 338 ? -11.990 -4.014 -32.457 1.00 77.69 338 THR A CA 1
ATOM 2628 C C . THR A 1 338 ? -12.221 -3.030 -33.603 1.00 77.69 338 THR A C 1
ATOM 2630 O O . THR A 1 338 ? -13.033 -3.300 -34.483 1.00 77.69 338 THR A O 1
ATOM 2633 N N . GLN A 1 339 ? -11.517 -1.894 -33.608 1.00 79.94 339 GLN A N 1
ATOM 2634 C CA . GLN A 1 339 ? -11.546 -0.920 -34.693 1.00 79.94 339 GLN A CA 1
ATOM 2635 C C . GLN A 1 339 ? -10.123 -0.469 -35.054 1.00 79.94 339 GLN A C 1
ATOM 2637 O O . GLN A 1 339 ? -9.291 -0.281 -34.154 1.00 79.94 339 GLN A O 1
ATOM 2642 N N . PRO A 1 340 ? -9.829 -0.261 -36.351 1.00 72.38 340 PRO A N 1
ATOM 2643 C CA . PRO A 1 340 ? -8.565 0.319 -36.774 1.00 72.38 340 PRO A CA 1
ATOM 2644 C C . PRO A 1 340 ? -8.433 1.740 -36.216 1.00 72.38 340 PRO A C 1
ATOM 2646 O O . PRO A 1 340 ? -9.392 2.512 -36.193 1.00 72.38 340 PRO A O 1
ATOM 2649 N N . GLY A 1 341 ? -7.234 2.089 -35.746 1.00 72.19 341 GLY A N 1
ATOM 2650 C CA . GLY A 1 341 ? -6.953 3.457 -35.317 1.00 72.19 341 GLY A CA 1
ATOM 2651 C C . GLY A 1 341 ? -7.070 4.420 -36.498 1.00 72.19 341 GLY A C 1
ATOM 2652 O O . GLY A 1 341 ? -6.683 4.076 -37.616 1.00 72.19 341 GLY A O 1
ATOM 2653 N N . LEU A 1 342 ? -7.584 5.628 -36.258 1.00 76.94 342 LEU A N 1
ATOM 2654 C CA . LEU A 1 342 ? -7.587 6.673 -37.273 1.00 76.94 342 LEU A CA 1
ATOM 2655 C C . LEU A 1 342 ? -6.146 6.995 -37.706 1.00 76.94 342 LEU A C 1
ATOM 2657 O O . LEU A 1 342 ? -5.227 6.944 -36.876 1.00 76.94 342 LEU A O 1
ATOM 2661 N N . PRO A 1 343 ? -5.934 7.326 -38.991 1.00 72.56 343 PRO A N 1
ATOM 2662 C CA . PRO A 1 343 ? -4.628 7.737 -39.481 1.00 72.56 343 PRO A CA 1
ATOM 2663 C C . PRO A 1 343 ? -4.113 8.948 -38.697 1.00 72.56 343 PRO A C 1
ATOM 2665 O O . PRO A 1 343 ? -4.876 9.831 -38.301 1.00 72.56 343 PRO A O 1
ATOM 2668 N N . LEU A 1 344 ? -2.799 8.976 -38.465 1.00 77.12 344 LEU A N 1
ATOM 2669 C CA . LEU A 1 344 ? -2.143 10.077 -37.764 1.00 77.12 344 LEU A CA 1
ATOM 2670 C C . LEU A 1 344 ? -2.328 11.376 -38.555 1.00 77.12 344 LEU A C 1
ATOM 2672 O O . LEU A 1 344 ? -1.956 11.455 -39.725 1.00 77.12 344 LEU A O 1
ATOM 2676 N N . GLY A 1 345 ? -2.890 12.391 -37.901 1.00 73.75 345 GLY A N 1
ATOM 2677 C CA . GLY A 1 345 ? -3.077 13.728 -38.455 1.00 73.75 345 GLY A CA 1
ATOM 2678 C C . GLY A 1 345 ? -2.306 14.768 -37.650 1.00 73.75 345 GLY A C 1
ATOM 2679 O O . GLY A 1 345 ? -2.095 14.613 -36.447 1.00 73.75 345 GLY A O 1
ATOM 2680 N N . ILE A 1 346 ? -1.899 15.859 -38.299 1.00 65.50 346 ILE A N 1
ATOM 2681 C CA . ILE A 1 346 ? -1.279 16.997 -37.609 1.00 65.50 346 ILE A CA 1
ATOM 2682 C C . ILE A 1 346 ? -2.283 17.532 -36.572 1.00 65.50 346 ILE A C 1
ATOM 2684 O O . ILE A 1 346 ? -3.428 17.840 -36.899 1.00 65.50 346 ILE A O 1
ATOM 2688 N N . GLY A 1 347 ? -1.868 17.581 -35.304 1.00 71.50 347 GLY A N 1
ATOM 2689 C CA . GLY A 1 347 ? -2.711 18.000 -34.176 1.00 71.50 347 GLY A CA 1
ATOM 2690 C C . GLY A 1 347 ? -3.649 16.926 -33.608 1.00 71.50 347 GLY A C 1
ATOM 2691 O O . GLY A 1 347 ? -4.341 17.204 -32.634 1.00 71.50 347 GLY A O 1
ATOM 2692 N N . HIS A 1 348 ? -3.660 15.707 -34.160 1.00 61.97 348 HIS A N 1
ATOM 2693 C CA . HIS A 1 348 ? -4.483 14.598 -33.671 1.00 61.97 348 HIS A CA 1
ATOM 2694 C C . HIS A 1 348 ? -3.600 13.476 -33.113 1.00 61.97 348 HIS A C 1
ATOM 2696 O O . HIS A 1 348 ? -2.755 12.918 -33.813 1.00 61.97 348 HIS A O 1
ATOM 2702 N N . ILE A 1 349 ? -3.803 13.135 -31.838 1.00 66.69 349 ILE A N 1
ATOM 2703 C CA . ILE A 1 349 ? -3.133 11.993 -31.206 1.00 66.69 349 ILE A CA 1
ATOM 2704 C C . ILE A 1 349 ? -3.647 10.675 -31.796 1.00 66.69 349 ILE A C 1
ATOM 2706 O O . ILE A 1 349 ? -4.796 10.581 -32.225 1.00 66.69 349 ILE A O 1
ATOM 2710 N N . GLN A 1 350 ? -2.806 9.638 -31.785 1.00 68.81 350 GLN A N 1
ATOM 2711 C CA . GLN A 1 350 ? -3.211 8.304 -32.220 1.00 68.81 350 GLN A CA 1
ATOM 2712 C C . GLN A 1 350 ? -4.428 7.830 -31.414 1.00 68.81 350 GLN A C 1
ATOM 2714 O O . GLN A 1 350 ? -4.349 7.665 -30.196 1.00 68.81 350 GLN A O 1
ATOM 2719 N N . THR A 1 351 ? -5.543 7.565 -32.089 1.00 68.31 351 THR A N 1
ATOM 2720 C CA . THR A 1 351 ? -6.728 7.004 -31.436 1.00 68.31 351 THR A CA 1
ATOM 2721 C C . THR A 1 351 ? -6.581 5.496 -31.299 1.00 68.31 351 THR A C 1
ATOM 2723 O O . THR A 1 351 ? -6.289 4.800 -32.274 1.00 68.31 351 THR A O 1
ATOM 2726 N N . LYS A 1 352 ? -6.822 4.981 -30.096 1.00 69.25 352 LYS A N 1
ATOM 2727 C CA . LYS A 1 352 ? -6.864 3.550 -29.795 1.00 69.25 352 LYS A CA 1
ATOM 2728 C C . LYS A 1 352 ? -8.218 3.242 -29.157 1.00 69.25 352 LYS A C 1
ATOM 2730 O O . LYS A 1 352 ? -8.527 3.815 -28.118 1.00 69.25 352 LYS A O 1
ATOM 2735 N N . SER A 1 353 ? -9.016 2.354 -29.758 1.00 68.88 353 SER A N 1
ATOM 2736 C CA . SER A 1 353 ? -10.276 1.894 -29.152 1.00 68.88 353 SER A CA 1
ATOM 2737 C C . SER A 1 353 ? -9.988 1.218 -27.814 1.00 68.88 353 SER A C 1
ATOM 2739 O O . SER A 1 353 ? -9.021 0.463 -27.718 1.00 68.88 353 SER A O 1
ATOM 2741 N N . HIS A 1 354 ? -10.782 1.486 -26.779 1.00 71.94 354 HIS A N 1
ATOM 2742 C CA . HIS A 1 354 ? -10.653 0.782 -25.499 1.00 71.94 354 HIS A CA 1
ATOM 2743 C C . HIS A 1 354 ? -10.934 -0.723 -25.662 1.00 71.94 354 HIS A C 1
ATOM 2745 O O . HIS A 1 354 ? -10.253 -1.553 -25.062 1.00 71.94 354 HIS A O 1
ATOM 2751 N N . ASP A 1 355 ? -11.875 -1.064 -26.541 1.00 78.50 355 ASP A N 1
ATOM 2752 C CA . ASP A 1 355 ? -12.302 -2.439 -26.770 1.00 78.50 355 ASP A CA 1
ATOM 2753 C C . ASP A 1 355 ? -11.291 -3.226 -27.615 1.00 78.50 355 ASP A C 1
ATOM 2755 O O . ASP A 1 355 ? -10.709 -2.719 -28.587 1.00 78.50 355 ASP A O 1
ATOM 2759 N N . TYR A 1 356 ? -11.097 -4.488 -27.233 1.00 81.88 356 TYR A N 1
ATOM 2760 C CA . TYR A 1 356 ? -10.187 -5.428 -27.875 1.00 81.88 356 TYR A CA 1
ATOM 2761 C C . TYR A 1 356 ? -10.806 -6.827 -27.950 1.00 81.88 356 TYR A C 1
ATOM 2763 O O . TYR A 1 356 ? -11.530 -7.256 -27.051 1.00 81.88 356 TYR A O 1
ATOM 2771 N N . THR A 1 357 ? -10.471 -7.557 -29.008 1.00 79.62 357 THR A N 1
ATOM 2772 C CA . THR A 1 357 ? -10.749 -8.986 -29.145 1.00 79.62 357 THR A CA 1
ATOM 2773 C C . THR A 1 357 ? -9.559 -9.764 -28.594 1.00 79.62 357 THR A C 1
ATOM 2775 O O . THR A 1 357 ? -8.407 -9.516 -28.961 1.00 79.62 357 THR A O 1
ATOM 2778 N N . ARG A 1 358 ? -9.829 -10.698 -27.678 1.00 84.75 358 ARG A N 1
ATOM 2779 C CA . ARG A 1 358 ? -8.810 -11.554 -27.061 1.00 84.75 358 ARG A CA 1
ATOM 2780 C C . ARG A 1 358 ? -8.713 -12.869 -27.832 1.00 84.75 358 ARG A C 1
ATOM 2782 O O . ARG A 1 358 ? -9.627 -13.682 -27.761 1.00 84.75 358 ARG A O 1
ATOM 2789 N N . HIS A 1 359 ? -7.575 -13.110 -28.479 1.00 83.19 359 HIS A N 1
ATOM 2790 C CA . HIS A 1 359 ? -7.299 -14.344 -29.234 1.00 83.19 359 HIS A CA 1
ATOM 2791 C C . HIS A 1 359 ? -6.573 -15.420 -28.407 1.00 83.19 359 HIS A C 1
ATOM 2793 O O . HIS A 1 359 ? -6.115 -16.428 -28.940 1.00 83.19 359 HIS A O 1
ATOM 2799 N N . GLY A 1 360 ? -6.471 -15.210 -27.091 1.00 84.75 360 GLY A N 1
ATOM 2800 C CA . GLY A 1 360 ? -5.759 -16.080 -26.154 1.00 84.75 360 GLY A CA 1
ATOM 2801 C C . GLY A 1 360 ? -4.353 -15.575 -25.821 1.00 84.75 360 GLY A C 1
ATOM 2802 O O . GLY A 1 360 ? -4.036 -14.394 -25.992 1.00 84.75 360 GLY A O 1
ATOM 2803 N N . THR A 1 361 ? -3.520 -16.468 -25.295 1.00 84.06 361 THR A N 1
ATOM 2804 C CA . THR A 1 361 ? -2.116 -16.211 -24.954 1.00 84.06 361 THR A CA 1
ATOM 2805 C C . THR A 1 361 ? -1.204 -17.125 -25.761 1.00 84.06 361 THR A C 1
ATOM 2807 O O . THR A 1 361 ? -1.539 -18.278 -26.028 1.00 84.06 361 THR A O 1
ATOM 2810 N N . VAL A 1 362 ? -0.045 -16.605 -26.152 1.00 87.00 362 VAL A N 1
ATOM 2811 C CA . VAL A 1 362 ? 1.015 -17.359 -26.827 1.00 87.00 362 VAL A CA 1
ATOM 2812 C C . VAL A 1 362 ? 2.330 -17.195 -26.075 1.00 87.00 362 VAL A C 1
ATOM 2814 O O . VAL A 1 362 ? 2.525 -16.223 -25.343 1.00 87.00 362 VAL A O 1
ATOM 2817 N N . THR A 1 363 ? 3.237 -18.145 -26.256 1.00 84.56 363 THR A N 1
ATOM 2818 C CA . THR A 1 363 ? 4.616 -18.044 -25.780 1.00 84.56 363 THR A CA 1
ATOM 2819 C C . THR A 1 363 ? 5.528 -17.834 -26.976 1.00 84.56 363 THR A C 1
ATOM 2821 O O . THR A 1 363 ? 5.463 -18.587 -27.947 1.00 84.56 363 THR A O 1
ATOM 2824 N N . LEU A 1 364 ? 6.373 -16.810 -26.905 1.00 86.25 364 LEU A N 1
ATOM 2825 C CA . LEU A 1 364 ? 7.427 -16.557 -27.877 1.00 86.25 364 LEU A CA 1
ATOM 2826 C C . LEU A 1 364 ? 8.751 -17.080 -27.323 1.00 86.25 364 LEU A C 1
ATOM 2828 O O . LEU A 1 364 ? 9.192 -16.635 -26.265 1.00 86.25 364 LEU A O 1
ATOM 2832 N N . PHE A 1 365 ? 9.397 -17.960 -28.079 1.00 87.50 365 PHE A N 1
ATOM 2833 C CA . PHE A 1 365 ? 10.796 -18.321 -27.893 1.00 87.50 365 PHE A CA 1
ATOM 2834 C C . PHE A 1 365 ? 11.623 -17.605 -28.952 1.00 87.50 365 PHE A C 1
ATOM 2836 O O . PHE A 1 365 ? 11.291 -17.656 -30.139 1.00 87.50 365 PHE A O 1
ATOM 2843 N N . ALA A 1 366 ? 12.693 -16.942 -28.535 1.00 88.00 366 ALA A N 1
ATOM 2844 C CA . ALA A 1 366 ? 13.609 -16.277 -29.444 1.00 88.00 366 ALA A CA 1
ATOM 2845 C C . ALA A 1 366 ? 15.052 -16.578 -29.046 1.00 88.00 366 ALA A C 1
ATOM 2847 O O . ALA A 1 366 ? 15.401 -16.516 -27.872 1.00 88.00 366 ALA A O 1
ATOM 2848 N N . ALA A 1 367 ? 15.883 -16.882 -30.036 1.00 90.50 367 ALA A N 1
ATOM 2849 C CA . ALA A 1 367 ? 17.323 -17.004 -29.918 1.00 90.50 367 ALA A CA 1
ATOM 2850 C C . ALA A 1 367 ? 17.975 -16.098 -30.965 1.00 90.50 367 ALA A C 1
ATOM 2852 O O . ALA A 1 367 ? 17.731 -16.240 -32.162 1.00 90.50 367 ALA A O 1
ATOM 2853 N N . LEU A 1 368 ? 18.789 -15.147 -30.520 1.00 89.06 368 LEU A N 1
ATOM 2854 C CA . LEU A 1 368 ? 19.598 -14.309 -31.397 1.00 89.06 368 LEU A CA 1
ATOM 2855 C C . LEU A 1 368 ? 20.997 -14.912 -31.506 1.00 89.06 368 LEU A C 1
ATOM 2857 O O . LEU A 1 368 ? 21.685 -15.025 -30.494 1.00 89.06 368 LEU A O 1
ATOM 2861 N N . ASP A 1 369 ? 21.431 -15.250 -32.719 1.00 88.31 369 ASP A N 1
ATOM 2862 C CA . ASP A 1 369 ? 22.854 -15.420 -33.006 1.00 88.31 369 ASP A CA 1
ATOM 2863 C C . ASP A 1 369 ? 23.509 -14.041 -32.944 1.00 88.31 369 ASP A C 1
ATOM 2865 O O . ASP A 1 369 ? 23.305 -13.197 -33.821 1.00 88.31 369 ASP A O 1
ATOM 2869 N N . TYR A 1 370 ? 24.261 -13.800 -31.874 1.00 83.25 370 TYR A N 1
ATOM 2870 C CA . TYR A 1 370 ? 24.849 -12.496 -31.600 1.00 83.25 370 TYR A CA 1
ATOM 2871 C C . TYR A 1 370 ? 25.917 -12.105 -32.629 1.00 83.25 370 TYR A C 1
ATOM 2873 O O . TYR A 1 370 ? 26.059 -10.928 -32.951 1.00 83.25 370 TYR A O 1
ATOM 2881 N N . LEU A 1 371 ? 26.653 -13.081 -33.170 1.00 84.81 371 LEU A N 1
ATOM 2882 C CA . LEU A 1 371 ? 27.755 -12.822 -34.099 1.00 84.81 371 LEU A CA 1
ATOM 2883 C C . LEU A 1 371 ? 27.249 -12.588 -35.521 1.00 84.81 371 LEU A C 1
ATOM 2885 O O . LEU A 1 371 ? 27.805 -11.764 -36.244 1.00 84.81 371 LEU A O 1
ATOM 2889 N N . GLN A 1 372 ? 26.196 -13.302 -35.919 1.00 85.62 372 GLN A N 1
ATOM 2890 C CA . GLN A 1 372 ? 25.614 -13.190 -37.259 1.00 85.62 372 GLN A CA 1
ATOM 2891 C C . GLN A 1 372 ? 24.452 -12.191 -37.337 1.00 85.62 372 GLN A C 1
ATOM 2893 O O . GLN A 1 372 ? 24.049 -11.803 -38.431 1.00 85.62 372 GLN A O 1
ATOM 2898 N N . GLY A 1 373 ? 23.874 -11.801 -36.197 1.00 85.75 373 GLY A N 1
ATOM 2899 C CA . GLY A 1 373 ? 22.663 -10.980 -36.133 1.00 85.75 373 GLY A CA 1
ATOM 2900 C C . GLY A 1 373 ? 21.396 -11.710 -36.597 1.00 85.75 373 GLY A C 1
ATOM 2901 O O . GLY A 1 373 ? 20.388 -11.065 -36.888 1.00 85.75 373 GLY A O 1
ATOM 2902 N N . LYS A 1 374 ? 21.428 -13.046 -36.697 1.00 90.50 374 LYS A N 1
ATOM 2903 C CA . LYS A 1 374 ? 20.294 -13.857 -37.162 1.00 90.50 374 LYS A CA 1
ATOM 2904 C C . LYS A 1 374 ? 19.356 -14.170 -35.998 1.00 90.50 374 LYS A C 1
ATOM 2906 O O . LYS A 1 374 ? 19.775 -14.728 -34.988 1.00 90.50 374 LYS A O 1
ATOM 2911 N N . LEU A 1 375 ? 18.072 -13.856 -36.161 1.00 88.38 375 LEU A N 1
ATOM 2912 C CA . LEU A 1 375 ? 17.031 -14.214 -35.200 1.00 88.38 375 LEU A CA 1
ATOM 2913 C C . LEU A 1 375 ? 16.408 -15.565 -35.567 1.00 88.38 375 LEU A C 1
ATOM 2915 O O . LEU A 1 375 ? 15.913 -15.745 -36.678 1.00 88.38 375 LEU A O 1
ATOM 2919 N N . ILE A 1 376 ? 16.395 -16.487 -34.613 1.00 89.69 376 ILE A N 1
ATOM 2920 C CA . ILE A 1 376 ? 15.681 -17.761 -34.672 1.00 89.69 376 ILE A CA 1
ATOM 2921 C C . ILE A 1 376 ? 14.517 -17.643 -33.691 1.00 89.69 376 ILE A C 1
ATOM 2923 O O . ILE A 1 376 ? 14.736 -17.399 -32.507 1.00 89.69 376 ILE A O 1
ATOM 2927 N N . SER A 1 377 ? 13.277 -17.771 -34.153 1.00 89.06 377 SER A N 1
ATOM 2928 C CA . SER A 1 377 ? 12.107 -17.627 -33.285 1.00 89.06 377 SER A CA 1
ATOM 2929 C C . SER A 1 377 ? 11.055 -18.695 -33.545 1.00 89.06 377 SER A C 1
ATOM 2931 O O . SER A 1 377 ? 10.928 -19.220 -34.649 1.00 89.06 377 SER A O 1
ATOM 2933 N N . SER A 1 378 ? 10.297 -19.018 -32.501 1.00 86.81 378 SER A N 1
ATOM 2934 C CA . SER A 1 378 ? 9.148 -19.916 -32.562 1.00 86.81 378 SER A CA 1
ATOM 2935 C C . SER A 1 378 ? 8.029 -19.381 -31.675 1.00 86.81 378 SER A C 1
ATOM 2937 O O . SER A 1 378 ? 8.278 -18.854 -30.587 1.00 86.81 378 SER A O 1
ATOM 2939 N N . ILE A 1 379 ? 6.789 -19.498 -32.148 1.00 87.56 379 ILE A N 1
ATOM 2940 C CA . ILE A 1 379 ? 5.591 -19.083 -31.417 1.00 87.56 379 ILE A CA 1
ATOM 2941 C C . ILE A 1 379 ? 4.771 -20.323 -31.104 1.00 87.56 379 ILE A C 1
ATOM 2943 O O . ILE A 1 379 ? 4.365 -21.057 -32.002 1.00 87.56 379 ILE A O 1
ATOM 2947 N N . GLU A 1 380 ? 4.470 -20.512 -29.826 1.00 83.94 380 GLU A N 1
ATOM 2948 C CA . GLU A 1 380 ? 3.776 -21.691 -29.333 1.00 83.94 380 GLU A CA 1
ATOM 2949 C C . GLU A 1 380 ? 2.460 -21.323 -28.651 1.00 83.94 380 GLU A C 1
ATOM 2951 O O . GLU A 1 380 ? 2.381 -20.392 -27.848 1.00 83.94 380 GLU A O 1
ATOM 2956 N N . ARG A 1 381 ? 1.400 -22.086 -28.948 1.00 79.69 381 ARG A N 1
ATOM 2957 C CA . ARG A 1 381 ? 0.064 -21.886 -28.350 1.00 79.69 381 ARG A CA 1
ATOM 2958 C C . ARG A 1 381 ? -0.054 -22.437 -26.928 1.00 79.69 381 ARG A C 1
ATOM 2960 O O . ARG A 1 381 ? -1.012 -22.127 -26.230 1.00 79.69 381 ARG A O 1
ATOM 2967 N N . GLN A 1 382 ? 0.870 -23.302 -26.514 1.00 71.94 382 GLN A N 1
ATOM 2968 C CA . GLN A 1 382 ? 0.881 -23.920 -25.190 1.00 71.94 382 GLN A CA 1
ATOM 2969 C C . GLN A 1 382 ? 2.284 -23.842 -24.598 1.00 71.94 382 GLN A C 1
ATOM 2971 O O . GLN A 1 382 ? 3.243 -24.310 -25.208 1.00 71.94 382 GLN A O 1
ATOM 2976 N N . HIS A 1 383 ? 2.388 -23.314 -23.382 1.00 71.06 383 HIS A N 1
ATOM 2977 C CA . HIS A 1 383 ? 3.637 -23.306 -22.634 1.00 71.06 383 HIS A CA 1
ATOM 2978 C C . HIS A 1 383 ? 3.926 -24.709 -22.073 1.00 71.06 383 HIS A C 1
ATOM 2980 O O . HIS A 1 383 ? 3.174 -25.220 -21.241 1.00 71.06 383 HIS A O 1
ATOM 2986 N N . ARG A 1 384 ? 5.007 -25.350 -22.535 1.00 65.44 384 ARG A N 1
ATOM 2987 C CA . ARG A 1 384 ? 5.503 -26.631 -22.004 1.00 65.44 384 ARG A CA 1
ATOM 2988 C C . ARG A 1 384 ? 6.983 -26.495 -21.668 1.00 65.44 384 ARG A C 1
ATOM 2990 O O . ARG A 1 384 ? 7.785 -26.252 -22.564 1.00 65.44 384 ARG A O 1
ATOM 2997 N N . HIS A 1 385 ? 7.339 -26.738 -20.406 1.00 54.94 385 HIS A N 1
ATOM 2998 C CA . HIS A 1 385 ? 8.716 -26.600 -19.909 1.00 54.94 385 HIS A CA 1
ATOM 2999 C C . HIS A 1 385 ? 9.745 -27.439 -20.696 1.00 54.94 385 HIS A C 1
ATOM 3001 O O . HIS A 1 385 ? 10.915 -27.083 -20.766 1.00 54.94 385 HIS A O 1
ATOM 3007 N N . SER A 1 386 ? 9.316 -28.545 -21.316 1.00 54.06 386 SER A N 1
ATOM 3008 C CA . SER A 1 386 ? 10.186 -29.466 -22.052 1.00 54.06 386 SER A CA 1
ATOM 3009 C C . SER A 1 386 ? 10.603 -28.985 -23.448 1.00 54.06 386 SER A C 1
ATOM 3011 O O . SER A 1 386 ? 11.486 -29.594 -24.046 1.00 54.06 386 SER A O 1
ATOM 3013 N N . ARG A 1 387 ? 10.005 -27.913 -23.993 1.00 53.50 387 AR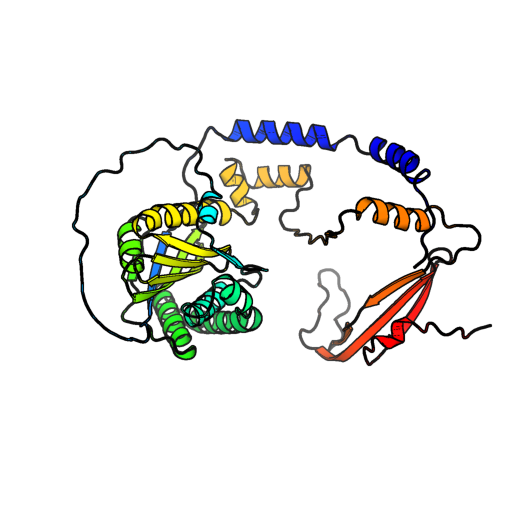G A N 1
ATOM 3014 C CA . ARG A 1 387 ? 10.311 -27.430 -25.358 1.00 53.50 387 ARG A CA 1
ATOM 3015 C C . ARG A 1 387 ? 11.496 -26.468 -25.451 1.00 53.50 387 ARG A C 1
ATOM 3017 O O . ARG A 1 387 ? 11.971 -26.217 -26.552 1.00 53.50 387 ARG A O 1
ATOM 3024 N N . VAL A 1 388 ? 12.037 -26.012 -24.321 1.00 51.31 388 VAL A N 1
ATOM 3025 C CA . VAL A 1 388 ? 13.227 -25.138 -24.274 1.00 51.31 388 VAL A CA 1
ATOM 3026 C C . VAL A 1 388 ? 14.479 -25.828 -24.858 1.00 51.31 388 VAL A C 1
ATOM 3028 O O . VAL A 1 388 ? 15.421 -25.160 -25.269 1.00 51.31 388 VAL A O 1
ATOM 3031 N N . ALA A 1 389 ? 14.486 -27.164 -24.952 1.00 39.72 389 ALA A N 1
ATOM 3032 C CA . ALA A 1 389 ? 15.637 -27.962 -25.383 1.00 39.72 389 ALA A CA 1
ATOM 3033 C C . ALA A 1 389 ? 15.660 -28.353 -26.879 1.00 39.72 389 ALA A C 1
ATOM 3035 O O . ALA A 1 389 ? 16.524 -29.130 -27.277 1.00 39.72 389 ALA A O 1
ATOM 3036 N N . GLY A 1 390 ? 14.735 -27.861 -27.710 1.00 38.97 390 GLY A N 1
ATOM 3037 C CA . GLY A 1 390 ? 14.585 -28.316 -29.098 1.00 38.97 390 GLY A CA 1
ATOM 3038 C C . GLY A 1 390 ? 14.564 -27.188 -30.123 1.00 38.97 390 GLY A C 1
ATOM 3039 O O . GLY A 1 390 ? 13.531 -26.957 -30.741 1.00 38.97 390 GLY A O 1
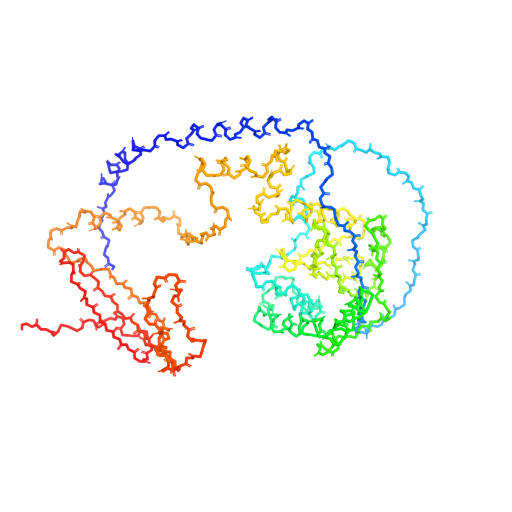ATOM 3040 N N . VAL A 1 391 ? 15.690 -26.503 -30.341 1.00 38.75 391 VAL A N 1
ATOM 3041 C CA . VAL A 1 391 ? 15.905 -25.802 -31.619 1.00 38.75 391 VAL A CA 1
ATOM 3042 C C . VAL A 1 391 ? 16.361 -26.871 -32.610 1.00 38.75 391 VAL A C 1
ATOM 3044 O O . VAL A 1 391 ? 17.548 -27.173 -32.711 1.00 38.75 391 VAL A O 1
ATOM 3047 N N . SER A 1 392 ? 15.396 -27.537 -33.244 1.00 32.00 392 SER A N 1
ATOM 3048 C CA . SER A 1 392 ? 15.660 -28.553 -34.261 1.00 32.00 392 SER A CA 1
ATOM 3049 C C . SER A 1 392 ? 16.429 -27.934 -35.426 1.00 32.00 392 SER A C 1
ATOM 3051 O O . SER A 1 392 ? 16.021 -26.918 -35.985 1.00 32.00 392 SER A O 1
ATOM 3053 N N . GLN A 1 393 ? 17.552 -28.565 -35.770 1.00 35.03 393 GLN A N 1
ATOM 3054 C CA . GLN A 1 393 ? 18.252 -28.387 -37.035 1.00 35.03 393 GLN A CA 1
ATOM 3055 C C . GLN A 1 393 ? 17.323 -28.800 -38.181 1.00 35.03 393 GLN A C 1
ATOM 3057 O O . GLN A 1 393 ? 17.230 -29.984 -38.480 1.00 35.03 393 GLN A O 1
ATOM 3062 N N . GLU A 1 394 ? 16.676 -27.850 -38.841 1.00 34.84 394 GLU A N 1
ATOM 3063 C CA . GLU A 1 394 ? 16.202 -28.031 -40.215 1.00 34.84 394 GLU A CA 1
ATOM 3064 C C . GLU A 1 394 ? 16.527 -26.752 -40.986 1.00 34.84 394 GLU A C 1
ATOM 3066 O O . GLU A 1 394 ? 15.909 -25.714 -40.776 1.00 34.84 394 GLU A O 1
ATOM 3071 N N . ASP A 1 395 ? 17.645 -26.809 -41.713 1.00 30.23 395 ASP A N 1
ATOM 3072 C CA . ASP A 1 395 ? 17.832 -26.307 -43.081 1.00 30.23 395 ASP A CA 1
ATOM 3073 C C . ASP A 1 395 ? 19.339 -26.372 -43.397 1.00 30.23 395 ASP A C 1
ATOM 3075 O O . ASP A 1 395 ? 20.126 -25.504 -43.003 1.00 30.23 395 ASP A O 1
ATOM 3079 N N . GLN A 1 396 ? 19.731 -27.483 -44.035 1.00 30.78 396 GLN A N 1
ATOM 3080 C CA . GLN A 1 396 ? 20.965 -27.612 -44.819 1.00 30.78 396 GLN A CA 1
ATOM 3081 C C . GLN A 1 396 ? 20.756 -27.021 -46.209 1.00 30.78 396 GLN A C 1
ATOM 3083 O O . GLN A 1 396 ? 19.648 -27.220 -46.758 1.00 30.78 396 GLN A O 1
#